Protein AF-A0A0R3QD96-F1 (afdb_monomer_lite)

Organism: NCBI:txid42155

pLDDT: mean 89.11, std 11.31, range [27.98, 98.38]

Structure (mmCIF, N/CA/C/O backbone):
data_AF-A0A0R3QD96-F1
#
_entry.id   AF-A0A0R3QD96-F1
#
loop_
_atom_site.group_PDB
_atom_site.id
_atom_site.type_symbol
_atom_site.label_atom_id
_atom_site.label_alt_id
_atom_site.label_comp_id
_atom_site.label_asym_id
_atom_site.label_entity_id
_atom_site.label_seq_id
_atom_site.pdbx_PDB_ins_code
_atom_site.Cartn_x
_atom_site.Cartn_y
_atom_site.Cartn_z
_atom_site.occupancy
_atom_site.B_iso_or_equiv
_atom_site.auth_seq_id
_atom_site.auth_comp_id
_atom_site.auth_asym_id
_atom_site.auth_atom_id
_atom_site.pdbx_PDB_model_num
ATOM 1 N N . MET A 1 1 ? 4.688 29.910 -23.858 1.00 37.00 1 MET A N 1
ATOM 2 C CA . MET A 1 1 ? 3.928 28.778 -23.289 1.00 37.00 1 MET A CA 1
ATOM 3 C C . MET A 1 1 ? 3.586 29.115 -21.852 1.00 37.00 1 MET A C 1
ATOM 5 O O . MET A 1 1 ? 4.493 29.334 -21.062 1.00 37.00 1 MET A O 1
ATOM 9 N N . VAL A 1 2 ? 2.299 29.243 -21.534 1.00 29.77 2 VAL A N 1
ATOM 10 C CA . VAL A 1 2 ? 1.846 29.298 -20.137 1.00 29.77 2 VAL A CA 1
ATOM 11 C C . VAL A 1 2 ? 2.046 27.890 -19.568 1.00 29.77 2 VAL A C 1
ATOM 13 O O . VAL A 1 2 ? 1.650 26.943 -20.249 1.00 29.77 2 VAL A O 1
ATOM 16 N N . PRO A 1 3 ? 2.675 27.703 -18.396 1.00 30.64 3 PRO A N 1
ATOM 17 C CA . PRO A 1 3 ? 2.746 26.383 -17.790 1.00 30.64 3 PRO A CA 1
ATOM 18 C C . PRO A 1 3 ? 1.316 25.911 -17.519 1.00 30.64 3 PRO A C 1
ATOM 20 O O . PRO A 1 3 ? 0.606 26.479 -16.688 1.00 30.64 3 PRO A O 1
ATOM 23 N N . ILE A 1 4 ? 0.873 24.896 -18.260 1.00 31.12 4 ILE A N 1
ATOM 24 C CA . ILE A 1 4 ? -0.345 24.168 -17.929 1.00 31.12 4 ILE A CA 1
ATOM 25 C C . ILE A 1 4 ? 0.017 23.322 -16.712 1.00 31.12 4 ILE A C 1
ATOM 27 O O . ILE A 1 4 ? 0.585 22.239 -16.830 1.00 31.12 4 ILE A O 1
ATOM 31 N N . THR A 1 5 ? -0.266 23.842 -15.524 1.00 27.98 5 THR A N 1
ATOM 32 C CA . THR A 1 5 ? -0.216 23.050 -14.298 1.00 27.98 5 THR A CA 1
ATOM 33 C C . THR A 1 5 ? -1.391 22.076 -14.339 1.00 27.98 5 THR A C 1
ATOM 35 O O . THR A 1 5 ? -2.493 22.400 -13.902 1.00 27.98 5 THR A O 1
ATOM 38 N N . VAL A 1 6 ? -1.183 20.889 -14.911 1.00 31.09 6 VAL A N 1
ATOM 39 C CA . VAL A 1 6 ? -2.143 19.787 -14.792 1.00 31.09 6 VAL A CA 1
ATOM 40 C C . VAL A 1 6 ? -1.979 19.200 -13.392 1.00 31.09 6 VAL A C 1
ATOM 42 O O . VAL A 1 6 ? -1.100 18.381 -13.131 1.00 31.09 6 VAL A O 1
ATOM 45 N N . GLU A 1 7 ? -2.797 19.667 -12.452 1.00 31.89 7 GLU A N 1
ATOM 46 C CA . GLU A 1 7 ? -2.896 19.059 -11.128 1.00 31.89 7 GLU A CA 1
ATOM 47 C C . GLU A 1 7 ? -3.676 17.742 -11.250 1.00 31.89 7 GLU A C 1
ATOM 49 O O . GLU A 1 7 ? -4.906 17.704 -11.206 1.00 31.89 7 GLU A O 1
ATOM 54 N N . PHE A 1 8 ? -2.957 16.635 -11.411 1.00 33.44 8 PHE A N 1
ATOM 55 C CA . PHE A 1 8 ? -3.544 15.304 -11.332 1.00 33.44 8 PHE A CA 1
ATOM 56 C C . PHE A 1 8 ? -3.929 14.977 -9.877 1.00 33.44 8 PHE A C 1
ATOM 58 O O . PHE A 1 8 ? -3.145 14.414 -9.111 1.00 33.44 8 PHE A O 1
ATOM 65 N N . LYS A 1 9 ? -5.162 15.304 -9.470 1.00 36.78 9 LYS A N 1
ATOM 66 C CA . LYS A 1 9 ? -5.733 14.864 -8.183 1.00 36.78 9 LYS A CA 1
ATOM 67 C C . LYS A 1 9 ? -6.203 13.409 -8.259 1.00 36.78 9 LYS A C 1
ATOM 69 O O . LYS A 1 9 ? -7.394 13.125 -8.217 1.00 36.78 9 LYS A O 1
ATOM 74 N N . PHE A 1 10 ? -5.266 12.465 -8.307 1.00 40.62 10 PHE A N 1
ATOM 75 C CA . PHE A 1 10 ? -5.560 11.033 -8.113 1.00 40.62 10 PHE A CA 1
ATOM 76 C C . PHE A 1 10 ? -5.811 10.656 -6.634 1.00 40.62 10 PHE A C 1
ATOM 78 O O . PHE A 1 10 ? -6.017 9.493 -6.305 1.00 40.62 10 PHE A O 1
ATOM 85 N N . ILE A 1 11 ? -5.766 11.624 -5.713 1.00 53.06 11 ILE A N 1
ATOM 86 C CA . ILE A 1 11 ? -5.530 11.373 -4.283 1.00 53.06 11 ILE A CA 1
ATOM 87 C C . ILE A 1 11 ? -6.814 11.020 -3.513 1.00 53.06 11 ILE A C 1
ATOM 89 O O . ILE A 1 11 ? -6.772 10.207 -2.589 1.00 53.06 11 ILE A O 1
ATOM 93 N N . ASP A 1 12 ? -7.971 11.569 -3.894 1.00 53.69 12 ASP A N 1
ATOM 94 C CA . ASP A 1 12 ? -9.194 11.397 -3.098 1.00 53.69 12 ASP A CA 1
ATOM 95 C C . ASP A 1 12 ? -9.843 10.018 -3.258 1.00 53.69 12 ASP A C 1
ATOM 97 O O . ASP A 1 12 ? -10.519 9.556 -2.341 1.00 53.69 12 ASP A O 1
ATOM 101 N N . THR A 1 13 ? -9.628 9.332 -4.383 1.00 54.97 13 THR A N 1
ATOM 102 C CA . THR A 1 13 ? -10.131 7.970 -4.629 1.00 54.97 13 THR A CA 1
ATOM 103 C C . THR A 1 13 ? -9.249 6.902 -3.982 1.00 54.97 13 THR A C 1
ATOM 105 O O . THR A 1 13 ? -9.778 5.928 -3.446 1.00 54.97 13 THR A O 1
ATOM 108 N N . LEU A 1 14 ? -7.928 7.118 -3.905 1.00 55.88 14 LEU A N 1
ATOM 109 C CA . LEU A 1 14 ? -6.990 6.249 -3.170 1.00 55.88 14 LEU A CA 1
ATOM 110 C C . LEU A 1 14 ? -7.290 6.169 -1.669 1.00 55.88 14 LEU A C 1
ATOM 112 O O . LEU A 1 14 ? -6.964 5.179 -1.019 1.00 55.88 14 LEU A O 1
ATOM 116 N N . ASN A 1 15 ? -7.973 7.171 -1.116 1.00 57.31 15 ASN A N 1
ATOM 117 C CA . ASN A 1 15 ? -8.495 7.104 0.245 1.00 57.31 15 ASN A CA 1
ATOM 118 C C . ASN A 1 15 ? -9.478 5.935 0.458 1.00 57.31 15 ASN A C 1
ATOM 120 O O . ASN A 1 15 ? -9.762 5.575 1.597 1.00 57.31 15 ASN A O 1
ATOM 124 N N . PHE A 1 16 ? -10.027 5.345 -0.599 1.00 59.41 16 PHE A N 1
ATOM 125 C CA . PHE A 1 16 ? -11.035 4.292 -0.485 1.00 59.41 16 PHE A CA 1
ATOM 126 C C . PHE A 1 16 ? -10.570 2.952 -1.064 1.00 59.41 16 PHE A C 1
ATOM 128 O O . PHE A 1 16 ? -11.118 1.914 -0.703 1.00 59.41 16 PHE A O 1
ATOM 135 N N . VAL A 1 17 ? -9.531 2.942 -1.903 1.00 59.94 17 VAL A N 1
ATOM 136 C CA . VAL A 1 17 ? -9.034 1.735 -2.582 1.00 59.94 17 VAL A CA 1
ATOM 137 C C . VAL A 1 17 ? -7.921 1.069 -1.768 1.00 59.94 17 VAL A C 1
ATOM 139 O O . VAL A 1 17 ? -6.973 1.728 -1.350 1.00 59.94 17 VAL A O 1
ATOM 142 N N . GLY A 1 18 ? -8.022 -0.246 -1.539 1.00 61.81 18 GLY A N 1
ATOM 143 C CA . GLY A 1 18 ? -6.967 -1.030 -0.876 1.00 61.81 18 GLY A CA 1
ATOM 144 C C . GLY A 1 18 ? -6.722 -0.655 0.592 1.00 61.81 18 GLY A C 1
ATOM 145 O O . GLY A 1 18 ? -5.612 -0.810 1.099 1.00 61.81 18 GLY A O 1
ATOM 146 N N . THR A 1 19 ? -7.735 -0.125 1.284 1.00 77.19 19 THR A N 1
ATOM 147 C CA . THR A 1 19 ? -7.641 0.269 2.698 1.00 77.19 19 THR A CA 1
ATOM 148 C C . THR A 1 19 ? -8.566 -0.567 3.577 1.00 77.19 19 THR A C 1
ATOM 150 O O . THR A 1 19 ? -9.602 -1.045 3.125 1.00 77.19 19 THR A O 1
ATOM 153 N N . SER A 1 20 ? -8.198 -0.751 4.849 1.00 85.75 20 SER A N 1
ATOM 154 C CA . SER A 1 20 ? -9.100 -1.361 5.828 1.00 85.75 20 SER A CA 1
ATOM 155 C C . SER A 1 20 ? -10.320 -0.470 6.065 1.00 85.75 20 SER A C 1
ATOM 157 O O . SER A 1 20 ? -10.225 0.754 5.952 1.00 85.75 20 SER A O 1
ATOM 159 N N . LEU A 1 21 ? -11.443 -1.067 6.474 1.00 87.25 21 LEU A N 1
ATOM 160 C CA . LEU A 1 21 ? -12.672 -0.327 6.772 1.00 87.25 21 LEU A CA 1
ATOM 161 C C . LEU A 1 21 ? -12.434 0.820 7.771 1.00 87.25 21 LEU A C 1
ATOM 163 O O . LEU A 1 21 ? -12.854 1.946 7.534 1.00 87.25 21 LEU A O 1
ATOM 167 N N . ASP A 1 22 ? -11.666 0.567 8.834 1.00 87.31 22 ASP A N 1
ATOM 168 C CA . ASP A 1 22 ? -11.264 1.585 9.818 1.00 87.31 22 ASP A CA 1
ATOM 169 C C . ASP A 1 22 ? -10.545 2.781 9.171 1.00 87.31 22 ASP A C 1
ATOM 171 O O . ASP A 1 22 ? -10.858 3.942 9.444 1.00 87.31 22 ASP A O 1
ATOM 175 N N . LYS A 1 23 ? -9.592 2.506 8.274 1.00 88.06 23 LYS A N 1
ATOM 176 C CA . LYS A 1 23 ? -8.855 3.552 7.562 1.00 88.06 23 LYS A CA 1
ATOM 177 C C . LYS A 1 23 ? -9.774 4.308 6.602 1.00 88.06 23 LYS A C 1
ATOM 179 O O . LYS A 1 23 ? -9.715 5.534 6.570 1.00 88.06 23 LYS A O 1
ATOM 184 N N . ALA A 1 24 ? -10.661 3.618 5.890 1.00 90.12 24 ALA A N 1
ATOM 185 C CA . ALA A 1 24 ? -11.635 4.239 4.998 1.00 90.12 24 ALA A CA 1
ATOM 186 C C . ALA A 1 24 ? -12.635 5.139 5.754 1.00 90.12 24 ALA A C 1
ATOM 188 O O . ALA A 1 24 ? -12.922 6.250 5.304 1.00 90.12 24 ALA A O 1
ATOM 189 N N . VAL A 1 25 ? -13.093 4.731 6.943 1.00 91.25 25 VAL A N 1
ATOM 190 C CA . VAL A 1 25 ? -13.930 5.568 7.820 1.00 91.25 25 VAL A CA 1
ATOM 191 C C . VAL A 1 25 ? -13.164 6.808 8.278 1.00 91.25 25 VAL A C 1
ATOM 193 O O . VAL A 1 25 ? -13.687 7.920 8.185 1.00 91.25 25 VAL A O 1
ATOM 196 N N . LYS A 1 26 ? -11.904 6.662 8.707 1.00 90.31 26 LYS A N 1
ATOM 197 C CA . LYS A 1 26 ? -11.051 7.802 9.093 1.00 90.31 26 LYS A CA 1
ATOM 198 C C . LYS A 1 26 ? -10.790 8.754 7.930 1.00 90.31 26 LYS A C 1
ATOM 200 O O . LYS A 1 26 ? -10.801 9.970 8.129 1.00 90.31 26 LYS A O 1
ATOM 205 N N . ASN A 1 27 ? -10.601 8.219 6.727 1.00 89.69 27 ASN A N 1
ATOM 206 C CA . ASN A 1 27 ? -10.470 8.997 5.502 1.00 89.69 27 ASN A CA 1
ATOM 207 C C . ASN A 1 27 ? -11.751 9.788 5.214 1.00 89.69 27 ASN A C 1
ATOM 209 O O . ASN A 1 27 ? -11.684 11.002 5.022 1.00 89.69 27 ASN A O 1
ATOM 213 N N . LEU A 1 28 ? -12.918 9.138 5.276 1.00 90.50 28 LEU A N 1
ATOM 214 C CA . LEU A 1 28 ? -14.203 9.795 5.044 1.00 90.50 28 LEU A CA 1
ATOM 215 C C . LEU A 1 28 ? -14.514 10.870 6.098 1.00 90.50 28 LEU A C 1
ATOM 217 O O . LEU A 1 28 ? -15.032 11.939 5.766 1.00 90.50 28 LEU A O 1
ATOM 221 N N . ALA A 1 29 ? -14.155 10.602 7.355 1.00 91.12 29 ALA A N 1
ATOM 222 C CA . ALA A 1 29 ? -14.257 11.533 8.474 1.00 91.12 29 ALA A CA 1
ATOM 223 C C . ALA A 1 29 ? -13.197 12.653 8.439 1.00 91.12 29 ALA A C 1
ATOM 225 O O . ALA A 1 29 ? -13.317 13.613 9.199 1.00 91.12 29 ALA A O 1
ATOM 226 N N . GLU A 1 30 ? -12.194 12.556 7.558 1.00 90.38 30 GLU A N 1
ATOM 227 C CA . GLU A 1 30 ? -11.054 13.471 7.434 1.00 90.38 30 GLU A CA 1
ATOM 228 C C . GLU A 1 30 ? -10.201 13.552 8.717 1.00 90.38 30 GLU A C 1
ATOM 230 O O . GLU A 1 30 ? -9.705 14.618 9.073 1.00 90.38 30 GLU A O 1
ATOM 235 N N . VAL A 1 31 ? -9.988 12.440 9.429 1.00 90.75 31 VAL A N 1
ATOM 236 C CA . VAL A 1 31 ? -9.311 12.413 10.747 1.00 90.75 31 VAL A CA 1
ATOM 237 C C . VAL A 1 31 ? -7.952 11.701 10.753 1.00 90.75 31 VAL A C 1
ATOM 239 O O . VAL A 1 31 ? -7.501 11.215 11.785 1.00 90.75 31 VAL A O 1
ATOM 242 N N . ASN A 1 32 ? -7.243 11.659 9.625 1.00 87.81 32 ASN A N 1
ATOM 243 C CA . ASN A 1 32 ? -5.888 11.077 9.586 1.00 87.81 32 ASN A CA 1
ATOM 244 C C . ASN A 1 32 ? -4.795 12.028 10.078 1.00 87.81 32 ASN A C 1
ATOM 246 O O . ASN A 1 32 ? -3.740 11.596 10.543 1.00 87.81 32 ASN A O 1
ATOM 250 N N . ASN A 1 33 ? -5.032 13.333 9.957 1.00 90.44 33 ASN A N 1
ATOM 251 C CA . ASN A 1 33 ? -4.083 14.370 10.332 1.00 90.44 33 ASN A CA 1
ATOM 252 C C . ASN A 1 33 ? -4.787 15.582 10.957 1.00 90.44 33 ASN A C 1
ATOM 254 O O . ASN A 1 33 ? -5.985 15.823 10.755 1.00 90.44 33 ASN A O 1
ATOM 258 N N . CYS A 1 34 ? -4.036 16.337 11.751 1.00 91.94 34 CYS A N 1
ATOM 259 C CA . CYS A 1 34 ? -4.489 17.568 12.386 1.00 91.94 34 CYS A CA 1
ATOM 260 C C . CYS A 1 34 ? -3.291 18.502 12.611 1.00 91.94 34 CYS A C 1
ATOM 262 O O . CYS A 1 34 ? -2.150 18.046 12.717 1.00 91.94 34 CYS A O 1
ATOM 264 N N . TYR A 1 35 ? -3.536 19.813 12.661 1.00 93.06 35 TYR A N 1
ATOM 265 C CA . TYR A 1 35 ? -2.509 20.779 13.037 1.00 93.06 35 TYR A CA 1
ATOM 266 C C . TYR A 1 35 ? -2.124 20.577 14.505 1.00 93.06 35 TYR A C 1
ATOM 268 O O . TYR A 1 35 ? -2.971 20.626 15.394 1.00 93.06 35 TYR A O 1
ATOM 276 N N . CYS A 1 36 ? -0.839 20.347 14.761 1.00 93.00 36 CYS A N 1
ATOM 277 C CA . CYS A 1 36 ? -0.313 20.188 16.106 1.00 93.00 36 CYS A CA 1
ATOM 278 C C . CYS A 1 36 ? 0.361 21.487 16.550 1.00 93.00 36 CYS A C 1
ATOM 280 O O . CYS A 1 36 ? 1.371 21.888 15.971 1.00 93.00 36 CYS A O 1
ATOM 282 N N . SER A 1 37 ? -0.158 22.115 17.608 1.00 92.38 37 SER A N 1
ATOM 283 C CA . SER A 1 37 ? 0.397 23.352 18.176 1.00 92.38 37 SER A CA 1
ATOM 284 C C . SER A 1 37 ? 1.830 23.176 18.683 1.00 92.38 37 SER A C 1
ATOM 286 O O . SER A 1 37 ? 2.671 24.038 18.444 1.00 92.38 37 SER A O 1
ATOM 288 N N . SER A 1 38 ? 2.140 22.033 19.302 1.00 91.06 38 SER A N 1
ATOM 289 C CA . SER A 1 38 ? 3.489 21.715 19.784 1.00 91.06 38 SER A CA 1
ATOM 290 C C . SER A 1 38 ? 4.500 21.543 18.644 1.00 91.06 38 SER A C 1
ATOM 292 O O . SER A 1 38 ? 5.650 21.942 18.785 1.00 91.06 38 SER A O 1
ATOM 294 N N . CYS A 1 39 ? 4.088 20.981 17.500 1.00 89.06 39 CYS A N 1
ATOM 295 C CA . CYS A 1 39 ? 4.963 20.822 16.331 1.00 89.06 39 CYS A CA 1
ATOM 296 C C . CYS A 1 39 ? 4.919 21.998 15.347 1.00 89.06 39 CYS A C 1
ATOM 298 O O . CYS A 1 39 ? 5.717 22.013 14.412 1.00 89.06 39 CYS A O 1
ATOM 300 N N . LYS A 1 40 ? 3.962 22.922 15.502 1.00 93.19 40 LYS A N 1
ATOM 301 C CA . LYS A 1 40 ? 3.669 24.027 14.574 1.00 93.19 40 LYS A CA 1
ATOM 302 C C . LYS A 1 40 ? 3.471 23.591 13.112 1.00 93.19 40 LYS A C 1
ATOM 304 O O . LYS A 1 40 ? 3.819 24.317 12.187 1.00 93.19 40 LYS A O 1
ATOM 309 N N . LYS A 1 41 ? 2.936 22.385 12.888 1.00 92.62 41 LYS A N 1
ATOM 310 C CA . LYS A 1 41 ? 2.640 21.845 11.550 1.00 92.62 41 LYS A CA 1
ATOM 311 C C . LYS A 1 41 ? 1.547 20.782 11.591 1.00 92.62 41 LYS A C 1
ATOM 313 O O . LYS A 1 41 ? 1.214 20.266 12.660 1.00 92.62 41 LYS A O 1
ATOM 318 N N . VAL A 1 42 ? 1.000 20.444 10.423 1.00 91.19 42 VAL A N 1
ATOM 319 C CA . VAL A 1 42 ? 0.078 19.310 10.267 1.00 91.19 42 VAL A CA 1
ATOM 320 C C . VAL A 1 42 ? 0.835 18.013 10.515 1.00 91.19 42 VAL A C 1
ATOM 322 O O . VAL A 1 42 ? 1.903 17.788 9.951 1.00 91.19 42 VAL A O 1
ATOM 325 N N . GLN A 1 43 ? 0.282 17.176 11.386 1.00 90.69 43 GLN A N 1
ATOM 326 C CA . GLN A 1 43 ? 0.871 15.905 11.775 1.00 90.69 43 GLN A CA 1
ATOM 327 C C . GLN A 1 43 ? -0.137 14.779 11.609 1.00 90.69 43 GLN A C 1
ATOM 329 O O . GLN A 1 43 ? -1.339 14.961 11.826 1.00 90.69 43 GLN A O 1
ATOM 334 N N . ALA A 1 44 ? 0.372 13.600 11.263 1.00 91.56 44 ALA A N 1
ATOM 335 C CA . ALA A 1 44 ? -0.402 12.372 11.337 1.00 91.56 44 ALA A CA 1
ATOM 336 C C . ALA A 1 44 ? -0.829 12.094 12.788 1.00 91.56 44 ALA A C 1
ATOM 338 O O . ALA A 1 44 ? -0.111 12.418 13.742 1.00 91.56 44 ALA A O 1
ATOM 339 N N . MET A 1 45 ? -1.994 11.473 12.942 1.00 90.38 45 MET A N 1
ATOM 340 C CA . MET A 1 45 ? -2.562 11.102 14.236 1.00 90.38 45 MET A CA 1
ATOM 341 C C . MET A 1 45 ? -2.427 9.595 14.491 1.00 90.38 45 MET A C 1
ATOM 343 O O . MET A 1 45 ? -2.489 8.798 13.557 1.00 90.38 45 MET A O 1
ATOM 347 N N . LYS A 1 46 ? -2.244 9.200 15.756 1.00 89.38 46 LYS A N 1
ATOM 348 C CA . LYS A 1 46 ? -2.199 7.800 16.220 1.00 89.38 46 LYS A CA 1
ATOM 349 C C . LYS A 1 46 ? -3.072 7.605 17.461 1.00 89.38 46 LYS A C 1
ATOM 351 O O . LYS A 1 46 ? -3.382 8.584 18.136 1.00 89.38 46 LYS A O 1
ATOM 356 N N . GLU A 1 47 ? -3.440 6.355 17.757 1.00 86.75 47 GLU A N 1
ATOM 357 C CA . GLU A 1 47 ? -4.194 5.975 18.972 1.00 86.75 47 GLU A CA 1
ATOM 358 C C . GLU A 1 47 ? -5.432 6.858 19.210 1.00 86.75 47 GLU A C 1
ATOM 360 O O . GLU A 1 47 ? -5.576 7.483 20.260 1.00 86.75 47 GLU A O 1
ATOM 365 N N . GLY A 1 48 ? -6.283 6.990 18.190 1.00 89.19 48 GLY A N 1
ATOM 366 C CA . GLY A 1 48 ? -7.448 7.864 18.258 1.00 89.19 48 GLY A CA 1
ATOM 367 C C . GLY A 1 48 ? -8.762 7.132 18.478 1.00 89.19 48 GLY A C 1
ATOM 368 O O . GLY A 1 48 ? -8.900 5.964 18.123 1.00 89.19 48 GLY A O 1
ATOM 369 N N . ASN A 1 49 ? -9.728 7.852 19.037 1.00 91.50 49 ASN A N 1
ATOM 370 C CA . ASN A 1 49 ? -11.076 7.379 19.304 1.00 91.50 49 ASN A CA 1
ATOM 371 C C . ASN A 1 49 ? -12.101 8.505 19.103 1.00 91.50 49 ASN A C 1
ATOM 373 O O . ASN A 1 49 ? -11.805 9.696 19.248 1.00 91.50 49 ASN A O 1
ATOM 377 N N . PHE A 1 50 ? -13.334 8.119 18.791 1.00 93.19 50 PHE A N 1
ATOM 378 C CA . PHE A 1 50 ? -14.449 9.051 18.678 1.00 93.19 50 PHE A CA 1
ATOM 379 C C . PHE A 1 50 ? -15.005 9.318 20.081 1.00 93.19 50 PHE A C 1
ATOM 381 O O . PHE A 1 50 ? -15.252 8.390 20.857 1.00 93.19 50 PHE A O 1
ATOM 388 N N . LEU A 1 51 ? -15.160 10.592 20.433 1.00 93.38 51 LEU A N 1
ATOM 389 C CA . LEU A 1 51 ? -15.746 11.019 21.700 1.00 93.38 51 LEU A CA 1
ATOM 390 C C . LEU A 1 51 ? -17.266 11.160 21.567 1.00 93.38 51 LEU A C 1
ATOM 392 O O . LEU A 1 51 ? -17.736 11.469 20.468 1.00 93.38 51 LEU A O 1
ATOM 396 N N . PRO A 1 52 ? -18.028 10.984 22.666 1.00 93.06 52 PRO A N 1
ATOM 397 C CA . PRO A 1 52 ? -19.447 11.312 22.689 1.00 93.06 52 PRO A CA 1
ATOM 398 C C . PRO A 1 52 ? -19.703 12.719 22.152 1.00 93.06 52 PRO A C 1
ATOM 400 O O . PRO A 1 52 ? -18.884 13.628 22.323 1.00 93.06 52 PRO A O 1
ATOM 403 N N . MET A 1 53 ? -20.847 12.884 21.497 1.00 90.88 53 MET A N 1
ATOM 404 C CA . MET A 1 53 ? -21.257 14.171 20.956 1.00 90.88 53 MET A CA 1
ATOM 405 C C . MET A 1 53 ? -21.346 15.207 22.080 1.00 90.88 53 MET A C 1
ATOM 407 O O . MET A 1 53 ? -21.878 14.926 23.154 1.00 90.88 53 MET A O 1
ATOM 411 N N . ASN A 1 54 ? -20.791 16.397 21.852 1.00 89.12 54 ASN A N 1
ATOM 412 C CA . ASN A 1 54 ? -20.885 17.472 22.835 1.00 89.12 54 ASN A CA 1
ATOM 413 C C . ASN A 1 54 ? -22.280 18.127 22.818 1.00 89.12 54 ASN A C 1
ATOM 415 O O . ASN A 1 54 ? -23.087 17.884 21.921 1.00 89.12 54 ASN A O 1
ATOM 419 N N . SER A 1 55 ? -22.547 19.008 23.784 1.00 87.25 55 SER A N 1
ATOM 420 C CA . SER A 1 55 ? -23.818 19.743 23.896 1.00 87.25 55 SER A CA 1
ATOM 421 C C . SER A 1 55 ? -24.165 20.597 22.668 1.00 87.25 55 SER A C 1
ATOM 423 O O . SER A 1 55 ? -25.326 20.932 22.470 1.00 87.25 55 SER A O 1
ATOM 425 N N . ALA A 1 56 ? -23.181 20.922 21.825 1.00 87.06 56 ALA A N 1
ATOM 426 C CA . ALA A 1 56 ? -23.363 21.659 20.578 1.00 87.06 56 ALA A CA 1
ATOM 427 C C . ALA A 1 56 ? -23.635 20.751 19.357 1.00 87.06 56 ALA A C 1
ATOM 429 O O . ALA A 1 56 ? -23.627 21.231 18.225 1.00 87.06 56 ALA A O 1
ATOM 430 N N . GLY A 1 57 ? -23.826 19.440 19.547 1.00 87.50 57 GLY A N 1
ATOM 431 C CA . GLY A 1 57 ? -24.088 18.502 18.449 1.00 87.50 57 GLY A CA 1
ATOM 432 C C . GLY A 1 57 ? -22.858 18.183 17.586 1.00 87.50 57 GLY A C 1
ATOM 433 O O . GLY A 1 57 ? -22.986 17.709 16.451 1.00 87.50 57 GLY A O 1
ATOM 434 N N . VAL A 1 58 ? -21.652 18.466 18.092 1.00 90.38 58 VAL A N 1
ATOM 435 C CA . VAL A 1 58 ? -20.387 18.246 17.383 1.00 90.38 58 VAL A CA 1
ATOM 436 C C . VAL A 1 58 ? -19.756 16.939 17.845 1.00 90.38 58 VAL A C 1
ATOM 438 O O . VAL A 1 58 ? -19.470 16.745 19.029 1.00 90.38 58 VAL A O 1
ATOM 441 N N . LEU A 1 59 ? -19.493 16.055 16.883 1.00 93.25 59 LEU A N 1
ATOM 442 C CA . LEU A 1 59 ? -18.727 14.834 17.096 1.00 93.25 59 LEU A CA 1
ATOM 443 C C . LEU A 1 59 ? -17.228 15.140 16.978 1.00 93.25 59 LEU A C 1
ATOM 445 O O . LEU A 1 59 ? -16.792 15.768 16.007 1.00 93.25 59 LEU A O 1
ATOM 449 N N . ILE A 1 60 ? -16.441 14.699 17.960 1.00 94.00 60 ILE A N 1
ATOM 450 C CA . ILE A 1 60 ? -15.003 14.980 18.043 1.00 94.00 60 ILE A CA 1
ATOM 451 C C . ILE A 1 60 ? -14.220 13.673 17.955 1.00 94.00 60 ILE A C 1
ATOM 453 O O . ILE A 1 60 ? -14.495 12.724 18.684 1.00 94.00 60 ILE A O 1
ATOM 457 N N . TYR A 1 61 ? -13.201 13.652 17.104 1.00 94.50 61 TYR A N 1
ATOM 458 C CA . TYR A 1 61 ? -12.157 12.639 17.123 1.00 94.50 61 TYR A CA 1
ATOM 459 C C . TYR A 1 61 ? -10.992 13.141 17.970 1.00 94.50 61 TYR A C 1
ATOM 461 O O . TYR A 1 61 ? -10.463 14.228 17.714 1.00 94.50 61 TYR A O 1
ATOM 469 N N . GLN A 1 62 ? -10.597 12.368 18.977 1.00 95.06 62 GLN A N 1
ATOM 470 C CA . GLN A 1 62 ? -9.436 12.652 19.812 1.00 95.06 62 GLN A CA 1
ATOM 471 C C . GLN A 1 62 ? -8.345 11.632 19.515 1.00 95.06 62 GLN A C 1
ATOM 473 O O . GLN A 1 62 ? -8.622 10.441 19.477 1.00 95.06 62 GLN A O 1
ATOM 478 N N . ALA A 1 63 ? -7.112 12.087 19.322 1.00 94.56 63 ALA A N 1
ATOM 479 C CA . ALA A 1 63 ? -5.969 11.224 19.038 1.00 94.56 63 ALA A CA 1
ATOM 480 C C . ALA A 1 63 ? -4.668 11.854 19.537 1.00 94.56 63 ALA A C 1
ATOM 482 O O . ALA A 1 63 ? -4.655 13.009 19.956 1.00 94.56 63 ALA A O 1
ATOM 483 N N . LYS A 1 64 ? -3.556 11.125 19.469 1.00 94.44 64 LYS A N 1
ATOM 484 C CA . LYS A 1 64 ? -2.222 11.659 19.774 1.00 94.44 64 LYS A CA 1
ATOM 485 C C . LYS A 1 64 ? -1.495 12.074 18.500 1.00 94.44 64 LYS A C 1
ATOM 487 O O . LYS A 1 64 ? -1.599 11.417 17.464 1.00 94.44 64 LYS A O 1
ATOM 492 N N . CYS A 1 65 ? -0.706 13.141 18.582 1.00 92.00 65 CYS A N 1
ATOM 493 C CA . CYS A 1 65 ? 0.263 13.496 17.549 1.00 92.00 65 CYS A CA 1
ATOM 494 C C . CYS A 1 65 ? 1.282 12.361 17.375 1.00 92.00 65 CYS A C 1
ATOM 496 O O . CYS A 1 65 ? 1.892 11.926 18.351 1.00 92.00 65 CYS A O 1
ATOM 498 N N . LYS A 1 66 ? 1.530 11.913 16.136 1.00 89.69 66 LYS A N 1
ATOM 499 C CA . LYS A 1 66 ? 2.507 10.843 15.865 1.00 89.69 66 LYS A CA 1
ATOM 500 C C . LYS A 1 66 ? 3.940 11.207 16.288 1.00 89.69 66 LYS A C 1
ATOM 502 O O . LYS A 1 66 ? 4.720 10.306 16.569 1.00 89.69 66 LYS A O 1
ATOM 507 N N . ILE A 1 67 ? 4.273 12.501 16.342 1.00 88.25 67 ILE A N 1
ATOM 508 C CA . ILE A 1 67 ? 5.635 12.997 16.601 1.00 88.25 67 ILE A CA 1
ATOM 509 C C . ILE A 1 67 ? 5.876 13.344 18.073 1.00 88.25 67 ILE A C 1
ATOM 511 O O . ILE A 1 67 ? 6.890 12.943 18.639 1.00 88.25 67 ILE A O 1
ATOM 515 N N . CYS A 1 68 ? 4.976 14.112 18.689 1.00 88.94 68 CYS A N 1
ATOM 516 C CA . CYS A 1 68 ? 5.190 14.666 20.031 1.00 88.94 68 CYS A CA 1
ATOM 517 C C . CYS A 1 68 ? 4.186 14.174 21.078 1.00 88.94 68 CYS A C 1
ATOM 519 O O . CYS A 1 68 ? 4.186 14.694 22.187 1.00 88.94 68 CYS A O 1
ATOM 521 N N . ASP A 1 69 ? 3.305 13.234 20.724 1.00 91.56 69 ASP A N 1
ATOM 522 C CA . ASP A 1 69 ? 2.313 12.620 21.618 1.00 91.56 69 ASP A CA 1
ATOM 523 C C . ASP A 1 69 ? 1.257 13.577 22.218 1.00 91.56 69 ASP A C 1
ATOM 525 O O . ASP A 1 69 ? 0.347 13.125 22.912 1.00 91.56 69 ASP A O 1
ATOM 529 N N . THR A 1 70 ? 1.297 14.876 21.889 1.00 93.75 70 THR A N 1
ATOM 530 C CA . THR A 1 70 ? 0.275 15.865 22.272 1.00 93.75 70 THR A CA 1
ATOM 531 C C . THR A 1 70 ? -1.116 15.404 21.839 1.00 93.75 70 THR A C 1
ATOM 533 O O . THR A 1 70 ? -1.297 14.962 20.701 1.00 93.75 70 THR A O 1
ATOM 536 N N . ILE A 1 71 ? -2.105 15.549 22.724 1.00 95.88 71 ILE A N 1
ATOM 537 C CA . ILE A 1 71 ? -3.506 15.231 22.428 1.00 95.88 71 ILE A CA 1
ATOM 538 C C . ILE A 1 71 ? -4.057 16.249 21.424 1.00 95.88 71 ILE A C 1
ATOM 540 O O . ILE A 1 71 ? -4.040 17.456 21.657 1.00 95.88 71 ILE A O 1
ATOM 544 N N . LEU A 1 72 ? -4.568 15.741 20.311 1.00 95.12 72 LEU A N 1
ATOM 545 C CA . LEU A 1 72 ? -5.194 16.483 19.229 1.00 95.12 72 LEU A CA 1
ATOM 546 C C . LEU A 1 72 ? -6.689 16.167 19.207 1.00 95.12 72 LEU A C 1
ATOM 548 O O . LEU A 1 72 ? -7.103 15.034 19.457 1.00 95.12 72 LEU A O 1
ATOM 552 N N . LYS A 1 73 ? -7.501 17.177 18.895 1.00 94.19 73 LYS A N 1
ATOM 553 C CA . LYS A 1 73 ? -8.953 17.055 18.749 1.00 94.19 73 LYS A CA 1
ATOM 554 C C . LYS A 1 73 ? -9.363 17.627 17.401 1.00 94.19 73 LYS A C 1
ATOM 556 O O . LYS A 1 73 ? -8.944 18.728 17.050 1.00 94.19 73 LYS A O 1
ATOM 561 N N . LYS A 1 74 ? -10.185 16.893 16.654 1.00 94.06 74 LYS A N 1
ATOM 562 C CA . LYS A 1 74 ? -10.700 17.311 15.346 1.00 94.06 74 LYS A CA 1
ATOM 563 C C . LYS A 1 74 ? -12.206 17.088 15.279 1.00 94.06 74 LYS A C 1
ATOM 565 O O . LYS A 1 74 ? -12.686 16.030 15.676 1.00 94.06 74 LYS A O 1
ATOM 570 N N . SER A 1 75 ? -12.949 18.080 14.797 1.00 92.56 75 SER A N 1
ATOM 571 C CA . SER A 1 75 ? -14.380 17.929 14.533 1.00 92.56 75 SER A CA 1
ATOM 572 C C . SER A 1 75 ? -14.605 17.035 13.314 1.00 92.56 75 SER A C 1
ATOM 574 O O . SER A 1 75 ? -13.856 17.088 12.339 1.00 92.56 75 SER A O 1
ATOM 576 N N . ILE A 1 76 ? -15.638 16.199 13.375 1.00 91.00 76 ILE A N 1
ATOM 577 C CA . ILE A 1 76 ? -15.955 15.229 12.326 1.00 91.00 76 ILE A CA 1
ATOM 578 C C . ILE A 1 76 ? -17.137 15.726 11.499 1.00 91.00 76 ILE A C 1
ATOM 580 O O . ILE A 1 76 ? -18.181 16.107 12.032 1.00 91.00 76 ILE A O 1
ATOM 584 N N . LYS A 1 77 ? -17.017 15.636 10.173 1.00 85.31 77 LYS A N 1
ATOM 585 C CA . LYS A 1 77 ? -18.116 15.886 9.229 1.00 85.31 77 LYS A CA 1
ATOM 586 C C . LYS A 1 77 ? -19.014 14.649 9.103 1.00 85.31 77 LYS A C 1
ATOM 588 O O . LYS A 1 77 ? -19.105 14.039 8.039 1.00 85.31 77 LYS A O 1
ATOM 593 N N . TYR A 1 78 ? -19.691 14.273 10.188 1.00 89.25 78 TYR A N 1
ATOM 594 C CA . TYR A 1 78 ? -20.428 13.003 10.266 1.00 89.25 78 TYR A CA 1
ATOM 595 C C . TYR A 1 78 ? -21.624 12.903 9.299 1.00 89.25 78 TYR A C 1
ATOM 597 O O . TYR A 1 78 ? -22.076 11.806 8.994 1.00 89.25 78 TYR A O 1
ATOM 605 N N . LYS A 1 79 ? -22.073 14.022 8.712 1.00 90.62 79 LYS A N 1
ATOM 606 C CA . LYS A 1 79 ? -23.119 14.053 7.670 1.00 90.62 79 LYS A CA 1
ATOM 607 C C . LYS A 1 79 ? -22.784 13.235 6.411 1.00 90.62 79 LYS A C 1
ATOM 609 O O . LYS A 1 79 ? -23.677 12.953 5.613 1.00 90.62 79 LYS A O 1
ATOM 614 N N . LYS A 1 80 ? -21.510 12.875 6.213 1.00 90.88 80 LYS A N 1
ATOM 615 C CA . LYS A 1 80 ? -21.061 11.980 5.137 1.00 90.88 80 LYS A CA 1
ATOM 616 C C . LYS A 1 80 ? -21.492 10.520 5.347 1.00 90.88 80 LYS A C 1
ATOM 618 O O . LYS A 1 80 ? -21.608 9.804 4.356 1.00 90.88 80 LYS A O 1
ATOM 623 N N . PHE A 1 81 ? -21.774 10.115 6.589 1.00 94.69 81 PHE A N 1
ATOM 624 C CA . PHE A 1 81 ? -22.228 8.773 6.967 1.00 94.69 81 PHE A CA 1
ATOM 625 C C . PHE A 1 81 ? -23.760 8.703 6.975 1.00 94.69 81 PHE A C 1
ATOM 627 O O . PHE A 1 81 ? -24.409 8.640 8.021 1.00 94.69 81 PHE A O 1
ATOM 634 N N . LYS A 1 82 ? -24.360 8.839 5.789 1.00 95.69 82 LYS A N 1
ATOM 635 C CA . LYS A 1 82 ? -25.815 8.968 5.639 1.00 95.69 82 LYS A CA 1
ATOM 636 C C . LYS A 1 82 ? -26.543 7.705 6.075 1.00 95.69 82 LYS A C 1
ATOM 638 O O . LYS A 1 82 ? -27.603 7.814 6.677 1.00 95.69 82 LYS A O 1
ATOM 643 N N . ASN A 1 83 ? -26.002 6.538 5.750 1.00 96.44 83 ASN A N 1
ATOM 644 C CA . ASN A 1 83 ? -26.632 5.264 6.059 1.00 96.44 83 ASN A CA 1
ATOM 645 C C . ASN A 1 83 ? -26.506 4.948 7.556 1.00 96.44 83 ASN A C 1
ATOM 647 O O . ASN A 1 83 ? -27.498 4.556 8.160 1.00 96.44 83 ASN A O 1
ATOM 651 N N . ILE A 1 84 ? -25.363 5.245 8.188 1.00 95.88 84 ILE A N 1
ATOM 652 C CA . ILE A 1 84 ? -25.231 5.148 9.652 1.00 95.88 84 ILE A CA 1
ATOM 653 C C . ILE A 1 84 ? -26.253 6.036 10.366 1.00 95.88 84 ILE A C 1
ATOM 655 O O . ILE A 1 84 ? -26.946 5.563 11.258 1.00 95.88 84 ILE A O 1
ATOM 659 N N . MET A 1 85 ? -26.406 7.299 9.954 1.00 95.12 85 MET A N 1
ATOM 660 C CA . 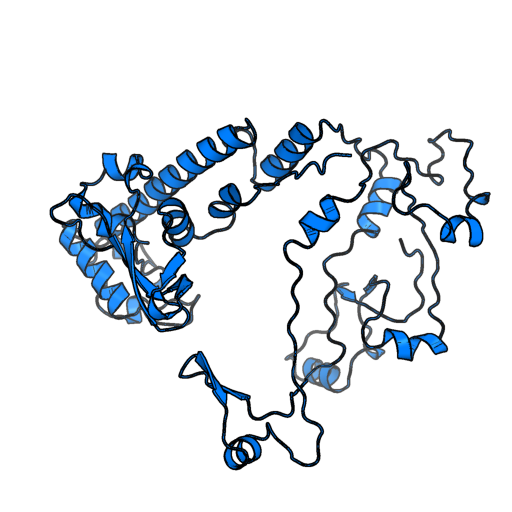MET A 1 85 ? -27.369 8.221 10.580 1.00 95.12 85 MET A CA 1
ATOM 661 C C . MET A 1 85 ? -28.842 7.821 10.389 1.00 95.12 85 MET A C 1
ATOM 663 O O . MET A 1 85 ? -29.705 8.374 11.064 1.00 95.12 85 MET A O 1
ATOM 667 N N . ARG A 1 86 ? -29.155 6.918 9.450 1.00 96.12 86 ARG A N 1
ATOM 668 C CA . ARG A 1 86 ? -30.517 6.378 9.279 1.00 96.12 86 ARG A CA 1
ATOM 669 C C . ARG A 1 86 ? -30.814 5.243 10.254 1.00 96.12 86 ARG A C 1
ATOM 671 O O . ARG A 1 86 ? -31.972 5.039 10.591 1.00 96.12 86 ARG A O 1
ATOM 678 N N . GLU A 1 87 ? -29.782 4.522 10.675 1.00 95.69 87 GLU A N 1
ATOM 679 C CA . GLU A 1 87 ? -29.892 3.290 11.462 1.00 95.69 87 GLU A CA 1
ATOM 680 C C . GLU A 1 87 ? -29.559 3.503 12.944 1.00 95.69 87 GLU A C 1
ATOM 682 O O . GLU A 1 87 ? -30.037 2.754 13.792 1.00 95.69 87 GLU A O 1
ATOM 687 N N . PHE A 1 88 ? -28.758 4.524 13.258 1.00 95.31 88 PHE A N 1
ATOM 688 C CA . PHE A 1 88 ? -28.261 4.814 14.601 1.00 95.31 88 PHE A CA 1
ATOM 689 C C . PHE A 1 88 ? -28.489 6.273 14.978 1.00 95.31 88 PHE A C 1
ATOM 691 O O . PHE A 1 88 ? -28.488 7.171 14.128 1.00 95.31 88 PHE A O 1
ATOM 698 N N . LYS A 1 89 ? -28.652 6.526 16.278 1.00 94.12 89 LYS A N 1
ATOM 699 C CA . LYS A 1 89 ? -28.864 7.880 16.791 1.00 94.12 89 LYS A CA 1
ATOM 700 C C . LYS A 1 89 ? -27.565 8.688 16.764 1.00 94.12 89 LYS A C 1
ATOM 702 O O . LYS A 1 89 ? -26.455 8.155 16.804 1.00 94.12 89 LYS A O 1
ATOM 707 N N . ALA A 1 90 ? -27.698 10.013 16.725 1.00 90.25 90 ALA A N 1
ATOM 708 C CA . ALA A 1 90 ? -26.558 10.926 16.647 1.00 90.25 90 ALA A CA 1
ATOM 709 C C . ALA A 1 90 ? -25.595 10.791 17.847 1.00 90.25 90 ALA A C 1
ATOM 711 O O . ALA A 1 90 ? -24.377 10.874 17.685 1.00 90.25 90 ALA A O 1
ATOM 712 N N . ASP A 1 91 ? -26.126 10.539 19.042 1.00 90.94 91 ASP A N 1
ATOM 713 C CA . ASP A 1 91 ? -25.355 10.305 20.264 1.00 90.94 91 ASP A CA 1
ATOM 714 C C . ASP A 1 91 ? -24.593 8.967 20.247 1.00 90.94 91 ASP A C 1
ATOM 716 O O . ASP A 1 91 ? -23.578 8.834 20.931 1.00 90.94 91 ASP A O 1
ATOM 720 N N . GLU A 1 92 ? -24.985 8.015 19.398 1.00 94.75 92 GLU A N 1
ATOM 721 C CA . GLU A 1 92 ? -24.356 6.694 19.250 1.00 94.75 92 GLU A CA 1
ATOM 722 C C . GLU A 1 92 ? -23.201 6.681 18.242 1.00 94.75 92 GLU A C 1
ATOM 724 O O . GLU A 1 92 ? -22.396 5.749 18.244 1.00 94.75 92 GLU A O 1
ATOM 729 N N . LEU A 1 93 ? -23.054 7.729 17.419 1.00 94.69 93 LEU A N 1
ATOM 730 C CA . LEU A 1 93 ? -22.035 7.814 16.357 1.00 94.69 93 LEU A CA 1
ATOM 731 C C . LEU A 1 93 ? -20.609 7.580 16.861 1.00 94.69 93 LEU A C 1
ATOM 733 O O . LEU A 1 93 ? -19.771 7.027 16.152 1.00 94.69 93 LEU A O 1
ATOM 737 N N . HIS A 1 94 ? -20.330 7.970 18.103 1.00 93.69 94 HIS A N 1
ATOM 738 C CA . HIS A 1 94 ? -19.030 7.748 18.720 1.00 93.69 94 HIS A CA 1
ATOM 739 C C . HIS A 1 94 ? -18.709 6.265 18.966 1.00 93.69 94 HIS A C 1
ATOM 741 O O . HIS A 1 94 ? -17.546 5.930 19.149 1.00 93.69 94 HIS A O 1
ATOM 747 N N . LEU A 1 95 ? -19.705 5.378 18.981 1.00 95.00 95 LEU A N 1
ATOM 748 C CA . LEU A 1 95 ? -19.530 3.929 19.082 1.00 95.00 95 LEU A CA 1
ATOM 749 C C . LEU A 1 95 ? -19.490 3.283 17.696 1.00 95.00 95 LEU A C 1
ATOM 751 O O . LEU A 1 95 ? -18.615 2.469 17.429 1.00 95.00 95 LEU A O 1
ATOM 755 N N . VAL A 1 96 ? -20.402 3.679 16.806 1.00 94.81 96 VAL A N 1
ATOM 756 C CA . VAL A 1 96 ? -20.642 2.973 15.534 1.00 94.81 96 VAL A CA 1
ATOM 757 C C . VAL A 1 96 ? -19.737 3.403 14.379 1.00 94.81 96 VAL A C 1
ATOM 759 O O . VAL A 1 96 ? -19.640 2.690 13.389 1.00 94.81 96 VAL A O 1
ATOM 762 N N . LEU A 1 97 ? -19.047 4.545 14.487 1.00 93.31 97 LEU A N 1
ATOM 763 C CA . LEU A 1 97 ? -18.025 4.963 13.512 1.00 93.31 97 LEU A CA 1
ATOM 764 C C . LEU A 1 97 ? -16.630 4.395 13.822 1.00 93.31 97 LEU A C 1
ATOM 766 O O . LEU A 1 97 ? -15.660 4.724 13.142 1.00 93.31 97 LEU A O 1
ATOM 770 N N . GLN A 1 98 ? -16.500 3.574 14.861 1.00 84.69 98 GLN A N 1
ATOM 771 C CA . GLN A 1 98 ? -15.260 2.873 15.177 1.00 84.69 98 GLN A CA 1
ATOM 772 C C . GLN A 1 98 ? -15.328 1.443 14.660 1.00 84.69 98 GLN A C 1
ATOM 774 O O . GLN A 1 98 ? -16.397 0.838 14.637 1.00 84.69 98 GLN A O 1
ATOM 779 N N . LYS A 1 99 ? -14.173 0.890 14.277 1.00 78.88 99 LYS A N 1
ATOM 780 C CA . LYS A 1 99 ? -14.076 -0.529 13.938 1.00 78.88 99 LYS A CA 1
ATOM 781 C C . LYS A 1 99 ? -14.590 -1.367 15.110 1.00 78.88 99 LYS A C 1
ATOM 783 O O . LYS A 1 99 ? -14.138 -1.185 16.243 1.00 78.88 99 LYS A O 1
ATOM 788 N N . GLY A 1 100 ? -15.496 -2.297 14.825 1.00 85.19 100 GLY A N 1
ATOM 789 C CA . GLY A 1 100 ? -15.915 -3.288 15.804 1.00 85.19 100 GLY A CA 1
ATOM 790 C C . GLY A 1 100 ? -14.735 -4.156 16.253 1.00 85.19 100 GLY A C 1
ATOM 791 O O . GLY A 1 100 ? -13.778 -4.383 15.507 1.00 85.19 100 GLY A O 1
ATOM 792 N N . ILE A 1 101 ? -14.796 -4.648 17.486 1.00 91.94 101 ILE A N 1
ATOM 793 C CA . ILE A 1 101 ? -13.819 -5.600 18.021 1.00 91.94 101 ILE A CA 1
ATOM 794 C C . ILE A 1 101 ? -14.455 -6.985 17.952 1.00 91.94 101 ILE A C 1
ATOM 796 O O . ILE A 1 101 ? -15.565 -7.166 18.451 1.00 91.94 101 ILE A O 1
ATOM 800 N N . TYR A 1 102 ? -13.768 -7.953 17.351 1.00 94.25 102 TYR A N 1
ATOM 801 C CA . TYR A 1 102 ? -14.314 -9.288 17.129 1.00 94.25 102 TYR A CA 1
ATOM 802 C C . TYR A 1 102 ? -13.282 -10.375 17.487 1.00 94.25 102 TYR A C 1
ATOM 804 O O . TYR A 1 102 ? -12.132 -10.244 17.061 1.00 94.25 102 TYR A O 1
ATOM 812 N N . PRO A 1 103 ? -13.650 -11.407 18.271 1.00 95.56 103 PRO A N 1
ATOM 813 C CA . PRO A 1 103 ? -12.769 -12.512 18.646 1.00 95.56 103 PRO A CA 1
ATOM 814 C C . PRO A 1 103 ? -12.825 -13.627 17.589 1.00 95.56 103 PRO A C 1
ATOM 816 O O . PRO A 1 103 ? -13.530 -14.616 17.765 1.00 95.56 103 PRO A O 1
ATOM 819 N N . TYR A 1 104 ? -12.137 -13.448 16.460 1.00 94.06 104 TYR A N 1
ATOM 820 C CA . TYR A 1 104 ? -12.266 -14.335 15.293 1.00 94.06 104 TYR A CA 1
ATOM 821 C C . TYR A 1 104 ? -11.959 -15.803 15.611 1.00 94.06 104 TYR A C 1
ATOM 823 O O . TYR A 1 104 ? -12.711 -16.686 15.213 1.00 94.06 104 TYR A O 1
ATOM 831 N N . GLU A 1 105 ? -10.891 -16.053 16.358 1.00 95.19 105 GLU A N 1
ATOM 832 C CA . GLU A 1 105 ? -10.390 -17.387 16.677 1.00 95.19 105 GLU A CA 1
ATOM 833 C C . GLU A 1 105 ? -11.284 -18.138 17.677 1.00 95.19 105 GLU A C 1
ATOM 835 O O . GLU A 1 105 ? -11.368 -19.362 17.634 1.00 95.19 105 GLU A O 1
ATOM 840 N N . TRP A 1 106 ? -11.988 -17.422 18.559 1.00 96.75 106 TRP A N 1
ATOM 841 C CA . TRP A 1 106 ? -12.889 -18.028 19.547 1.00 96.75 106 TRP A CA 1
ATOM 842 C C . TRP A 1 106 ? -14.261 -18.392 18.977 1.00 96.75 106 TRP A C 1
ATOM 844 O O . TRP A 1 106 ? -14.943 -19.254 19.537 1.00 96.75 106 TRP A O 1
ATOM 854 N N . VAL A 1 107 ? -14.681 -17.763 17.873 1.00 95.62 107 VAL A N 1
ATOM 855 C CA . VAL A 1 107 ? -15.933 -18.092 17.166 1.00 95.62 107 VAL A CA 1
ATOM 856 C C . VAL A 1 107 ? -15.702 -19.295 16.249 1.00 95.62 107 VAL A C 1
ATOM 858 O O . VAL A 1 107 ? -15.762 -19.215 15.026 1.00 95.62 107 VAL A O 1
ATOM 861 N N . ASP A 1 108 ? -15.430 -20.434 16.873 1.00 95.44 108 ASP A N 1
ATOM 862 C CA . ASP A 1 108 ? -15.119 -21.709 16.221 1.00 95.44 108 ASP A CA 1
ATOM 863 C C . ASP A 1 108 ? -16.364 -22.555 15.894 1.00 95.44 108 ASP A C 1
ATOM 865 O O . ASP A 1 108 ? -16.298 -23.513 15.122 1.00 95.44 108 ASP A O 1
ATOM 869 N N . CYS A 1 109 ? -17.518 -22.223 16.479 1.00 95.81 109 CYS A N 1
ATOM 870 C CA . CYS A 1 109 ? -18.770 -22.939 16.269 1.00 95.81 109 CYS A CA 1
ATOM 871 C C . CYS A 1 109 ? -20.009 -22.088 16.592 1.00 95.81 109 CYS A C 1
ATOM 873 O O . CYS A 1 109 ? -19.974 -21.155 17.394 1.00 95.81 109 CYS A O 1
ATOM 875 N N . TYR A 1 110 ? -21.165 -22.480 16.045 1.00 96.44 110 TYR A N 1
ATOM 876 C CA . TYR A 1 110 ? -22.438 -21.767 16.233 1.00 96.44 110 TYR A CA 1
ATOM 877 C C . TYR A 1 110 ? -22.894 -21.638 17.693 1.00 96.44 110 TYR A C 1
ATOM 879 O O . TYR A 1 110 ? -23.595 -20.688 18.037 1.00 96.44 110 TYR A O 1
ATOM 887 N N . LYS A 1 111 ? -22.486 -22.559 18.578 1.00 97.25 111 LYS A N 1
ATOM 888 C CA . LYS A 1 111 ? -22.855 -22.509 20.004 1.00 97.25 111 LYS A CA 1
ATOM 889 C C . LYS A 1 111 ? -22.333 -21.243 20.691 1.00 97.25 111 LYS A C 1
ATOM 891 O O . LYS A 1 111 ? -22.928 -20.812 21.675 1.00 97.25 111 LYS A O 1
ATOM 896 N N . LYS A 1 112 ? -21.254 -20.643 20.173 1.00 97.06 112 LYS A N 1
ATOM 897 C CA . LYS A 1 112 ? -20.659 -19.403 20.689 1.00 97.06 112 LYS A CA 1
ATOM 898 C C . LYS A 1 112 ? -21.626 -18.225 20.615 1.00 97.06 112 LYS A C 1
ATOM 900 O O . LYS A 1 112 ? -21.632 -17.398 21.518 1.00 97.06 112 LYS A O 1
ATOM 905 N N . PHE A 1 113 ? -22.516 -18.189 19.623 1.00 97.44 113 PHE A N 1
ATOM 906 C CA . PHE A 1 113 ? -23.504 -17.113 19.486 1.00 97.44 113 PHE A CA 1
ATOM 907 C C . PHE A 1 113 ? -24.537 -17.088 20.616 1.00 97.44 113 PHE A C 1
ATOM 909 O O . PHE A 1 113 ? -25.040 -16.026 20.966 1.00 97.44 113 PHE A O 1
ATOM 916 N N . SER A 1 114 ? -24.826 -18.223 21.250 1.00 97.81 114 SER A N 1
ATOM 917 C CA . SER A 1 114 ? -25.717 -18.259 22.416 1.00 97.81 114 SER A CA 1
ATOM 918 C C . SER A 1 114 ? -25.011 -17.908 23.733 1.00 97.81 114 SER A C 1
ATOM 920 O O . SER A 1 114 ? -25.677 -17.782 24.759 1.00 97.81 114 SER A O 1
ATOM 922 N N . GLN A 1 115 ? -23.681 -17.765 23.733 1.00 97.69 115 GLN A N 1
ATOM 923 C CA . GLN A 1 115 ? -22.892 -17.437 24.925 1.00 97.69 115 GLN A CA 1
ATOM 924 C C . GLN A 1 115 ? -22.850 -15.925 25.169 1.00 97.69 115 GLN A C 1
ATOM 926 O O . GLN A 1 115 ? -23.274 -15.133 24.332 1.00 97.69 115 GLN A O 1
ATOM 931 N N . GLN A 1 116 ? -22.352 -15.513 26.335 1.00 97.88 116 GLN A N 1
ATOM 932 C CA . GLN A 1 116 ? -22.062 -14.103 26.610 1.00 97.88 116 GLN A CA 1
ATOM 933 C C . GLN A 1 116 ? -20.786 -13.656 25.887 1.00 97.88 116 GLN A C 1
ATOM 935 O O . GLN A 1 116 ? -19.986 -14.484 25.451 1.00 97.88 116 GLN A O 1
ATOM 940 N N . LEU A 1 117 ? -20.582 -12.339 25.787 1.00 97.25 117 LEU A N 1
ATOM 941 C CA . LEU A 1 117 ? -19.327 -11.774 25.290 1.00 97.25 117 LEU A CA 1
ATOM 942 C C . LEU A 1 117 ? -18.139 -12.307 26.123 1.00 97.25 117 LEU A C 1
ATOM 944 O O . LEU A 1 117 ? -18.168 -12.159 27.348 1.00 97.25 117 LEU A O 1
ATOM 948 N N . PRO A 1 118 ? -17.097 -12.889 25.500 1.00 96.25 118 PRO A N 1
ATOM 949 C CA . PRO A 1 118 ? -15.975 -13.452 26.240 1.00 96.25 118 PRO A CA 1
ATOM 950 C C . PRO A 1 118 ? -15.237 -12.373 27.035 1.00 96.25 118 PRO A C 1
ATOM 952 O O . PRO A 1 118 ? -14.841 -11.329 26.507 1.00 96.25 118 PRO A O 1
ATOM 955 N N . GLU A 1 119 ? -15.051 -12.627 28.329 1.00 94.88 119 GLU A N 1
ATOM 956 C CA . GLU A 1 119 ? -14.371 -11.704 29.239 1.00 94.88 119 GLU A CA 1
ATOM 957 C C . GLU A 1 119 ? -12.884 -12.008 29.418 1.00 94.88 119 GLU A C 1
ATOM 959 O O . GLU A 1 119 ? -12.124 -11.096 29.759 1.00 94.88 119 GLU A O 1
ATOM 964 N N . ASN A 1 120 ? -12.475 -13.261 29.198 1.00 94.94 120 ASN A N 1
ATOM 965 C CA . ASN A 1 120 ? -11.074 -13.650 29.252 1.00 94.94 120 ASN A CA 1
ATOM 966 C C . ASN A 1 120 ? -10.362 -13.130 28.002 1.00 94.94 120 ASN A C 1
ATOM 968 O O . ASN A 1 120 ? -10.854 -13.306 26.897 1.00 94.94 120 ASN A O 1
ATOM 972 N N . LYS A 1 121 ? -9.196 -12.504 28.162 1.00 95.19 121 LYS A N 1
ATOM 973 C CA . LYS A 1 121 ? -8.405 -12.002 27.035 1.00 95.19 121 LYS A CA 1
ATOM 974 C C . LYS A 1 121 ? -7.868 -13.096 26.127 1.00 95.19 121 LYS A C 1
ATOM 976 O O . LYS A 1 121 ? -7.673 -12.811 24.951 1.00 95.19 121 LYS A O 1
ATOM 981 N N . ASP A 1 122 ? -7.626 -14.287 26.662 1.00 94.69 122 ASP A N 1
ATOM 982 C CA . ASP A 1 122 ? -7.090 -15.405 25.880 1.00 94.69 122 ASP A CA 1
ATOM 983 C C . ASP A 1 122 ? -8.098 -15.884 24.823 1.00 94.69 122 ASP A C 1
ATOM 985 O O . ASP A 1 122 ? -7.707 -16.316 23.744 1.00 94.69 122 ASP A O 1
ATOM 989 N N . ASP A 1 123 ? -9.398 -15.679 25.070 1.00 95.81 123 ASP A N 1
ATOM 990 C CA . ASP A 1 123 ? -10.469 -15.894 24.085 1.00 95.81 123 ASP A CA 1
ATOM 991 C C . ASP A 1 123 ? -10.444 -14.861 22.937 1.00 95.81 123 ASP A C 1
ATOM 993 O O . ASP A 1 123 ? -11.244 -14.926 22.010 1.00 95.81 123 ASP A O 1
ATOM 997 N N . TRP A 1 124 ? -9.552 -13.871 22.986 1.00 95.81 124 TRP A N 1
ATOM 998 C CA . TRP A 1 124 ? -9.375 -12.858 21.943 1.00 95.81 124 TRP A CA 1
ATOM 999 C C . TRP A 1 124 ? -7.960 -12.882 21.350 1.00 95.81 124 TRP A C 1
ATOM 1001 O O . TRP A 1 124 ? -7.501 -11.864 20.818 1.00 95.81 124 TRP A O 1
ATOM 1011 N N . TYR A 1 125 ? -7.240 -13.995 21.490 1.00 94.81 125 TYR A N 1
ATOM 1012 C CA . TYR A 1 125 ? -5.938 -14.174 20.858 1.00 94.81 125 TYR A CA 1
ATOM 1013 C C . TYR A 1 125 ? -6.064 -14.114 19.334 1.00 94.81 125 TYR A C 1
ATOM 1015 O O . TYR A 1 125 ? -6.914 -14.792 18.764 1.00 94.81 125 TYR A O 1
ATOM 1023 N N . SER A 1 126 ? -5.200 -13.329 18.682 1.00 92.31 126 SER A N 1
ATOM 1024 C CA . SER A 1 126 ? -5.152 -13.232 17.225 1.00 92.31 126 SER A CA 1
ATOM 1025 C C . SER A 1 126 ? -3.894 -13.879 16.664 1.00 92.31 126 SER A C 1
ATOM 1027 O O . SER A 1 126 ? -2.793 -13.387 16.918 1.00 92.31 126 SER A O 1
ATOM 1029 N N . THR A 1 127 ? -4.046 -14.904 15.822 1.00 91.81 127 THR A N 1
ATOM 1030 C CA . THR A 1 127 ? -2.901 -15.545 15.144 1.00 91.81 127 THR A CA 1
ATOM 1031 C C . THR A 1 127 ? -2.241 -14.606 14.136 1.00 91.81 127 THR A C 1
ATOM 1033 O O . THR A 1 127 ? -1.052 -14.726 13.861 1.00 91.81 127 THR A O 1
ATOM 1036 N N . LEU A 1 128 ? -2.997 -13.641 13.597 1.00 88.44 128 LEU A N 1
ATOM 1037 C CA . LEU A 1 128 ? -2.491 -12.649 12.647 1.00 88.44 128 LEU A CA 1
ATOM 1038 C C . LEU A 1 128 ? -1.475 -11.694 13.287 1.00 88.44 128 LEU A C 1
ATOM 1040 O O . LEU A 1 128 ? -0.514 -11.295 12.635 1.00 88.44 128 LEU A O 1
ATOM 1044 N N . ASN A 1 129 ? -1.711 -11.298 14.540 1.00 86.56 129 ASN A N 1
ATOM 1045 C CA . ASN A 1 129 ? -0.863 -10.340 15.256 1.00 86.56 129 ASN A CA 1
ATOM 1046 C C . ASN A 1 129 ? -0.020 -10.997 16.355 1.00 86.56 129 ASN A C 1
ATOM 1048 O O . ASN A 1 129 ? 0.620 -10.269 17.114 1.00 86.56 129 ASN A O 1
ATOM 1052 N N . ASP A 1 130 ? -0.102 -12.323 16.488 1.00 90.88 130 ASP A N 1
ATOM 1053 C CA . ASP A 1 130 ? 0.493 -13.126 17.561 1.00 90.88 130 ASP A CA 1
ATOM 1054 C C . ASP A 1 130 ? 0.366 -12.461 18.946 1.00 90.88 130 ASP A C 1
ATOM 1056 O O . ASP A 1 130 ? 1.332 -12.244 19.678 1.00 90.88 130 ASP A O 1
ATOM 1060 N N . SER A 1 131 ? -0.843 -11.997 19.270 1.00 92.81 131 SER A N 1
ATOM 1061 C CA . SER A 1 131 ? -1.085 -11.236 20.496 1.00 92.81 131 SER A CA 1
ATOM 1062 C C . SER A 1 131 ? -2.542 -11.268 20.948 1.00 92.81 131 SER A C 1
ATOM 1064 O O . SER A 1 131 ? -3.474 -11.397 20.155 1.00 92.81 131 SER A O 1
ATOM 1066 N N . ASN A 1 132 ? -2.723 -11.118 22.262 1.00 93.06 132 ASN A N 1
ATOM 1067 C CA . ASN A 1 132 ? -4.024 -10.966 22.909 1.00 93.06 132 ASN A CA 1
ATOM 1068 C C . ASN A 1 132 ? -4.578 -9.540 22.767 1.00 93.06 132 ASN A C 1
ATOM 1070 O O . ASN A 1 132 ? -3.842 -8.560 22.611 1.00 93.06 132 ASN A O 1
ATOM 1074 N N . ILE A 1 133 ? -5.896 -9.406 22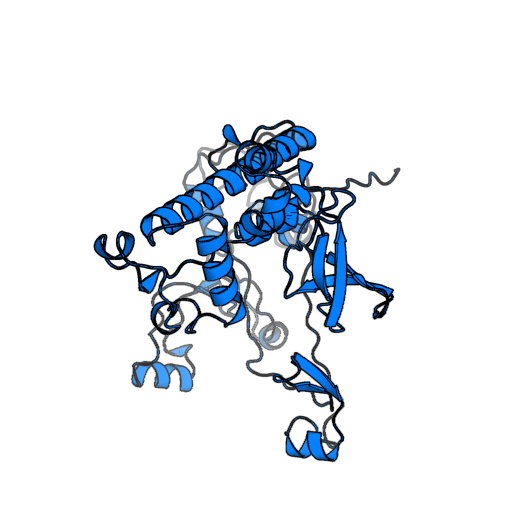.926 1.00 94.12 133 ILE A N 1
ATOM 1075 C CA . ILE A 1 133 ? -6.580 -8.111 22.932 1.00 94.12 133 ILE A CA 1
ATOM 1076 C C . ILE A 1 133 ? -6.056 -7.153 24.019 1.00 94.12 133 ILE A C 1
ATOM 1078 O O . ILE A 1 133 ? -5.784 -7.519 25.169 1.00 94.12 133 ILE A O 1
ATOM 1082 N N . SER A 1 134 ? -5.985 -5.862 23.683 1.00 92.06 134 SER A N 1
ATOM 1083 C CA . SER A 1 134 ? -5.682 -4.814 24.664 1.00 92.06 134 SER A CA 1
ATOM 1084 C C . SER A 1 134 ? -6.846 -4.573 25.640 1.00 92.06 134 SER A C 1
ATOM 1086 O O . SER A 1 134 ? -8.017 -4.726 25.291 1.00 92.06 134 SER A O 1
ATOM 1088 N N . ASN A 1 135 ? -6.542 -4.095 26.855 1.00 92.56 135 ASN A N 1
ATOM 1089 C CA . ASN A 1 135 ? -7.569 -3.706 27.839 1.00 92.56 135 ASN A CA 1
ATOM 1090 C C . ASN A 1 135 ? -8.576 -2.696 27.271 1.00 92.56 135 ASN A C 1
ATOM 1092 O O . ASN A 1 135 ? -9.774 -2.805 27.517 1.00 92.56 135 ASN A O 1
ATOM 1096 N N . ASN A 1 136 ? -8.088 -1.725 26.496 1.00 90.75 136 ASN A N 1
ATOM 1097 C CA . ASN A 1 136 ? -8.925 -0.674 25.923 1.00 90.75 136 ASN A CA 1
ATOM 1098 C C . ASN A 1 136 ? -9.893 -1.233 24.875 1.00 90.75 136 ASN A C 1
ATOM 1100 O O . ASN A 1 136 ? -11.062 -0.858 24.870 1.00 90.75 136 ASN A O 1
ATOM 1104 N N . ALA A 1 137 ? -9.426 -2.145 24.018 1.00 92.25 137 ALA A N 1
ATOM 1105 C CA . ALA A 1 137 ? -10.264 -2.771 22.998 1.00 92.25 137 ALA A CA 1
ATOM 1106 C C . ALA A 1 137 ? -11.328 -3.687 23.624 1.00 92.25 137 ALA A C 1
ATOM 1108 O O . ALA A 1 137 ? -12.499 -3.590 23.260 1.00 92.25 137 ALA A O 1
ATOM 1109 N N . LEU A 1 138 ? -10.961 -4.496 24.625 1.00 95.00 138 LEU A N 1
ATOM 1110 C CA . LEU A 1 138 ? -11.928 -5.325 25.352 1.00 95.00 138 LEU A CA 1
ATOM 1111 C C . LEU A 1 138 ? -12.956 -4.463 26.102 1.00 95.00 138 LEU A C 1
ATOM 1113 O O . LEU A 1 138 ? -14.155 -4.730 26.055 1.00 95.00 138 LEU A O 1
ATOM 1117 N N . GLY A 1 139 ? -12.504 -3.387 26.752 1.00 95.25 139 GLY A N 1
ATOM 1118 C CA . GLY A 1 139 ? -13.388 -2.420 27.405 1.00 95.25 139 GLY A CA 1
ATOM 1119 C C . GLY A 1 139 ? -14.359 -1.755 26.427 1.00 95.25 139 GLY A C 1
ATOM 1120 O O . GLY A 1 139 ? -15.532 -1.568 26.752 1.00 95.25 139 GLY A O 1
ATOM 1121 N N . PHE A 1 140 ? -13.905 -1.447 25.210 1.00 94.00 140 PHE A N 1
ATOM 1122 C CA . PHE A 1 140 ? -14.761 -0.917 24.153 1.00 94.00 140 PHE A CA 1
ATOM 1123 C C . PHE A 1 140 ? -15.806 -1.940 23.685 1.00 94.00 140 PHE A C 1
ATOM 1125 O O . PHE A 1 140 ? -16.983 -1.591 23.617 1.00 94.00 140 PHE A O 1
ATOM 1132 N N . ALA A 1 141 ? -15.420 -3.203 23.462 1.00 96.19 141 ALA A N 1
ATOM 1133 C CA . ALA A 1 141 ? -16.354 -4.279 23.115 1.00 96.19 141 ALA A CA 1
ATOM 1134 C C . ALA A 1 141 ? -17.452 -4.444 24.181 1.00 96.19 141 ALA A C 1
ATOM 1136 O O . ALA A 1 141 ? -18.639 -4.423 23.861 1.00 96.19 141 ALA A O 1
ATOM 1137 N N . LYS A 1 142 ? -17.065 -4.487 25.467 1.00 96.81 142 LYS A N 1
ATOM 1138 C CA . LYS A 1 142 ? -18.005 -4.539 26.603 1.00 96.81 142 LYS A CA 1
ATOM 1139 C C . LYS A 1 142 ? -18.938 -3.325 26.634 1.00 96.81 142 LYS A C 1
ATOM 1141 O O . LYS A 1 142 ? -20.132 -3.467 26.895 1.00 96.81 142 LYS A O 1
ATOM 1146 N N . LYS A 1 143 ? -18.413 -2.125 26.353 1.00 96.00 143 LYS A N 1
ATOM 1147 C CA . LYS A 1 143 ? -19.214 -0.895 26.287 1.00 96.00 143 LYS A CA 1
ATOM 1148 C C . LYS A 1 143 ? -20.267 -0.974 25.181 1.00 96.00 143 LYS A C 1
ATOM 1150 O O . LYS A 1 143 ? -21.419 -0.649 25.448 1.00 96.00 143 LYS A O 1
ATOM 1155 N N . VAL A 1 144 ? -19.887 -1.402 23.976 1.00 96.75 144 VAL A N 1
ATOM 1156 C CA . VAL A 1 144 ? -20.806 -1.562 22.835 1.00 96.75 144 VAL A CA 1
ATOM 1157 C C . VAL A 1 144 ? -21.871 -2.611 23.152 1.00 96.75 144 VAL A C 1
ATOM 1159 O O . VAL A 1 144 ? -23.057 -2.307 23.054 1.00 96.75 144 VAL A O 1
ATOM 1162 N N . TYR A 1 145 ? -21.458 -3.788 23.630 1.00 97.88 145 TYR A N 1
ATOM 1163 C CA . TYR A 1 145 ? -22.352 -4.880 24.028 1.00 97.88 145 TYR A CA 1
ATOM 1164 C C . TYR A 1 145 ? -23.427 -4.414 25.018 1.00 97.88 145 TYR A C 1
ATOM 1166 O O . TYR A 1 145 ? -24.618 -4.641 24.816 1.00 97.88 145 TYR A O 1
ATOM 1174 N N . LYS A 1 146 ? -23.014 -3.683 26.063 1.00 97.81 146 LYS A N 1
ATOM 1175 C CA . LYS A 1 146 ? -23.930 -3.146 27.073 1.00 97.81 146 LYS A CA 1
ATOM 1176 C C . LYS A 1 146 ? -24.813 -2.016 26.535 1.00 97.81 146 LYS A C 1
ATOM 1178 O O . LYS A 1 146 ? -25.999 -1.993 26.845 1.00 97.81 146 LYS A O 1
ATOM 1183 N N . HIS A 1 147 ? -24.251 -1.070 25.775 1.00 97.19 147 HIS A N 1
ATOM 1184 C CA . HIS A 1 147 ? -24.980 0.102 25.262 1.00 97.19 147 HIS A CA 1
ATOM 1185 C C . HIS A 1 147 ? -26.139 -0.307 24.354 1.00 97.19 147 HIS A C 1
ATOM 1187 O O . HIS A 1 147 ? -27.242 0.208 24.505 1.00 97.19 147 HIS A O 1
ATOM 1193 N N . PHE A 1 148 ? -25.903 -1.264 23.456 1.00 96.94 148 PHE A N 1
ATOM 1194 C CA . PHE A 1 148 ? -26.928 -1.770 22.540 1.00 96.94 148 PHE A CA 1
ATOM 1195 C C . PHE A 1 148 ? -27.785 -2.894 23.140 1.00 96.94 148 PHE A C 1
ATOM 1197 O O . PHE A 1 148 ? -28.616 -3.462 22.440 1.00 96.94 148 PHE A O 1
ATOM 1204 N N . GLY A 1 149 ? -27.610 -3.207 24.429 1.00 97.19 149 GLY A N 1
ATOM 1205 C CA . GLY A 1 149 ? -28.433 -4.186 25.139 1.00 97.19 149 GLY A CA 1
ATOM 1206 C C . GLY A 1 149 ? -28.332 -5.609 24.585 1.00 97.19 149 GLY A C 1
ATOM 1207 O O . GLY A 1 149 ? -29.317 -6.340 24.655 1.00 97.19 149 GLY A O 1
ATOM 1208 N N . CYS A 1 150 ? -27.172 -5.990 24.036 1.00 97.88 150 CYS A N 1
ATOM 1209 C CA . CYS A 1 150 ? -26.946 -7.326 23.490 1.00 97.88 150 CYS A CA 1
ATOM 1210 C C . CYS A 1 150 ? -27.124 -8.381 24.592 1.00 97.88 150 CYS A C 1
ATOM 1212 O O . CYS A 1 150 ? -26.497 -8.301 25.651 1.00 97.88 150 CYS A O 1
ATOM 1214 N N . LYS A 1 151 ? -27.979 -9.376 24.352 1.00 97.81 151 LYS A N 1
ATOM 1215 C CA . LYS A 1 151 ? -28.285 -10.445 25.319 1.00 97.81 151 LYS A CA 1
ATOM 1216 C C . LYS A 1 151 ? -27.318 -11.616 25.241 1.00 97.81 151 LYS A C 1
ATOM 1218 O O . LYS A 1 151 ? -27.156 -12.346 26.217 1.00 97.81 151 LYS A O 1
ATOM 1223 N N . ASN A 1 152 ? -26.734 -11.830 24.072 1.00 98.06 152 ASN A N 1
ATOM 1224 C CA . ASN A 1 152 ? -25.765 -12.876 23.789 1.00 98.06 152 ASN A CA 1
ATOM 1225 C C . ASN A 1 152 ? -24.792 -12.391 22.705 1.00 98.06 152 ASN A C 1
ATOM 1227 O O . ASN A 1 152 ? -24.957 -11.321 22.110 1.00 98.06 152 ASN A O 1
ATOM 1231 N N . PHE A 1 153 ? -23.757 -13.182 22.453 1.00 98.19 153 PHE A N 1
ATOM 1232 C CA . PHE A 1 153 ? -22.734 -12.880 21.468 1.00 98.19 153 PHE A CA 1
ATOM 1233 C C . PHE A 1 153 ? -23.280 -12.879 20.033 1.00 98.19 153 PHE A C 1
ATOM 1235 O O . PHE A 1 153 ? -22.749 -12.161 19.194 1.00 98.19 153 PHE A O 1
ATOM 1242 N N . GLY A 1 154 ? -24.355 -13.618 19.749 1.00 98.12 154 GLY A N 1
ATOM 1243 C CA . GLY A 1 154 ? -25.060 -13.595 18.467 1.00 98.12 154 GLY A CA 1
ATOM 1244 C C . GLY A 1 154 ? -25.610 -12.210 18.133 1.00 98.12 154 GLY A C 1
ATOM 1245 O O . GLY A 1 154 ? -25.320 -11.684 17.068 1.00 98.12 154 GLY A O 1
ATOM 1246 N N . GLU A 1 155 ? -26.293 -11.554 19.074 1.00 98.38 155 GLU A N 1
ATOM 1247 C CA . GLU A 1 155 ? -26.785 -10.181 18.870 1.00 98.38 155 GLU A CA 1
ATOM 1248 C C . GLU A 1 155 ? -25.632 -9.171 18.687 1.00 98.38 155 GLU A C 1
ATOM 1250 O O . GLU A 1 155 ? -25.723 -8.245 17.878 1.00 98.38 155 GLU A O 1
ATOM 1255 N N . TYR A 1 156 ? -24.511 -9.366 19.392 1.00 98.06 156 TYR A N 1
ATOM 1256 C CA . TYR A 1 156 ? -23.298 -8.565 19.187 1.00 98.06 156 TYR A CA 1
ATOM 1257 C C . TYR A 1 156 ? -22.658 -8.815 17.815 1.00 98.06 156 TYR A C 1
ATOM 1259 O O . TYR A 1 156 ? -22.188 -7.877 17.170 1.00 98.06 156 TYR A O 1
ATOM 1267 N N . HIS A 1 157 ? -22.648 -10.067 17.358 1.00 96.88 157 HIS A N 1
ATOM 1268 C CA . HIS A 1 157 ? -22.175 -10.459 16.037 1.00 96.88 157 HIS A CA 1
ATOM 1269 C C . HIS A 1 157 ? -23.032 -9.846 14.926 1.00 96.88 157 HIS A C 1
ATOM 1271 O O . HIS A 1 157 ? -22.474 -9.273 13.992 1.00 96.88 157 HIS A O 1
ATOM 1277 N N . ASP A 1 158 ? -24.357 -9.875 15.062 1.00 97.00 158 ASP A N 1
ATOM 1278 C CA . ASP A 1 158 ? -25.276 -9.245 14.113 1.00 97.00 158 ASP A CA 1
ATOM 1279 C C . ASP A 1 158 ? -25.050 -7.730 14.046 1.00 97.00 158 ASP A C 1
ATOM 1281 O O . ASP A 1 158 ? -24.981 -7.157 12.956 1.00 97.00 158 ASP A O 1
ATOM 1285 N N . LEU A 1 159 ? -24.861 -7.072 15.198 1.00 96.81 159 LEU A N 1
ATOM 1286 C CA . LEU A 1 159 ? -24.501 -5.654 15.248 1.00 96.81 159 LEU A CA 1
ATOM 1287 C C . LEU A 1 159 ? -23.157 -5.391 14.555 1.00 96.81 159 LEU A C 1
ATOM 1289 O O . LEU A 1 159 ? -23.056 -4.458 13.759 1.00 96.81 159 LEU A O 1
ATOM 1293 N N . TYR A 1 160 ? -22.139 -6.207 14.834 1.00 95.62 160 TYR A N 1
ATOM 1294 C CA . TYR A 1 160 ? -20.821 -6.113 14.206 1.00 95.62 160 TYR A CA 1
ATOM 1295 C C . TYR A 1 160 ? -20.926 -6.209 12.673 1.00 95.62 160 TYR A C 1
ATOM 1297 O O . TYR A 1 160 ? -20.447 -5.320 11.968 1.00 95.62 160 TYR A O 1
ATOM 1305 N N . LEU A 1 161 ? -21.618 -7.229 12.154 1.00 94.75 161 LEU A N 1
ATOM 1306 C CA . LEU A 1 161 ? -21.817 -7.420 10.714 1.00 94.75 161 LEU A CA 1
ATOM 1307 C C . LEU A 1 161 ? -22.638 -6.290 10.085 1.00 94.75 161 LEU A C 1
ATOM 1309 O O . LEU A 1 161 ? -22.312 -5.811 8.997 1.00 94.75 161 LEU A O 1
ATOM 1313 N N . LYS A 1 162 ? -23.686 -5.827 10.777 1.00 95.38 162 LYS A N 1
ATOM 1314 C CA . LYS A 1 162 ? -24.503 -4.691 10.342 1.00 95.38 162 LYS A CA 1
ATOM 1315 C C . LYS A 1 162 ? -23.652 -3.427 10.197 1.00 95.38 162 LYS A C 1
ATOM 1317 O O . LYS A 1 162 ? -23.789 -2.716 9.201 1.00 95.38 162 LYS A O 1
ATOM 1322 N N . LEU A 1 163 ? -22.759 -3.154 11.150 1.00 94.88 163 LEU A N 1
ATOM 1323 C CA . LEU A 1 163 ? -21.835 -2.022 11.074 1.00 94.88 163 LEU A CA 1
ATOM 1324 C C . LEU A 1 163 ? -20.854 -2.161 9.909 1.00 94.88 163 LEU A C 1
ATOM 1326 O O . LEU A 1 163 ? -20.717 -1.207 9.142 1.00 94.88 163 LEU A O 1
ATOM 1330 N N . ASP A 1 164 ? -20.242 -3.333 9.723 1.00 92.56 164 ASP A N 1
ATOM 1331 C CA . ASP A 1 164 ? -19.328 -3.582 8.602 1.00 92.56 164 ASP A CA 1
ATOM 1332 C C . ASP A 1 164 ? -20.019 -3.323 7.251 1.00 92.56 164 ASP A C 1
ATOM 1334 O O . ASP A 1 164 ? -19.469 -2.625 6.392 1.00 92.56 164 ASP A O 1
ATOM 1338 N N . ALA A 1 165 ? -21.261 -3.783 7.083 1.00 94.00 165 ALA A N 1
ATOM 1339 C CA . ALA A 1 165 ? -22.035 -3.566 5.864 1.00 94.00 165 ALA A CA 1
ATOM 1340 C C . ALA A 1 165 ? -22.420 -2.089 5.653 1.00 94.00 165 ALA A C 1
ATOM 1342 O O . ALA A 1 165 ? -22.211 -1.536 4.568 1.00 94.00 165 ALA A O 1
ATOM 1343 N N . ILE A 1 166 ? -22.963 -1.420 6.676 1.00 95.25 166 ILE A N 1
ATOM 1344 C CA . ILE A 1 166 ? -23.454 -0.038 6.549 1.00 95.25 166 ILE A CA 1
ATOM 1345 C C . ILE A 1 166 ? -22.298 0.950 6.375 1.00 95.25 166 ILE A C 1
ATOM 1347 O O . ILE A 1 166 ? -22.389 1.849 5.536 1.00 95.25 166 ILE A O 1
ATOM 1351 N N . LEU A 1 167 ? -21.201 0.787 7.123 1.00 94.56 167 LEU A N 1
ATOM 1352 C CA . LEU A 1 167 ? -20.013 1.631 6.971 1.00 94.56 167 LEU A CA 1
ATOM 1353 C C . LEU A 1 167 ? -19.411 1.464 5.577 1.00 94.56 167 LEU A C 1
ATOM 1355 O O . LEU A 1 167 ? -19.109 2.462 4.922 1.00 94.56 167 LEU A O 1
ATOM 1359 N N . THR A 1 168 ? -19.298 0.221 5.096 1.00 92.81 168 THR A N 1
ATOM 1360 C CA . THR A 1 168 ? -18.827 -0.061 3.733 1.00 92.81 168 THR A CA 1
ATOM 1361 C C . THR A 1 168 ? -19.727 0.603 2.697 1.00 92.81 168 THR A C 1
ATOM 1363 O O . THR A 1 168 ? -19.228 1.226 1.760 1.00 92.81 168 THR A O 1
ATOM 1366 N N . LYS A 1 169 ? -21.050 0.561 2.890 1.00 94.62 169 LYS A N 1
ATOM 1367 C CA . LYS A 1 169 ? -21.998 1.260 2.020 1.00 94.62 169 LYS A CA 1
ATOM 1368 C C . LYS A 1 169 ? -21.796 2.774 2.038 1.00 94.62 169 LYS A C 1
ATOM 1370 O O . LYS A 1 169 ? -21.772 3.381 0.972 1.00 94.62 169 LYS A O 1
ATOM 1375 N N . ASP A 1 170 ? -21.641 3.395 3.207 1.00 95.25 170 ASP A N 1
ATOM 1376 C CA . ASP A 1 170 ? -21.376 4.835 3.300 1.00 95.25 170 ASP A CA 1
ATOM 1377 C C . ASP A 1 170 ? -20.067 5.213 2.600 1.00 95.25 170 ASP A C 1
ATOM 1379 O O . ASP A 1 170 ? -20.023 6.196 1.858 1.00 95.25 170 ASP A O 1
ATOM 1383 N N . ILE A 1 171 ? -19.018 4.412 2.773 1.00 93.44 171 ILE A N 1
ATOM 1384 C CA . ILE A 1 171 ? -17.751 4.581 2.058 1.00 93.44 171 ILE A CA 1
ATOM 1385 C C . ILE A 1 171 ? -17.962 4.478 0.549 1.00 93.44 171 ILE A C 1
ATOM 1387 O O . ILE A 1 171 ? -17.556 5.382 -0.181 1.00 93.44 171 ILE A O 1
ATOM 1391 N N . PHE A 1 172 ? -18.642 3.435 0.077 1.00 93.81 172 PHE A N 1
ATOM 1392 C CA . PHE A 1 172 ? -18.849 3.208 -1.348 1.00 93.81 172 PHE A CA 1
ATOM 1393 C C . PHE A 1 172 ? -19.759 4.268 -1.985 1.00 93.81 172 PHE A C 1
ATOM 1395 O O . PHE A 1 172 ? -19.457 4.773 -3.062 1.00 93.81 172 PHE A O 1
ATOM 1402 N N . ASP A 1 173 ? -20.817 4.708 -1.299 1.00 94.88 173 ASP A N 1
ATOM 1403 C CA . ASP A 1 173 ? -21.697 5.792 -1.753 1.00 94.88 173 ASP A CA 1
ATOM 1404 C C . ASP A 1 173 ? -20.954 7.138 -1.854 1.00 94.88 173 ASP A C 1
ATOM 1406 O O . ASP A 1 173 ? -21.356 8.013 -2.628 1.00 94.88 173 ASP A O 1
ATOM 1410 N N . ASN A 1 174 ? -19.908 7.353 -1.048 1.00 93.88 174 ASN A N 1
ATOM 1411 C CA . ASN A 1 174 ? -19.038 8.524 -1.166 1.00 93.88 174 ASN A CA 1
ATOM 1412 C C . ASN A 1 174 ? -17.991 8.333 -2.269 1.00 93.88 174 ASN A C 1
ATOM 1414 O O . ASN A 1 174 ? -17.802 9.249 -3.063 1.00 93.88 174 ASN A O 1
ATOM 1418 N N . PHE A 1 175 ? -17.386 7.150 -2.381 1.00 92.38 175 PHE A N 1
ATOM 1419 C CA . PHE A 1 175 ? -16.470 6.802 -3.468 1.00 92.38 175 PHE A CA 1
ATOM 1420 C C . PHE A 1 175 ? -17.130 6.988 -4.840 1.00 92.38 175 PHE A C 1
ATOM 1422 O O . PHE A 1 175 ? -16.585 7.699 -5.677 1.00 92.38 175 PHE A O 1
ATOM 1429 N N . ARG A 1 176 ? -18.354 6.477 -5.031 1.00 94.56 176 ARG A N 1
ATOM 1430 C CA . ARG A 1 176 ? -19.161 6.678 -6.247 1.00 94.56 176 ARG A CA 1
ATOM 1431 C C . ARG A 1 176 ? -19.324 8.147 -6.609 1.00 94.56 176 ARG A C 1
ATOM 1433 O O . ARG A 1 176 ? -19.062 8.530 -7.744 1.00 94.56 176 ARG A O 1
ATOM 1440 N N . LYS A 1 177 ? -19.723 8.979 -5.640 1.00 94.25 177 LYS A N 1
ATOM 1441 C CA . LYS A 1 177 ? -19.876 10.428 -5.850 1.00 94.25 177 LYS A CA 1
ATOM 1442 C C . LYS A 1 177 ? -18.554 11.078 -6.235 1.00 94.25 177 LYS A C 1
ATOM 1444 O O . LYS A 1 177 ? -18.532 11.893 -7.146 1.00 94.25 177 LYS A O 1
ATOM 1449 N N . THR A 1 178 ? -17.466 10.716 -5.564 1.00 91.88 178 THR A N 1
ATOM 1450 C CA . THR A 1 178 ? -16.128 11.230 -5.871 1.00 91.88 178 THR A CA 1
ATOM 1451 C C . THR A 1 178 ? -15.705 10.846 -7.288 1.00 91.88 178 THR A C 1
ATOM 1453 O O . THR A 1 178 ? -15.349 11.725 -8.066 1.00 91.88 178 THR A O 1
ATOM 1456 N N . CYS A 1 179 ? -15.813 9.570 -7.666 1.00 92.44 179 CYS A N 1
ATOM 1457 C CA . CYS A 1 179 ? -15.498 9.093 -9.014 1.00 92.44 179 CYS A CA 1
ATOM 1458 C C . CYS A 1 179 ? -16.342 9.786 -10.084 1.00 92.44 179 CYS A C 1
ATOM 1460 O O . CYS A 1 179 ? -15.803 10.231 -11.094 1.00 92.44 179 CYS A O 1
ATOM 1462 N N . TYR A 1 180 ? -17.644 9.948 -9.845 1.00 94.25 180 TYR A N 1
ATOM 1463 C CA . TYR A 1 180 ? -18.516 10.635 -10.789 1.00 94.25 180 TYR A CA 1
ATOM 1464 C C . TYR A 1 180 ? -18.158 12.122 -10.915 1.00 94.25 180 TYR A C 1
ATOM 1466 O O . TYR A 1 180 ? -18.092 12.647 -12.019 1.00 94.25 180 TYR A O 1
ATOM 1474 N N . ASN A 1 181 ? -17.851 12.801 -9.810 1.00 93.88 181 ASN A N 1
ATOM 1475 C CA . ASN A 1 181 ? -17.476 14.215 -9.844 1.00 93.88 181 ASN A CA 1
ATOM 1476 C C . ASN A 1 181 ? -16.122 14.459 -10.528 1.00 93.88 181 ASN A C 1
ATOM 1478 O O . ASN A 1 181 ? -15.958 15.485 -11.179 1.00 93.88 181 ASN A O 1
ATOM 1482 N N . ILE A 1 182 ? -15.155 13.551 -10.361 1.00 91.00 182 ILE A N 1
ATOM 1483 C CA . ILE A 1 182 ? -13.795 13.719 -10.898 1.00 91.00 182 ILE A CA 1
ATOM 1484 C C . ILE A 1 182 ? -13.693 13.176 -12.327 1.00 91.00 182 ILE A C 1
ATOM 1486 O O . ILE A 1 182 ? -13.189 13.857 -13.214 1.00 91.00 182 ILE A O 1
ATOM 1490 N N . TYR A 1 183 ? -14.163 11.951 -12.562 1.00 91.31 183 TYR A N 1
ATOM 1491 C CA . TYR A 1 183 ? -13.970 11.231 -13.825 1.00 91.31 183 TYR A CA 1
ATOM 1492 C C . TYR A 1 183 ? -15.225 11.204 -14.696 1.00 91.31 183 TYR A C 1
ATOM 1494 O O . TYR A 1 183 ? -15.166 10.788 -15.853 1.00 91.31 183 TYR A O 1
ATOM 1502 N N . THR A 1 184 ? -16.381 11.621 -14.165 1.00 95.50 184 THR A N 1
ATOM 1503 C CA . THR A 1 184 ? -17.704 11.398 -14.782 1.00 95.50 184 THR A CA 1
ATOM 1504 C C . THR A 1 184 ? -17.921 9.927 -15.152 1.00 95.50 184 THR A C 1
ATOM 1506 O O . THR A 1 184 ? -18.497 9.606 -16.189 1.00 95.50 184 THR A O 1
ATOM 1509 N N . LEU A 1 185 ? -17.400 9.034 -14.304 1.00 95.06 185 LEU A N 1
ATOM 1510 C CA . LEU A 1 185 ? -17.533 7.581 -14.378 1.00 95.06 185 LEU A CA 1
ATOM 1511 C C . LEU A 1 185 ? -18.102 7.075 -13.050 1.00 95.06 185 LEU A C 1
ATOM 1513 O O . LEU A 1 185 ? -17.642 7.482 -11.981 1.00 95.06 185 LEU A O 1
ATOM 1517 N N . ASP A 1 186 ? -19.094 6.188 -13.111 1.00 95.88 186 ASP A N 1
ATOM 1518 C CA . ASP A 1 186 ? -19.634 5.528 -11.920 1.00 95.88 186 ASP A CA 1
ATOM 1519 C C . ASP A 1 186 ? -18.922 4.179 -11.724 1.00 95.88 186 ASP A C 1
ATOM 1521 O O . ASP A 1 186 ? -18.972 3.339 -12.627 1.00 95.88 186 ASP A O 1
ATOM 1525 N N . PRO A 1 187 ? -18.254 3.945 -10.578 1.00 93.94 187 PRO A N 1
ATOM 1526 C CA . PRO A 1 187 ? -17.437 2.756 -10.364 1.00 93.94 187 PRO A CA 1
ATOM 1527 C C . PRO A 1 187 ? -18.230 1.442 -10.420 1.00 93.94 187 PRO A C 1
ATOM 1529 O O . PRO A 1 187 ? -17.621 0.393 -10.579 1.00 93.94 187 PRO A O 1
ATOM 1532 N N . VAL A 1 188 ? -19.565 1.473 -10.314 1.00 95.69 188 VAL A N 1
ATOM 1533 C CA . VAL A 1 188 ? -20.414 0.265 -10.395 1.00 95.69 188 VAL A CA 1
ATOM 1534 C C . VAL A 1 188 ? -20.419 -0.402 -11.772 1.00 95.69 188 VAL A C 1
ATOM 1536 O O . VAL A 1 188 ? -20.826 -1.554 -11.871 1.00 95.69 188 VAL A O 1
ATOM 1539 N N . TYR A 1 189 ? -19.985 0.301 -12.823 1.00 96.31 189 TYR A N 1
ATOM 1540 C CA . TYR A 1 189 ? -19.884 -0.253 -14.178 1.00 96.31 189 TYR A CA 1
ATOM 1541 C C . TYR A 1 189 ? -18.538 -0.929 -14.459 1.00 96.31 189 TYR A C 1
ATOM 1543 O O . TYR A 1 189 ? -18.304 -1.380 -15.578 1.00 96.31 189 TYR A O 1
ATOM 1551 N N . PHE A 1 190 ? -17.653 -1.005 -13.464 1.00 94.25 190 PHE A N 1
ATOM 1552 C CA . PHE A 1 190 ? -16.336 -1.614 -13.599 1.00 94.25 190 PHE A CA 1
ATOM 1553 C C . PHE A 1 190 ? -16.185 -2.750 -12.594 1.00 94.25 190 PHE A C 1
ATOM 1555 O O . PHE A 1 190 ? -16.660 -2.678 -11.462 1.00 94.25 190 PHE A O 1
ATOM 1562 N N . ILE A 1 191 ? -15.488 -3.802 -13.011 1.00 92.94 191 ILE A N 1
ATOM 1563 C CA . ILE A 1 191 ? -15.233 -4.995 -12.200 1.00 92.94 191 ILE A CA 1
ATOM 1564 C C . ILE A 1 191 ? -14.264 -4.663 -11.057 1.00 92.94 191 ILE A C 1
ATOM 1566 O O . ILE A 1 191 ? -14.324 -5.264 -9.985 1.00 92.94 191 ILE A O 1
ATOM 1570 N N . SER A 1 192 ? -13.350 -3.711 -11.272 1.00 89.38 192 SER A N 1
ATOM 1571 C CA . SER A 1 192 ? -12.295 -3.386 -10.314 1.00 89.38 192 SER A CA 1
ATOM 1572 C C . SER A 1 192 ? -11.855 -1.919 -10.374 1.00 89.38 192 SER A C 1
ATOM 1574 O O . SER A 1 192 ? -12.083 -1.211 -11.357 1.00 89.38 192 SER A O 1
ATOM 1576 N N . ALA A 1 193 ? -11.183 -1.459 -9.313 1.00 88.00 193 ALA A N 1
ATOM 1577 C CA . ALA A 1 193 ? -10.591 -0.124 -9.269 1.00 88.00 193 ALA A CA 1
ATOM 1578 C C . ALA A 1 193 ? -9.502 0.103 -10.344 1.00 88.00 193 ALA A C 1
ATOM 1580 O O . ALA A 1 193 ? -9.502 1.187 -10.920 1.00 88.00 193 ALA A O 1
ATOM 1581 N N . PRO A 1 194 ? -8.622 -0.869 -10.678 1.00 89.56 194 PRO A N 1
ATOM 1582 C CA . PRO A 1 194 ? -7.722 -0.744 -11.826 1.00 89.56 194 PRO A CA 1
ATOM 1583 C C . PRO A 1 194 ? -8.451 -0.488 -13.145 1.00 89.56 194 PRO A C 1
ATOM 1585 O O . PRO A 1 194 ? -8.070 0.430 -13.859 1.00 89.56 194 PRO A O 1
ATOM 1588 N N . GLN A 1 195 ? -9.537 -1.218 -13.426 1.00 92.75 195 GLN A N 1
ATOM 1589 C CA . GLN A 1 195 ? -10.322 -1.002 -14.646 1.00 92.75 195 GLN A CA 1
ATOM 1590 C C . GLN A 1 195 ? -10.945 0.401 -14.669 1.00 92.75 195 GLN A C 1
ATOM 1592 O O . GLN A 1 195 ? -10.895 1.080 -15.687 1.00 92.75 195 GLN A O 1
ATOM 1597 N N . LEU A 1 196 ? -11.493 0.871 -13.543 1.00 93.56 196 LEU A N 1
ATOM 1598 C CA . LEU A 1 196 ? -11.974 2.250 -13.430 1.00 93.56 196 LEU A CA 1
ATOM 1599 C C . LEU A 1 196 ? -10.858 3.271 -13.699 1.00 93.56 196 LEU A C 1
ATOM 1601 O O . LEU A 1 196 ? -11.093 4.240 -14.415 1.00 93.56 196 LEU A O 1
ATOM 1605 N N . SER A 1 197 ? -9.675 3.087 -13.104 1.00 90.69 197 SER A N 1
ATOM 1606 C CA . SER A 1 197 ? -8.533 3.990 -13.286 1.00 90.69 197 SER A CA 1
ATOM 1607 C C . SER A 1 197 ? -8.052 4.017 -14.733 1.00 90.69 197 SER A C 1
ATOM 1609 O O . SER A 1 197 ? -7.800 5.096 -15.262 1.00 90.69 197 SER A O 1
ATOM 1611 N N . ASP A 1 198 ? -7.975 2.853 -15.376 1.00 89.88 198 ASP A N 1
ATOM 1612 C CA . ASP A 1 198 ? -7.609 2.724 -16.783 1.00 89.88 198 ASP A CA 1
ATOM 1613 C C . ASP A 1 198 ? -8.618 3.459 -17.679 1.00 89.88 198 ASP A C 1
ATOM 1615 O O . ASP A 1 198 ? -8.256 4.371 -18.421 1.00 89.88 198 ASP A O 1
ATOM 1619 N N . MET A 1 199 ? -9.915 3.207 -17.492 1.00 92.94 199 MET A N 1
ATOM 1620 C CA . MET A 1 199 ? -10.983 3.887 -18.235 1.00 92.94 199 MET A CA 1
ATOM 1621 C C . MET A 1 199 ? -11.046 5.393 -17.968 1.00 92.94 199 MET A C 1
ATOM 1623 O O . MET A 1 199 ? -11.319 6.176 -18.879 1.00 92.94 199 MET A O 1
ATOM 1627 N N . ALA A 1 200 ? -10.770 5.827 -16.737 1.00 93.25 200 ALA A N 1
ATOM 1628 C CA . ALA A 1 200 ? -10.637 7.242 -16.414 1.00 93.25 200 ALA A CA 1
ATOM 1629 C C . ALA A 1 200 ? -9.456 7.871 -17.165 1.00 93.25 200 ALA A C 1
ATOM 1631 O O . ALA A 1 200 ? -9.581 8.998 -17.648 1.00 93.25 200 ALA A O 1
ATOM 1632 N N . SER A 1 201 ? -8.341 7.144 -17.292 1.00 90.81 201 SER A N 1
ATOM 1633 C CA . SER A 1 201 ? -7.166 7.600 -18.032 1.00 90.81 201 SER A CA 1
ATOM 1634 C C . SER A 1 201 ? -7.458 7.733 -19.529 1.00 90.81 201 SER A C 1
ATOM 1636 O O . SER A 1 201 ? -7.269 8.821 -20.066 1.00 90.81 201 SER A O 1
ATOM 1638 N N . LEU A 1 202 ? -8.051 6.718 -20.170 1.00 92.44 202 LEU A N 1
ATOM 1639 C CA . LEU A 1 202 ? -8.424 6.759 -21.591 1.00 92.44 202 LEU A CA 1
ATOM 1640 C C . LEU A 1 202 ? -9.442 7.858 -21.890 1.00 92.44 202 LEU A C 1
ATOM 1642 O O . LEU A 1 202 ? -9.329 8.574 -22.882 1.00 92.44 202 LEU A O 1
ATOM 1646 N N . LYS A 1 203 ? -10.422 8.052 -21.003 1.00 92.88 203 LYS A N 1
ATOM 1647 C CA . LYS A 1 203 ? -11.403 9.133 -21.144 1.00 92.88 203 LYS A CA 1
ATOM 1648 C C . LYS A 1 203 ? -10.757 10.516 -21.067 1.00 92.88 203 LYS A C 1
ATOM 1650 O O . LYS A 1 203 ? -11.181 11.427 -21.779 1.00 92.88 203 LYS A O 1
ATOM 1655 N N . LEU A 1 204 ? -9.765 10.683 -20.192 1.00 91.06 204 LEU A N 1
ATOM 1656 C CA . LEU A 1 204 ? -9.047 11.942 -20.022 1.00 91.06 204 LEU A CA 1
ATOM 1657 C C . LEU A 1 204 ? -8.127 12.232 -21.213 1.00 91.06 204 LEU A C 1
ATOM 1659 O O . LEU A 1 204 ? -8.128 13.353 -21.718 1.00 91.06 204 LEU A O 1
ATOM 1663 N N . THR A 1 205 ? -7.356 11.237 -21.656 1.00 91.19 205 THR A N 1
ATOM 1664 C CA . THR A 1 205 ? -6.382 11.379 -22.748 1.00 91.19 205 THR A CA 1
ATOM 1665 C C . THR A 1 205 ? -7.028 11.329 -24.129 1.00 91.19 205 THR A C 1
ATOM 1667 O O . THR A 1 205 ? -6.438 11.819 -25.087 1.00 91.19 205 THR A O 1
ATOM 1670 N N . ARG A 1 206 ? -8.244 10.772 -24.229 1.00 93.69 206 ARG A N 1
ATOM 1671 C CA . ARG A 1 206 ? -8.970 10.491 -25.480 1.00 93.69 206 ARG A CA 1
ATOM 1672 C C . ARG A 1 206 ? -8.195 9.584 -26.435 1.00 93.69 206 ARG A C 1
ATOM 1674 O O . ARG A 1 206 ? -8.433 9.621 -27.639 1.00 93.69 206 ARG A O 1
ATOM 1681 N N . GLN A 1 207 ? -7.276 8.793 -25.891 1.00 92.12 207 GLN A N 1
ATOM 1682 C CA . GLN A 1 207 ? -6.504 7.836 -26.665 1.00 92.12 207 GLN A CA 1
ATOM 1683 C C . GLN A 1 207 ? -7.326 6.580 -26.935 1.00 92.12 207 GLN A C 1
ATOM 1685 O O . GLN A 1 207 ? -8.150 6.171 -26.114 1.00 92.12 207 GLN A O 1
ATOM 1690 N N . ASN A 1 208 ? -7.071 5.971 -28.088 1.00 93.19 208 ASN A N 1
ATOM 1691 C CA . ASN A 1 208 ? -7.548 4.640 -28.420 1.00 93.19 208 ASN A CA 1
ATOM 1692 C C . ASN A 1 208 ? -6.342 3.704 -28.418 1.00 93.19 208 ASN A C 1
ATOM 1694 O O . ASN A 1 208 ? -5.378 3.976 -29.126 1.00 93.19 208 ASN A O 1
ATOM 1698 N N . LEU A 1 209 ? -6.388 2.649 -27.606 1.00 93.81 209 LEU A N 1
ATOM 1699 C CA . LEU A 1 209 ? -5.295 1.686 -27.525 1.00 93.81 209 LEU A CA 1
ATOM 1700 C C . LEU A 1 209 ? -5.528 0.568 -28.536 1.00 93.81 209 LEU A C 1
ATOM 1702 O O . LEU A 1 209 ? -6.561 -0.105 -28.496 1.00 93.81 209 LEU A O 1
ATOM 1706 N N . GLU A 1 210 ? -4.569 0.360 -29.429 1.00 93.94 210 GLU A N 1
ATOM 1707 C CA . GLU A 1 210 ? -4.551 -0.816 -30.289 1.00 93.94 210 GLU A CA 1
ATOM 1708 C C . GLU A 1 210 ? -4.231 -2.066 -29.462 1.00 93.94 210 GLU A C 1
ATOM 1710 O O . GLU A 1 210 ? -3.373 -2.057 -28.578 1.00 93.94 210 GLU A O 1
ATOM 1715 N N . LEU A 1 211 ? -4.935 -3.162 -29.743 1.00 92.62 211 LEU A N 1
ATOM 1716 C CA . LEU A 1 211 ? -4.658 -4.447 -29.114 1.00 92.62 211 LEU A CA 1
ATOM 1717 C C . LEU A 1 211 ? -3.590 -5.197 -29.907 1.00 92.62 211 LEU A C 1
ATOM 1719 O O . LEU A 1 211 ? -3.703 -5.347 -31.123 1.00 92.62 211 LEU A O 1
ATOM 1723 N N . LEU A 1 212 ? -2.617 -5.770 -29.200 1.00 90.56 212 LEU A N 1
ATOM 1724 C CA . LEU A 1 212 ? -1.725 -6.772 -29.773 1.00 90.56 212 LEU A CA 1
ATOM 1725 C C . LEU A 1 212 ? -2.541 -8.032 -30.088 1.00 90.56 212 LEU A C 1
ATOM 1727 O O . LEU A 1 212 ? -2.960 -8.758 -29.189 1.00 90.56 212 LEU A O 1
ATOM 1731 N N . THR A 1 213 ? -2.804 -8.262 -31.372 1.00 88.94 213 THR A N 1
ATOM 1732 C CA . THR A 1 213 ? -3.563 -9.431 -31.856 1.00 88.94 213 THR A CA 1
ATOM 1733 C C . THR A 1 213 ? -2.665 -10.558 -32.359 1.00 88.94 213 THR A C 1
ATOM 1735 O O . THR A 1 213 ? -3.115 -11.694 -32.500 1.00 88.94 213 THR A O 1
ATOM 1738 N N . ASP A 1 214 ? -1.393 -10.254 -32.603 1.00 88.19 214 ASP A N 1
ATOM 1739 C CA . ASP A 1 214 ? -0.385 -11.214 -33.017 1.00 88.19 214 ASP A CA 1
ATOM 1740 C C . ASP A 1 214 ? 0.296 -11.871 -31.809 1.00 88.19 214 ASP A C 1
ATOM 1742 O O . ASP A 1 214 ? 0.815 -11.187 -30.924 1.00 88.19 214 ASP A O 1
ATOM 1746 N N . GLN A 1 215 ? 0.312 -13.207 -31.785 1.00 90.62 215 GLN A N 1
ATOM 1747 C CA . GLN A 1 215 ? 0.845 -13.978 -30.661 1.00 90.62 215 GLN A CA 1
ATOM 1748 C C . GLN A 1 215 ? 2.355 -13.784 -30.487 1.00 90.62 215 GLN A C 1
ATOM 1750 O O . GLN A 1 215 ? 2.815 -13.630 -29.360 1.00 90.62 215 GLN A O 1
ATOM 1755 N N . GLU A 1 216 ? 3.126 -13.770 -31.576 1.00 89.44 216 GLU A N 1
ATOM 1756 C CA . GLU A 1 216 ? 4.584 -13.623 -31.502 1.00 89.44 216 GLU A CA 1
ATOM 1757 C C . GLU A 1 216 ? 4.965 -12.262 -30.909 1.00 89.44 216 GLU A C 1
ATOM 1759 O O . GLU A 1 216 ? 5.760 -12.178 -29.973 1.00 89.44 216 GLU A O 1
ATOM 1764 N N . THR A 1 217 ? 4.329 -11.196 -31.397 1.00 90.12 217 THR A N 1
ATOM 1765 C CA . THR A 1 217 ? 4.523 -9.838 -30.877 1.00 90.12 217 THR A CA 1
ATOM 1766 C C . THR A 1 217 ? 4.111 -9.735 -29.408 1.00 90.12 217 THR A C 1
ATOM 1768 O O . THR A 1 217 ? 4.841 -9.165 -28.598 1.00 90.12 217 THR A O 1
ATOM 1771 N N . TYR A 1 218 ? 2.974 -10.329 -29.033 1.00 92.12 218 TYR A N 1
ATOM 1772 C CA . TYR A 1 218 ? 2.534 -10.379 -27.639 1.00 92.12 218 TYR A CA 1
ATOM 1773 C C . TYR A 1 218 ? 3.555 -11.091 -26.736 1.00 92.12 218 TYR A C 1
ATOM 1775 O O . TYR A 1 218 ? 3.917 -10.569 -25.682 1.00 92.12 218 TYR A O 1
ATOM 1783 N N . GLU A 1 219 ? 4.079 -12.242 -27.162 1.00 92.31 219 GLU A N 1
ATOM 1784 C CA . GLU A 1 219 ? 5.082 -12.996 -26.407 1.00 92.31 219 GLU A CA 1
ATOM 1785 C C . GLU A 1 219 ? 6.404 -12.236 -26.241 1.00 92.31 219 GLU A C 1
ATOM 1787 O O . GLU A 1 219 ? 7.045 -12.373 -25.197 1.00 92.31 219 GLU A O 1
ATO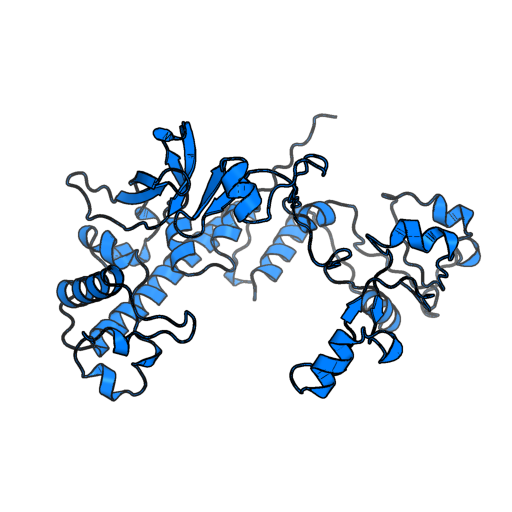M 1792 N N . ILE A 1 220 ? 6.814 -11.431 -27.228 1.00 91.62 220 ILE A N 1
ATOM 1793 C CA . ILE A 1 220 ? 7.983 -10.542 -27.119 1.00 91.62 220 ILE A CA 1
ATOM 1794 C C . ILE A 1 220 ? 7.760 -9.527 -25.995 1.00 91.62 220 ILE A C 1
ATOM 1796 O O . ILE A 1 220 ? 8.584 -9.430 -25.085 1.00 91.62 220 ILE A O 1
ATOM 1800 N N . TYR A 1 221 ? 6.626 -8.821 -25.995 1.00 91.25 221 TYR A N 1
ATOM 1801 C CA . TYR A 1 221 ? 6.334 -7.843 -24.946 1.00 91.25 221 TYR A CA 1
ATOM 1802 C C . TYR A 1 221 ? 6.194 -8.497 -23.568 1.00 91.25 221 TYR A C 1
ATOM 1804 O O . TYR A 1 221 ? 6.810 -8.019 -22.617 1.00 91.25 221 TYR A O 1
ATOM 1812 N N . GLU A 1 222 ? 5.488 -9.623 -23.449 1.00 91.81 222 GLU A N 1
ATOM 1813 C CA . GLU A 1 222 ? 5.383 -10.377 -22.190 1.00 91.81 222 GLU A CA 1
ATOM 1814 C C . GLU A 1 222 ? 6.760 -10.811 -21.665 1.00 91.81 222 GLU A C 1
ATOM 1816 O O . GLU A 1 222 ? 7.080 -10.607 -20.490 1.00 91.81 222 GLU A O 1
ATOM 1821 N N . LYS A 1 223 ? 7.629 -11.339 -22.539 1.00 90.38 223 LYS A N 1
ATOM 1822 C CA . LYS A 1 223 ? 9.017 -11.683 -22.187 1.00 90.38 223 LYS A CA 1
ATOM 1823 C C . LYS A 1 223 ? 9.862 -10.458 -21.856 1.00 90.38 223 LYS A C 1
ATOM 1825 O O . LYS A 1 223 ? 10.866 -10.621 -21.163 1.00 90.38 223 LYS A O 1
ATOM 1830 N N . GLY A 1 224 ? 9.498 -9.266 -22.321 1.00 91.50 224 GLY A N 1
ATOM 1831 C CA . GLY A 1 224 ? 10.155 -7.992 -22.022 1.00 91.50 224 GLY A CA 1
ATOM 1832 C C . GLY A 1 224 ? 9.705 -7.354 -20.704 1.00 91.50 224 GLY A C 1
ATOM 1833 O O . GLY A 1 224 ? 10.457 -6.583 -20.110 1.00 91.50 224 GLY A O 1
ATOM 1834 N N . ILE A 1 225 ? 8.531 -7.714 -20.172 1.00 91.31 225 ILE A N 1
ATOM 1835 C CA . ILE A 1 225 ? 8.031 -7.156 -18.908 1.00 91.31 225 ILE A CA 1
ATOM 1836 C C . ILE A 1 225 ? 8.976 -7.518 -17.750 1.00 91.31 225 ILE A C 1
ATOM 1838 O O . ILE A 1 225 ? 9.375 -8.669 -17.535 1.00 91.31 225 ILE A O 1
ATOM 1842 N N . ARG A 1 226 ? 9.354 -6.502 -16.970 1.00 90.62 226 ARG A N 1
ATOM 1843 C CA . ARG A 1 226 ? 10.162 -6.631 -15.751 1.00 90.62 226 ARG A CA 1
ATOM 1844 C C . ARG A 1 226 ? 9.400 -6.007 -14.586 1.00 90.62 226 ARG A C 1
ATOM 1846 O O . ARG A 1 226 ? 8.773 -4.960 -14.723 1.00 90.62 226 ARG A O 1
ATOM 1853 N N . GLY A 1 227 ? 9.465 -6.655 -13.425 1.00 88.62 227 GLY A N 1
ATOM 1854 C CA . GLY A 1 227 ? 8.967 -6.084 -12.175 1.00 88.62 227 GLY A CA 1
ATOM 1855 C C . GLY A 1 227 ? 9.884 -4.986 -11.624 1.00 88.62 227 GLY A C 1
ATOM 1856 O O . GLY A 1 227 ? 10.863 -4.581 -12.250 1.00 88.62 227 GLY A O 1
ATOM 1857 N N . GLY A 1 228 ? 9.593 -4.526 -10.407 1.00 87.75 228 GLY A N 1
ATOM 1858 C CA . GLY A 1 228 ? 10.486 -3.614 -9.691 1.00 87.75 228 GLY A CA 1
ATOM 1859 C C . GLY A 1 228 ? 11.855 -4.252 -9.434 1.00 87.75 228 GLY A C 1
ATOM 1860 O O . GLY A 1 228 ? 11.934 -5.386 -8.956 1.00 87.75 228 GLY A O 1
ATOM 1861 N N . ASN A 1 229 ? 12.933 -3.523 -9.730 1.00 86.56 229 ASN A N 1
ATOM 1862 C CA . ASN A 1 229 ? 14.285 -4.000 -9.461 1.00 86.56 229 ASN A CA 1
ATOM 1863 C C . ASN A 1 229 ? 14.593 -3.909 -7.958 1.00 86.56 229 ASN A C 1
ATOM 1865 O O . ASN A 1 229 ? 14.515 -2.832 -7.367 1.00 86.56 229 ASN A O 1
ATOM 1869 N N . SER A 1 230 ? 14.952 -5.035 -7.339 1.00 86.06 230 SER A N 1
ATOM 1870 C CA . SER A 1 230 ? 15.322 -5.113 -5.925 1.00 86.06 230 SER A CA 1
ATOM 1871 C C . SER A 1 230 ? 16.699 -5.754 -5.798 1.00 86.06 230 SER A C 1
ATOM 1873 O O . SER A 1 230 ? 16.858 -6.959 -5.988 1.00 86.06 230 SER A O 1
ATOM 1875 N N . VAL A 1 231 ? 17.708 -4.933 -5.499 1.00 85.12 231 VAL A N 1
ATOM 1876 C CA . VAL A 1 231 ? 19.111 -5.355 -5.387 1.00 85.12 231 VAL A CA 1
ATOM 1877 C C . VAL A 1 231 ? 19.650 -4.964 -4.020 1.00 85.12 231 VAL A C 1
ATOM 1879 O O . VAL A 1 231 ? 19.444 -3.846 -3.552 1.00 85.12 231 VAL A O 1
ATOM 1882 N N . ILE A 1 232 ? 20.371 -5.891 -3.389 1.00 86.06 232 ILE A N 1
ATOM 1883 C CA . ILE A 1 232 ? 21.092 -5.658 -2.136 1.00 86.06 232 ILE A CA 1
ATOM 1884 C C . ILE A 1 232 ? 22.587 -5.845 -2.429 1.00 86.06 232 ILE A C 1
ATOM 1886 O O . ILE A 1 232 ? 23.104 -6.950 -2.250 1.00 86.06 232 ILE A O 1
ATOM 1890 N N . PRO A 1 233 ? 23.292 -4.797 -2.896 1.00 81.25 233 PRO A N 1
ATOM 1891 C CA . PRO A 1 233 ? 24.720 -4.902 -3.205 1.00 81.25 233 PRO A CA 1
ATOM 1892 C C . PRO A 1 233 ? 25.568 -5.019 -1.932 1.00 81.25 233 PRO A C 1
ATOM 1894 O O . PRO A 1 233 ? 26.616 -5.659 -1.913 1.00 81.25 233 PRO A O 1
ATOM 1897 N N . HIS A 1 234 ? 25.082 -4.447 -0.826 1.00 84.31 234 HIS A N 1
ATOM 1898 C CA . HIS A 1 234 ? 25.749 -4.461 0.466 1.00 84.31 234 HIS A CA 1
ATOM 1899 C C . HIS A 1 234 ? 24.787 -4.939 1.557 1.00 84.31 234 HIS A C 1
ATOM 1901 O O . HIS A 1 234 ? 23.815 -4.261 1.882 1.00 84.31 234 HIS A O 1
ATOM 1907 N N . ARG A 1 235 ? 25.051 -6.122 2.130 1.00 84.19 235 ARG A N 1
ATOM 1908 C CA . ARG A 1 235 ? 24.118 -6.805 3.051 1.00 84.19 235 ARG A CA 1
ATOM 1909 C C . ARG A 1 235 ? 23.900 -6.077 4.379 1.00 84.19 235 ARG A C 1
ATOM 1911 O O . ARG A 1 235 ? 22.841 -6.229 4.976 1.00 84.19 235 ARG A O 1
ATOM 1918 N N . HIS A 1 236 ? 24.894 -5.336 4.867 1.00 88.81 236 HIS A N 1
ATOM 1919 C CA . HIS A 1 236 ? 24.804 -4.657 6.158 1.00 88.81 236 HIS A CA 1
ATOM 1920 C C . HIS A 1 236 ? 25.682 -3.406 6.198 1.00 88.81 236 HIS A C 1
ATOM 1922 O O . HIS A 1 236 ? 26.903 -3.508 6.289 1.00 88.81 236 HIS A O 1
ATOM 1928 N N . ALA A 1 237 ? 25.051 -2.232 6.194 1.00 88.94 237 ALA A N 1
ATOM 1929 C CA . ALA A 1 237 ? 25.715 -0.952 6.412 1.00 88.94 237 ALA A CA 1
ATOM 1930 C C . ALA A 1 237 ? 25.424 -0.437 7.827 1.00 88.94 237 ALA A C 1
ATOM 1932 O O . ALA A 1 237 ? 24.267 -0.351 8.234 1.00 88.94 237 ALA A O 1
ATOM 1933 N N . LEU A 1 238 ? 26.470 -0.028 8.548 1.00 90.06 238 LEU A N 1
ATOM 1934 C CA . LEU A 1 238 ? 26.353 0.658 9.834 1.00 90.06 238 LEU A CA 1
ATOM 1935 C C . LEU A 1 238 ? 27.000 2.040 9.730 1.00 90.06 238 LEU A C 1
ATOM 1937 O O . LEU A 1 238 ? 28.206 2.156 9.501 1.00 90.06 238 LEU A O 1
ATOM 1941 N N . ALA A 1 239 ? 26.190 3.084 9.898 1.00 93.25 239 ALA A N 1
ATOM 1942 C CA . ALA A 1 239 ? 26.674 4.455 9.960 1.00 93.25 239 ALA A CA 1
ATOM 1943 C C . ALA A 1 239 ? 27.529 4.663 11.218 1.00 93.25 239 ALA A C 1
ATOM 1945 O O . ALA A 1 239 ? 27.135 4.274 12.314 1.00 93.25 239 ALA A O 1
ATOM 1946 N N . ASN A 1 240 ? 28.680 5.312 11.072 1.00 96.31 240 ASN A N 1
ATOM 1947 C CA . ASN A 1 240 ? 29.552 5.652 12.184 1.00 96.31 240 ASN A CA 1
ATOM 1948 C C . ASN A 1 240 ? 29.147 7.022 12.732 1.00 96.31 240 ASN A C 1
ATOM 1950 O O . ASN A 1 240 ? 29.678 8.038 12.288 1.00 96.31 240 ASN A O 1
ATOM 1954 N N . ASN A 1 241 ? 28.194 7.058 13.668 1.00 95.69 241 ASN A N 1
ATOM 1955 C CA . ASN A 1 241 ? 27.764 8.263 14.386 1.00 95.69 241 ASN A CA 1
ATOM 1956 C C . ASN A 1 241 ? 27.153 7.903 15.763 1.00 95.69 241 ASN A C 1
ATOM 1958 O O . ASN A 1 241 ? 27.041 6.734 16.118 1.00 95.69 241 ASN A O 1
ATOM 1962 N N . CYS A 1 242 ? 26.781 8.904 16.572 1.00 95.81 242 CYS A N 1
ATOM 1963 C CA . CYS A 1 242 ? 26.226 8.687 17.920 1.00 95.81 242 CYS A CA 1
ATOM 1964 C C . CYS A 1 242 ? 24.685 8.728 17.979 1.00 95.81 242 CYS A C 1
ATOM 1966 O O . CYS A 1 242 ? 24.131 8.922 19.061 1.00 95.81 242 CYS A O 1
ATOM 1968 N N . TYR A 1 243 ? 23.983 8.612 16.849 1.00 93.88 243 TYR A N 1
ATOM 1969 C CA . TYR A 1 243 ? 22.521 8.559 16.829 1.00 93.88 243 TYR A CA 1
ATOM 1970 C C . TYR A 1 243 ? 22.051 7.106 16.923 1.00 93.88 243 TYR A C 1
ATOM 1972 O O . TYR A 1 243 ? 22.486 6.250 16.160 1.00 93.88 243 TYR A O 1
ATOM 1980 N N . PHE A 1 244 ? 21.154 6.831 17.865 1.00 90.12 244 PHE A N 1
ATOM 1981 C CA . PHE A 1 244 ? 20.654 5.494 18.167 1.00 90.12 244 PHE A CA 1
ATOM 1982 C C . PHE A 1 244 ? 19.127 5.493 18.163 1.00 90.12 244 PHE A C 1
ATOM 1984 O O . PHE A 1 244 ? 18.514 6.380 18.754 1.00 90.12 244 PHE A O 1
ATOM 1991 N N . TYR A 1 245 ? 18.514 4.506 17.513 1.00 88.25 245 TYR A N 1
ATOM 1992 C CA . TYR A 1 245 ? 17.070 4.303 17.580 1.00 88.25 245 TYR A CA 1
ATOM 1993 C C . TYR A 1 245 ? 16.719 3.516 18.843 1.00 88.25 245 TYR A C 1
ATOM 1995 O O . TYR A 1 245 ? 17.092 2.354 18.978 1.00 88.25 245 TYR A O 1
ATOM 2003 N N . ASP A 1 246 ? 16.029 4.156 19.781 1.00 84.31 246 ASP A N 1
ATOM 2004 C CA . ASP A 1 246 ? 15.524 3.504 20.983 1.00 84.31 246 ASP A CA 1
ATOM 2005 C C . ASP A 1 246 ? 14.138 2.915 20.708 1.00 84.31 246 ASP A C 1
ATOM 2007 O O . ASP A 1 246 ? 13.153 3.644 20.596 1.00 84.31 246 ASP A O 1
ATOM 2011 N N . GLU A 1 247 ? 14.067 1.587 20.621 1.00 82.31 247 GLU A N 1
ATOM 2012 C CA . GLU A 1 247 ? 12.833 0.832 20.376 1.00 82.31 247 GLU A CA 1
ATOM 2013 C C . GLU A 1 247 ? 11.777 1.050 21.465 1.00 82.31 247 GLU A C 1
ATOM 2015 O O . GLU A 1 247 ? 10.584 1.036 21.176 1.00 82.31 247 GLU A O 1
ATOM 2020 N N . LYS A 1 248 ? 12.181 1.313 22.717 1.00 78.62 248 LYS A N 1
ATOM 2021 C CA . LYS A 1 248 ? 11.217 1.525 23.808 1.00 78.62 248 LYS A CA 1
ATOM 2022 C C . LYS A 1 248 ? 10.492 2.853 23.661 1.00 78.62 248 LYS A C 1
ATOM 2024 O O . LYS A 1 248 ? 9.289 2.934 23.896 1.00 78.62 248 LYS A O 1
ATOM 2029 N N . SER A 1 249 ? 11.222 3.902 23.289 1.00 79.06 249 SER A N 1
ATOM 2030 C CA . SER A 1 249 ? 10.640 5.226 23.052 1.00 79.06 249 SER A CA 1
ATOM 2031 C C . SER A 1 249 ? 10.208 5.450 21.600 1.00 79.06 249 SER A C 1
ATOM 2033 O O . SER A 1 249 ? 9.553 6.457 21.315 1.00 79.06 249 SER A O 1
ATOM 2035 N N . MET A 1 250 ? 10.540 4.519 20.697 1.00 77.69 250 MET A N 1
ATOM 2036 C CA . MET A 1 250 ? 10.344 4.594 19.245 1.00 77.69 250 MET A CA 1
ATOM 2037 C C . MET A 1 250 ? 10.938 5.876 18.637 1.00 77.69 250 MET A C 1
ATOM 2039 O O . MET A 1 250 ? 10.367 6.465 17.712 1.00 77.69 250 MET A O 1
ATOM 2043 N N . LYS A 1 251 ? 12.064 6.351 19.187 1.00 82.00 251 LYS A N 1
ATOM 2044 C CA . LYS A 1 251 ? 12.684 7.641 18.846 1.00 82.00 251 LYS A CA 1
ATOM 2045 C C . LYS A 1 251 ? 14.188 7.503 18.656 1.00 82.00 251 LYS A C 1
ATOM 2047 O O . LYS A 1 251 ? 14.860 6.741 19.343 1.00 82.00 251 LYS A O 1
ATOM 2052 N N . THR A 1 252 ? 14.730 8.314 17.754 1.00 86.94 252 THR A N 1
ATOM 2053 C CA . THR A 1 252 ? 16.179 8.474 17.621 1.00 86.94 252 THR A CA 1
ATOM 2054 C C . THR A 1 252 ? 16.693 9.409 18.709 1.00 86.94 252 THR A C 1
ATOM 2056 O O . THR A 1 252 ? 16.266 10.561 18.797 1.00 86.94 252 THR A O 1
ATOM 2059 N N . VAL A 1 253 ? 17.633 8.927 19.513 1.00 90.81 253 VAL A N 1
ATOM 2060 C CA . VAL A 1 253 ? 18.326 9.684 20.557 1.00 90.81 253 VAL A CA 1
ATOM 2061 C C . VAL A 1 253 ? 19.796 9.853 20.196 1.00 90.81 253 VAL A C 1
ATOM 2063 O O . VAL A 1 253 ? 20.381 9.025 19.499 1.00 90.81 253 VAL A O 1
ATOM 2066 N N . LYS A 1 254 ? 20.413 10.938 20.664 1.00 94.44 254 LYS A N 1
ATOM 2067 C CA . LYS A 1 254 ? 21.859 11.134 20.541 1.00 94.44 254 LYS A CA 1
ATOM 2068 C C . LYS A 1 254 ? 22.526 10.648 21.823 1.00 94.44 254 LYS A C 1
ATOM 2070 O O . LYS A 1 254 ? 22.259 11.192 22.889 1.00 94.44 254 LYS A O 1
ATOM 2075 N N . LEU A 1 255 ? 23.374 9.635 21.710 1.00 94.31 255 LEU A N 1
ATOM 2076 C CA . LEU A 1 255 ? 24.120 9.079 22.833 1.00 94.31 255 LEU A CA 1
ATOM 2077 C C . LEU A 1 255 ? 25.401 9.874 23.106 1.00 94.31 255 LEU A C 1
ATOM 2079 O O . LEU A 1 255 ? 25.917 10.580 22.232 1.00 94.31 255 LEU A O 1
ATOM 2083 N N . SER A 1 256 ? 25.932 9.709 24.319 1.00 95.44 256 SER A N 1
ATOM 2084 C CA . SER A 1 256 ? 27.323 10.053 24.620 1.00 95.44 256 SER A CA 1
ATOM 2085 C C . SER A 1 256 ? 28.266 9.223 23.736 1.00 95.44 256 SER A C 1
ATOM 2087 O O . SER A 1 256 ? 27.892 8.160 23.224 1.00 95.44 256 SER A O 1
ATOM 2089 N N . LYS A 1 257 ? 29.503 9.691 23.537 1.00 93.75 257 LYS A N 1
ATOM 2090 C CA . LYS A 1 257 ? 30.485 8.921 22.759 1.00 93.75 257 LYS A CA 1
ATOM 2091 C C . LYS A 1 257 ? 30.816 7.610 23.465 1.00 93.75 257 LYS A C 1
ATOM 2093 O O . LYS A 1 257 ? 30.957 6.591 22.799 1.00 93.75 257 LYS A O 1
ATOM 2098 N N . GLU A 1 258 ? 30.895 7.629 24.789 1.00 95.19 258 GLU A N 1
ATOM 2099 C CA . GLU A 1 258 ? 31.186 6.470 25.626 1.00 95.19 258 GLU A CA 1
ATOM 2100 C C . GLU A 1 258 ? 30.113 5.390 25.453 1.00 95.19 258 GLU A C 1
ATOM 2102 O O . GLU A 1 258 ? 30.436 4.227 25.208 1.00 95.19 258 GLU A O 1
ATOM 2107 N N . ASP A 1 259 ? 28.833 5.764 25.506 1.00 95.19 259 ASP A N 1
ATOM 2108 C CA . ASP A 1 259 ? 27.734 4.806 25.362 1.00 95.19 259 ASP A CA 1
ATOM 2109 C C . ASP A 1 259 ? 27.564 4.333 23.915 1.00 95.19 259 ASP A C 1
ATOM 2111 O O . ASP A 1 259 ? 27.251 3.164 23.678 1.00 95.19 259 ASP A O 1
ATOM 2115 N N . ALA A 1 260 ? 27.835 5.200 22.935 1.00 94.25 260 ALA A N 1
ATOM 2116 C CA . ALA A 1 260 ? 27.861 4.821 21.525 1.00 94.25 260 ALA A CA 1
ATOM 2117 C C . ALA A 1 260 ? 28.990 3.815 21.214 1.00 94.25 260 ALA A C 1
ATOM 2119 O O . ALA A 1 260 ? 28.777 2.881 20.439 1.00 94.25 260 ALA A O 1
ATOM 2120 N N . VAL A 1 261 ? 30.163 3.956 21.849 1.00 95.06 261 VAL A N 1
ATOM 2121 C CA . VAL A 1 261 ? 31.266 2.979 21.759 1.00 95.06 261 VAL A CA 1
ATOM 2122 C C . VAL A 1 261 ? 30.871 1.660 22.419 1.00 95.06 261 VAL A C 1
ATOM 2124 O O . VAL A 1 261 ? 31.044 0.611 21.804 1.00 95.06 261 VAL A O 1
ATOM 2127 N N . LYS A 1 262 ? 30.276 1.690 23.622 1.00 95.56 262 LYS A N 1
ATOM 2128 C CA . LYS A 1 262 ? 29.786 0.474 24.305 1.00 95.56 262 LYS A CA 1
ATOM 2129 C C . LYS A 1 262 ? 28.744 -0.284 23.479 1.00 95.56 262 LYS A C 1
ATOM 2131 O O . LYS A 1 262 ? 28.713 -1.508 23.515 1.00 95.56 262 LYS A O 1
ATOM 2136 N N . LYS A 1 263 ? 27.901 0.432 22.727 1.00 92.06 263 LYS A N 1
ATOM 2137 C CA . LYS A 1 263 ? 26.915 -0.148 21.799 1.00 92.06 263 LYS A CA 1
ATOM 2138 C C . LYS A 1 263 ? 27.489 -0.540 20.434 1.00 92.06 263 LYS A C 1
ATOM 2140 O O . LYS A 1 263 ? 26.754 -1.086 19.620 1.00 92.06 263 LYS A O 1
ATOM 2145 N N . GLY A 1 264 ? 28.762 -0.257 20.165 1.00 93.06 264 GLY A N 1
ATOM 2146 C CA . GLY A 1 264 ? 29.425 -0.621 18.912 1.00 93.06 264 GLY A CA 1
ATOM 2147 C C . GLY A 1 264 ? 29.007 0.197 17.683 1.00 93.06 264 GLY A C 1
ATOM 2148 O O . GLY A 1 264 ? 29.300 -0.221 16.567 1.00 93.06 264 GLY A O 1
ATOM 2149 N N . ILE A 1 265 ? 28.350 1.351 17.859 1.00 93.56 265 ILE A N 1
ATOM 2150 C CA . ILE A 1 265 ? 27.851 2.187 16.745 1.00 93.56 265 ILE A CA 1
ATOM 2151 C C . ILE A 1 265 ? 28.771 3.368 16.398 1.00 93.56 265 ILE A C 1
ATOM 2153 O O . ILE A 1 265 ? 28.627 3.981 15.344 1.00 93.56 265 ILE A O 1
ATOM 2157 N N . TRP A 1 266 ? 29.735 3.686 17.271 1.00 95.44 266 TRP A N 1
ATOM 2158 C CA . TRP A 1 266 ? 30.703 4.764 17.061 1.00 95.44 266 TRP A CA 1
ATOM 2159 C C . TRP A 1 266 ? 32.143 4.291 17.266 1.00 95.44 266 TRP A C 1
ATOM 2161 O O . TRP A 1 266 ? 32.457 3.592 18.228 1.00 95.44 266 TRP A O 1
ATOM 2171 N N . ASN A 1 267 ? 33.037 4.734 16.384 1.00 94.50 267 ASN A N 1
ATOM 2172 C CA . ASN A 1 267 ? 34.475 4.530 16.463 1.00 94.50 267 ASN A CA 1
ATOM 2173 C C . ASN A 1 267 ? 35.206 5.802 16.008 1.00 94.50 267 ASN A C 1
ATOM 2175 O O . ASN A 1 267 ? 35.080 6.223 14.858 1.00 94.50 267 ASN A O 1
ATOM 2179 N N . SER A 1 268 ? 36.022 6.378 16.895 1.00 94.06 268 SER A N 1
ATOM 2180 C CA . SER A 1 268 ? 36.789 7.604 16.632 1.00 94.06 268 SER A CA 1
ATOM 2181 C C . SER A 1 268 ? 37.859 7.460 15.547 1.00 94.06 268 SER A C 1
ATOM 2183 O O . SER A 1 268 ? 38.312 8.469 15.016 1.00 94.06 268 SER A O 1
ATOM 2185 N N . LYS A 1 269 ? 38.264 6.230 15.205 1.00 95.31 269 LYS A N 1
ATOM 2186 C CA . LYS A 1 269 ? 39.227 5.940 14.131 1.00 95.31 269 LYS A CA 1
ATOM 2187 C C . LYS A 1 269 ? 38.577 5.855 12.746 1.00 95.31 269 LYS A C 1
ATOM 2189 O O . LYS A 1 269 ? 39.290 5.775 11.752 1.00 95.31 269 LYS A O 1
ATOM 2194 N N . LYS A 1 270 ? 37.243 5.822 12.666 1.00 94.44 270 LYS A N 1
ATOM 2195 C CA . LYS A 1 270 ? 36.490 5.814 11.405 1.00 94.44 270 LYS A CA 1
ATOM 2196 C C . LYS A 1 270 ? 35.957 7.219 11.121 1.00 94.44 270 LYS A C 1
ATOM 2198 O O . LYS A 1 270 ? 35.687 7.988 12.041 1.00 94.44 270 LYS A O 1
ATOM 2203 N N . HIS A 1 271 ? 35.777 7.551 9.846 1.00 95.44 271 HIS A N 1
ATOM 2204 C CA . HIS A 1 271 ? 35.141 8.808 9.457 1.00 95.44 271 HIS A CA 1
ATOM 2205 C C . HIS A 1 271 ? 33.679 8.840 9.929 1.00 95.44 271 HIS A C 1
ATOM 2207 O O . HIS A 1 271 ? 33.026 7.799 10.013 1.00 95.44 271 HIS A O 1
ATOM 2213 N N . LEU A 1 272 ? 33.168 10.029 10.251 1.00 95.56 272 LEU A N 1
ATOM 2214 C CA . LEU A 1 272 ? 31.752 10.234 10.554 1.00 95.56 272 LEU A CA 1
ATOM 2215 C C . LEU A 1 272 ? 30.920 9.898 9.310 1.00 95.56 272 LEU A C 1
ATOM 2217 O O . LEU A 1 272 ? 31.195 10.428 8.235 1.00 95.56 272 LEU A O 1
ATOM 2221 N N . SER A 1 273 ? 29.909 9.042 9.447 1.00 94.81 273 SER A N 1
ATOM 2222 C CA . SER A 1 273 ? 29.028 8.677 8.334 1.00 94.81 273 SER A CA 1
ATOM 2223 C C . SER A 1 273 ? 27.562 8.596 8.752 1.00 94.81 273 SER A C 1
ATOM 2225 O O . SER A 1 273 ? 27.229 8.460 9.932 1.00 94.81 273 SER A O 1
ATOM 2227 N N . TYR A 1 274 ? 26.678 8.708 7.763 1.00 93.44 274 TYR A N 1
ATOM 2228 C CA . TYR A 1 274 ? 25.224 8.666 7.902 1.00 93.44 274 TYR A CA 1
ATOM 2229 C C . TYR A 1 274 ? 24.636 7.797 6.789 1.00 93.44 274 TYR A C 1
ATOM 2231 O O . TYR A 1 274 ? 25.234 7.674 5.723 1.00 93.44 274 TYR A O 1
ATOM 2239 N N . ILE A 1 275 ? 23.467 7.210 7.039 1.00 89.94 275 ILE A N 1
ATOM 2240 C CA . ILE A 1 275 ? 22.689 6.483 6.032 1.00 89.94 275 ILE A CA 1
ATOM 2241 C C . ILE A 1 275 ? 21.512 7.365 5.625 1.00 89.94 275 ILE A C 1
ATOM 2243 O O . ILE A 1 275 ? 20.831 7.931 6.482 1.00 89.94 275 ILE A O 1
ATOM 2247 N N . LEU A 1 276 ? 21.289 7.474 4.319 1.00 89.25 276 LEU A N 1
ATOM 2248 C CA . LEU A 1 276 ? 20.178 8.208 3.734 1.00 89.25 276 LEU A CA 1
ATOM 2249 C C . LEU A 1 276 ? 19.190 7.215 3.121 1.00 89.25 276 LEU A C 1
ATOM 2251 O O . LEU A 1 276 ? 19.589 6.341 2.358 1.00 89.25 276 LEU A O 1
ATOM 2255 N N . TYR A 1 277 ? 17.910 7.373 3.450 1.00 86.12 277 TYR A N 1
ATOM 2256 C CA . TYR A 1 277 ? 16.818 6.649 2.808 1.00 86.12 277 TYR A CA 1
ATOM 2257 C C . TYR A 1 277 ? 16.140 7.580 1.802 1.00 86.12 277 TYR A C 1
ATOM 2259 O O . TYR A 1 277 ? 15.701 8.671 2.174 1.00 86.12 277 TYR A O 1
ATOM 2267 N N . LEU A 1 278 ? 16.081 7.155 0.542 1.00 89.00 278 LEU A N 1
ATOM 2268 C CA . LEU A 1 278 ? 15.430 7.878 -0.546 1.00 89.00 278 LEU A CA 1
ATOM 2269 C C . LEU A 1 278 ? 14.296 7.025 -1.100 1.00 89.00 278 LEU A C 1
ATOM 2271 O O . LEU A 1 278 ? 14.460 5.823 -1.287 1.00 89.00 278 LEU A O 1
ATOM 2275 N N . ASP A 1 279 ? 13.171 7.670 -1.379 1.00 87.50 279 ASP A N 1
ATOM 2276 C CA . ASP A 1 279 ? 11.981 7.034 -1.930 1.00 87.50 279 ASP A CA 1
ATOM 2277 C C . ASP A 1 279 ? 11.374 7.963 -2.980 1.00 87.50 279 ASP A C 1
ATOM 2279 O O . ASP A 1 279 ? 11.264 9.177 -2.766 1.00 87.50 279 ASP A O 1
ATOM 2283 N N . ALA A 1 280 ? 11.046 7.410 -4.144 1.00 87.94 280 ALA A N 1
ATOM 2284 C CA . ALA A 1 280 ? 10.473 8.176 -5.235 1.00 87.94 280 ALA A CA 1
ATOM 2285 C C . ALA A 1 280 ? 8.966 8.343 -5.015 1.00 87.94 280 ALA A C 1
ATOM 2287 O O . ALA A 1 280 ? 8.196 7.384 -5.066 1.00 87.94 280 ALA A O 1
ATOM 2288 N N . ASN A 1 281 ? 8.521 9.589 -4.847 1.00 88.12 281 ASN A N 1
ATOM 2289 C CA . ASN A 1 281 ? 7.098 9.898 -4.754 1.00 88.12 281 ASN A CA 1
ATOM 2290 C C . ASN A 1 281 ? 6.389 9.537 -6.070 1.00 88.12 281 ASN A C 1
ATOM 2292 O O . ASN A 1 281 ? 6.600 10.201 -7.081 1.00 88.12 281 ASN A O 1
ATOM 2296 N N . ASN A 1 282 ? 5.511 8.529 -6.037 1.00 85.88 282 ASN A N 1
ATOM 2297 C CA . ASN A 1 282 ? 4.708 8.088 -7.184 1.00 85.88 282 ASN A CA 1
ATOM 2298 C C . ASN A 1 282 ? 5.546 7.729 -8.432 1.00 85.88 282 ASN A C 1
ATOM 2300 O O . ASN A 1 282 ? 5.291 8.232 -9.527 1.00 85.88 282 ASN A O 1
ATOM 2304 N N . LEU A 1 283 ? 6.538 6.846 -8.259 1.00 87.44 283 LEU A N 1
ATOM 2305 C CA . LEU A 1 283 ? 7.453 6.407 -9.322 1.00 87.44 283 LEU A CA 1
ATOM 2306 C C . LEU A 1 283 ? 6.733 6.011 -10.623 1.00 87.44 283 LEU A C 1
ATOM 2308 O O . LEU A 1 283 ? 7.042 6.544 -11.687 1.00 87.44 283 LEU A O 1
ATOM 2312 N N . TYR A 1 284 ? 5.746 5.113 -10.540 1.00 88.38 284 TYR A N 1
ATOM 2313 C CA . TYR A 1 284 ? 5.011 4.657 -11.722 1.00 88.38 284 TYR A CA 1
ATOM 2314 C C . TYR A 1 284 ? 4.110 5.740 -12.314 1.00 88.38 284 TYR A C 1
ATOM 2316 O O . TYR A 1 284 ? 3.986 5.804 -13.528 1.00 88.38 284 TYR A O 1
ATOM 2324 N N . GLY A 1 285 ? 3.530 6.633 -11.509 1.00 89.12 285 GLY A N 1
ATOM 2325 C CA . GLY A 1 285 ? 2.765 7.759 -12.050 1.00 89.12 285 GLY A CA 1
ATOM 2326 C C . GLY A 1 285 ? 3.632 8.736 -12.846 1.00 89.12 285 GLY A C 1
ATOM 2327 O O . GLY A 1 285 ? 3.185 9.251 -13.866 1.00 89.12 285 GLY A O 1
ATOM 2328 N N . TRP A 1 286 ? 4.885 8.955 -12.430 1.00 89.31 286 TRP A N 1
ATOM 2329 C CA . TRP A 1 286 ? 5.851 9.714 -13.229 1.00 89.31 286 TRP A CA 1
ATOM 2330 C C . TRP A 1 286 ? 6.210 8.981 -14.526 1.00 89.31 286 TRP A C 1
ATOM 2332 O O . TRP A 1 286 ? 6.242 9.611 -15.581 1.00 89.31 286 TRP A O 1
ATOM 2342 N N . ALA A 1 287 ? 6.416 7.661 -14.474 1.00 90.00 287 ALA A N 1
ATOM 2343 C CA . ALA A 1 287 ? 6.677 6.857 -15.671 1.00 90.00 287 ALA A CA 1
ATOM 2344 C C . ALA A 1 287 ? 5.491 6.900 -16.651 1.00 90.00 287 ALA A C 1
ATOM 2346 O O . ALA A 1 287 ? 5.688 7.116 -17.839 1.00 90.00 287 ALA A O 1
ATOM 2347 N N . LEU A 1 288 ? 4.257 6.816 -16.145 1.00 88.94 288 LEU A N 1
ATOM 2348 C CA . LEU A 1 288 ? 3.029 6.918 -16.939 1.00 88.94 288 LEU A CA 1
ATOM 2349 C C . LEU A 1 288 ? 2.781 8.318 -17.528 1.00 88.94 288 LEU A C 1
ATOM 2351 O O . LEU A 1 288 ? 1.922 8.469 -18.388 1.00 88.94 288 LEU A O 1
ATOM 2355 N N . SER A 1 289 ? 3.504 9.348 -17.075 1.00 87.75 289 SER A N 1
ATOM 2356 C CA . SER A 1 289 ? 3.458 10.687 -17.685 1.00 87.75 289 SER A CA 1
ATOM 2357 C C . SER A 1 289 ? 4.432 10.871 -18.852 1.00 87.75 289 SER A C 1
ATOM 2359 O O . SER A 1 289 ? 4.500 11.958 -19.427 1.00 87.75 289 SER A O 1
ATOM 2361 N N . LYS A 1 290 ? 5.226 9.845 -19.170 1.00 89.00 290 LYS A N 1
ATOM 2362 C CA . LYS A 1 290 ? 6.108 9.830 -20.339 1.00 89.00 290 LYS A CA 1
ATOM 2363 C C . LYS A 1 290 ? 5.331 9.405 -21.587 1.00 89.00 290 LYS A C 1
ATOM 2365 O O . LYS A 1 290 ? 4.242 8.853 -21.443 1.00 89.00 290 LYS A O 1
ATOM 2370 N N . PRO A 1 291 ? 5.854 9.671 -22.797 1.00 90.25 291 PRO A N 1
ATOM 2371 C CA . PRO A 1 291 ? 5.322 9.060 -24.008 1.00 90.25 291 PRO A CA 1
ATOM 2372 C C . PRO A 1 291 ? 5.258 7.537 -23.849 1.00 90.25 291 PRO A C 1
ATOM 2374 O O . PRO A 1 291 ? 6.211 6.914 -23.382 1.00 90.25 291 PRO A O 1
ATOM 2377 N N . LEU A 1 292 ? 4.111 6.958 -24.189 1.00 91.50 292 LEU A N 1
ATOM 2378 C CA . LEU A 1 292 ? 3.850 5.523 -24.131 1.00 91.50 292 LEU A CA 1
ATOM 2379 C C . LEU A 1 292 ? 3.270 5.083 -25.476 1.00 91.50 292 LEU A C 1
ATOM 2381 O O . LEU A 1 292 ? 2.523 5.857 -26.080 1.00 91.50 292 LEU A O 1
ATOM 2385 N N . PRO A 1 293 ? 3.571 3.858 -25.933 1.00 91.31 293 PRO A N 1
ATOM 2386 C CA . PRO A 1 293 ? 3.002 3.347 -27.168 1.00 91.31 293 PRO A CA 1
ATOM 2387 C C . PRO A 1 293 ? 1.488 3.156 -27.018 1.00 91.31 293 PRO A C 1
ATOM 2389 O O . PRO A 1 293 ? 1.018 2.602 -26.022 1.00 91.31 293 PRO A O 1
ATOM 2392 N N . VAL A 1 294 ? 0.732 3.618 -28.013 1.00 93.12 294 VAL A N 1
ATOM 2393 C CA . VAL A 1 294 ? -0.739 3.519 -28.047 1.00 93.12 294 VAL A CA 1
ATOM 2394 C C . VAL A 1 294 ? -1.253 2.666 -29.207 1.00 93.12 294 VAL A C 1
ATOM 2396 O O . VAL A 1 294 ? -2.386 2.198 -29.148 1.00 93.12 294 VAL A O 1
ATOM 2399 N N . GLY A 1 295 ? -0.437 2.432 -30.233 1.00 92.38 295 GLY A N 1
ATOM 2400 C CA . GLY A 1 295 ? -0.793 1.630 -31.395 1.00 92.38 295 GLY A CA 1
ATOM 2401 C C . GLY A 1 295 ? 0.249 1.719 -32.499 1.00 92.38 295 GLY A C 1
ATOM 2402 O O . GLY A 1 295 ? 1.383 2.122 -32.244 1.00 92.38 295 GLY A O 1
ATOM 2403 N N . GLU A 1 296 ? -0.164 1.324 -33.699 1.00 90.38 296 GLU A N 1
ATOM 2404 C CA . GLU A 1 296 ? 0.662 1.146 -34.894 1.00 90.38 296 GLU A CA 1
ATOM 2405 C C . GLU A 1 296 ? 1.793 0.140 -34.650 1.00 90.38 296 GLU A C 1
ATOM 2407 O O . GLU A 1 296 ? 2.937 0.310 -35.074 1.00 90.38 296 GLU A O 1
ATOM 2412 N N . PHE A 1 297 ? 1.459 -0.933 -33.924 1.00 89.44 297 PHE A N 1
ATOM 2413 C CA . PHE A 1 297 ? 2.422 -1.960 -33.561 1.00 89.44 297 PHE A CA 1
ATOM 2414 C C . PHE A 1 297 ? 2.861 -2.738 -34.794 1.00 89.44 297 PHE A C 1
ATOM 2416 O O . PHE A 1 297 ? 2.061 -3.383 -35.472 1.00 89.44 297 PHE A O 1
ATOM 2423 N N . PHE A 1 298 ? 4.164 -2.725 -35.044 1.00 86.94 298 PHE A N 1
ATOM 2424 C CA . PHE A 1 298 ? 4.763 -3.430 -36.160 1.00 86.94 298 PHE A CA 1
ATOM 2425 C C . PHE A 1 298 ? 5.893 -4.345 -35.683 1.00 86.94 298 PHE A C 1
ATOM 2427 O O . PHE A 1 298 ? 6.766 -3.936 -34.918 1.00 86.94 298 PHE A O 1
ATOM 2434 N N . ASN A 1 299 ? 5.894 -5.584 -36.178 1.0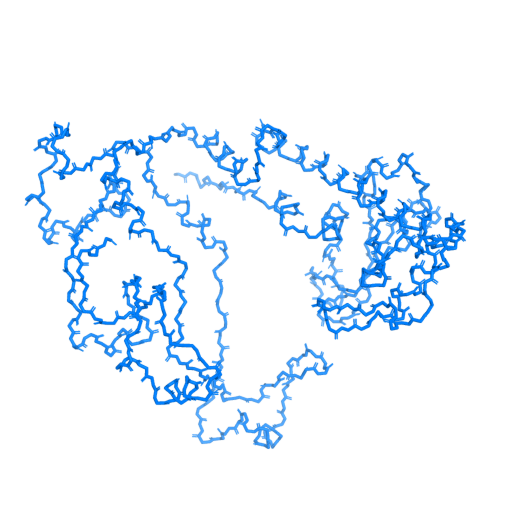0 88.00 299 ASN A N 1
ATOM 2435 C CA . ASN A 1 299 ? 6.935 -6.575 -35.914 1.00 88.00 299 ASN A CA 1
ATOM 2436 C C . ASN A 1 299 ? 7.563 -7.047 -37.235 1.00 88.00 299 ASN A C 1
ATOM 2438 O O . ASN A 1 299 ? 6.871 -7.644 -38.061 1.00 88.00 299 ASN A O 1
ATOM 2442 N N . TYR A 1 300 ? 8.870 -6.809 -37.410 1.00 84.38 300 TYR A N 1
ATOM 2443 C CA . TYR A 1 300 ? 9.635 -7.195 -38.607 1.00 84.38 300 TYR A CA 1
ATOM 2444 C C . TYR A 1 300 ? 9.779 -8.709 -38.793 1.00 84.38 300 TYR A C 1
ATOM 2446 O O . TYR A 1 300 ? 10.010 -9.150 -39.915 1.00 84.38 300 TYR A O 1
ATOM 2454 N N . ASN A 1 301 ? 9.644 -9.503 -37.727 1.00 79.81 301 ASN A N 1
ATOM 2455 C CA . ASN A 1 301 ? 9.718 -10.965 -37.816 1.00 79.81 301 ASN A CA 1
ATOM 2456 C C . ASN A 1 301 ? 8.407 -11.589 -38.305 1.00 79.81 301 ASN A C 1
ATOM 2458 O O . ASN A 1 301 ? 8.389 -12.745 -38.720 1.00 79.81 301 ASN A O 1
ATOM 2462 N N . ASN A 1 302 ? 7.314 -10.827 -38.292 1.00 78.81 302 ASN A N 1
ATOM 2463 C CA . ASN A 1 302 ? 6.018 -11.325 -38.709 1.00 78.81 302 ASN A CA 1
ATOM 2464 C C . ASN A 1 302 ? 5.788 -11.037 -40.197 1.00 78.81 302 ASN A C 1
ATOM 2466 O O . ASN A 1 302 ? 5.484 -9.911 -40.592 1.00 78.81 302 ASN A O 1
ATOM 2470 N N . GLU A 1 303 ? 5.875 -12.090 -41.013 1.00 65.69 303 GLU A N 1
ATOM 2471 C CA . GLU A 1 303 ? 5.716 -12.047 -42.475 1.00 65.69 303 GLU A CA 1
ATOM 2472 C C . GLU A 1 303 ? 4.368 -11.473 -42.949 1.00 65.69 303 GLU A C 1
ATOM 2474 O O . GLU A 1 303 ? 4.227 -11.109 -44.115 1.00 65.69 303 GLU A O 1
ATOM 2479 N N . LYS A 1 304 ? 3.358 -11.380 -42.072 1.00 69.19 304 LYS A N 1
ATOM 2480 C CA . LYS A 1 304 ? 2.062 -10.764 -42.401 1.00 69.19 304 LYS A CA 1
ATOM 2481 C C . LYS A 1 304 ? 2.118 -9.239 -42.443 1.00 69.19 304 LYS A C 1
ATOM 2483 O O . LYS A 1 304 ? 1.184 -8.621 -42.960 1.00 69.19 304 LYS A O 1
ATOM 2488 N N . ASN A 1 305 ? 3.171 -8.630 -41.904 1.00 69.38 305 ASN A N 1
ATOM 2489 C CA . ASN A 1 305 ? 3.285 -7.187 -41.851 1.00 69.38 305 ASN A CA 1
ATOM 2490 C C . ASN A 1 305 ? 4.025 -6.658 -43.095 1.00 69.38 305 ASN A C 1
ATOM 2492 O O . ASN A 1 305 ? 5.224 -6.852 -43.266 1.00 69.38 305 ASN A O 1
ATOM 2496 N N . ASN A 1 306 ? 3.309 -5.944 -43.967 1.00 65.19 306 ASN A N 1
ATOM 2497 C CA . ASN A 1 306 ? 3.835 -5.420 -45.235 1.00 65.19 306 ASN A CA 1
ATOM 2498 C C . ASN A 1 306 ? 4.451 -4.013 -45.094 1.00 65.19 306 ASN A C 1
ATOM 2500 O O . ASN A 1 306 ? 4.051 -3.097 -45.814 1.00 65.19 306 ASN A O 1
ATOM 2504 N N . VAL A 1 307 ? 5.396 -3.807 -44.171 1.00 69.56 307 VAL A N 1
ATOM 2505 C CA . VAL A 1 307 ? 6.140 -2.533 -44.094 1.00 69.56 307 VAL A CA 1
ATOM 2506 C C . VAL A 1 307 ? 7.494 -2.688 -44.760 1.00 69.56 307 VAL A C 1
ATOM 2508 O O . VAL A 1 307 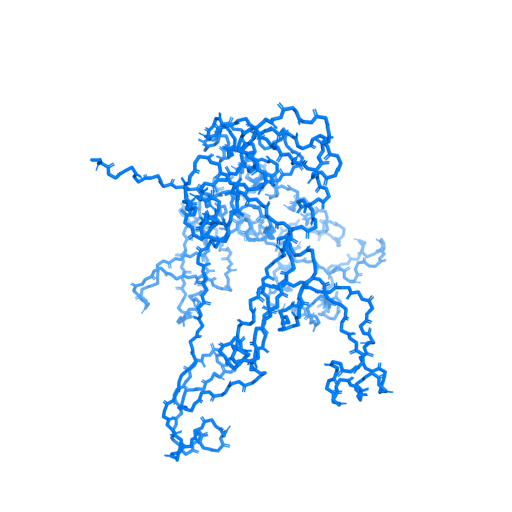? 8.233 -3.639 -44.520 1.00 69.56 307 VAL A O 1
ATOM 2511 N N . THR A 1 308 ? 7.805 -1.730 -45.626 1.00 68.31 308 THR A N 1
ATOM 2512 C CA . THR A 1 308 ? 9.046 -1.703 -46.398 1.00 68.31 308 THR A CA 1
ATOM 2513 C C . THR A 1 308 ? 10.096 -0.760 -45.823 1.00 68.31 308 THR A C 1
ATOM 2515 O O . THR A 1 308 ? 11.256 -0.906 -46.198 1.00 68.31 308 THR A O 1
ATOM 2518 N N . GLU A 1 309 ? 9.703 0.195 -44.969 1.00 73.50 309 GLU A N 1
ATOM 2519 C CA . GLU A 1 309 ? 10.576 1.218 -44.375 1.00 73.50 309 GLU A CA 1
ATOM 2520 C C . GLU A 1 309 ? 10.076 1.677 -42.985 1.00 73.50 309 GLU A C 1
ATOM 2522 O O . GLU A 1 309 ? 8.865 1.859 -42.828 1.00 73.50 309 GLU A O 1
ATOM 2527 N N . PRO A 1 310 ? 10.975 1.947 -42.017 1.00 79.44 310 PRO A N 1
ATOM 2528 C CA . PRO A 1 310 ? 12.408 1.634 -42.072 1.00 79.44 310 PRO A CA 1
ATOM 2529 C C . PRO A 1 310 ? 12.640 0.116 -42.136 1.00 79.44 310 PRO A C 1
ATOM 2531 O O . PRO A 1 310 ? 11.759 -0.664 -41.800 1.00 79.44 310 PRO A O 1
ATOM 2534 N N . LYS A 1 311 ? 13.797 -0.339 -42.612 1.00 84.94 311 LYS A N 1
ATOM 2535 C CA . LYS A 1 311 ? 14.173 -1.760 -42.578 1.00 84.94 311 LYS A CA 1
ATOM 2536 C C . LYS A 1 311 ? 14.989 -2.070 -41.323 1.00 84.94 311 LYS A C 1
ATOM 2538 O O . LYS A 1 311 ? 15.703 -1.199 -40.830 1.00 84.94 311 LYS A O 1
ATOM 2543 N N . PRO A 1 312 ? 15.017 -3.331 -40.847 1.00 85.69 312 PRO A N 1
AT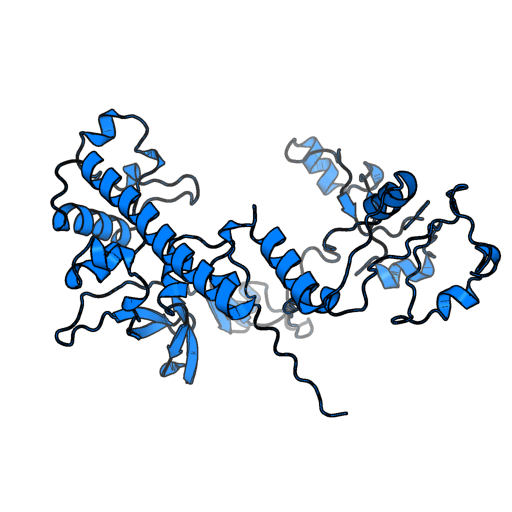OM 2544 C CA . PRO A 1 312 ? 15.893 -3.726 -39.741 1.00 85.69 312 PRO A CA 1
ATOM 2545 C C . PRO A 1 312 ? 17.367 -3.359 -39.972 1.00 85.69 312 PRO A C 1
ATOM 2547 O O . PRO A 1 312 ? 18.073 -3.009 -39.031 1.00 85.69 312 PRO A O 1
ATOM 2550 N N . SER A 1 313 ? 17.823 -3.385 -41.231 1.00 87.12 313 SER A N 1
ATOM 2551 C CA . SER A 1 313 ? 19.182 -3.002 -41.631 1.00 87.12 313 SER A CA 1
ATOM 2552 C C . SER A 1 313 ? 19.532 -1.535 -41.368 1.00 87.12 313 SER A C 1
ATOM 2554 O O . SER A 1 313 ? 20.716 -1.208 -41.305 1.00 87.12 313 SER A O 1
ATOM 2556 N N . ASP A 1 314 ? 18.538 -0.662 -41.209 1.00 88.94 314 ASP A N 1
ATOM 2557 C CA . ASP A 1 314 ? 18.747 0.777 -41.025 1.00 88.94 314 ASP A CA 1
ATOM 2558 C C . ASP A 1 314 ? 19.081 1.121 -39.561 1.00 88.94 314 ASP A C 1
ATOM 2560 O O . ASP A 1 314 ? 19.683 2.159 -39.262 1.00 88.94 314 ASP A O 1
ATOM 2564 N N . PHE A 1 315 ? 18.769 0.207 -38.635 1.00 90.75 315 PHE A N 1
ATOM 2565 C CA . PHE A 1 315 ? 19.068 0.321 -37.208 1.00 90.75 315 PHE A CA 1
ATOM 2566 C C . PHE A 1 315 ? 20.502 -0.121 -36.897 1.00 90.75 315 PHE A C 1
ATOM 2568 O O . PHE A 1 315 ? 20.757 -1.113 -36.214 1.00 90.75 315 PHE A O 1
ATOM 2575 N N . THR A 1 316 ? 21.472 0.645 -37.397 1.00 91.62 316 THR A N 1
ATOM 2576 C CA . THR A 1 316 ? 22.879 0.483 -37.006 1.00 91.62 316 THR A CA 1
ATOM 2577 C C . THR A 1 316 ? 23.093 0.877 -35.541 1.00 91.62 316 THR A C 1
ATOM 2579 O O . THR A 1 316 ? 22.288 1.598 -34.952 1.00 91.62 316 THR A O 1
ATOM 2582 N N . LYS A 1 317 ? 24.227 0.481 -34.947 1.00 89.12 317 LYS A N 1
ATOM 2583 C CA . LYS A 1 317 ? 24.610 0.917 -33.591 1.00 89.12 317 LYS A CA 1
ATOM 2584 C C . LYS A 1 317 ? 24.560 2.441 -33.430 1.00 89.12 317 LYS A C 1
ATOM 2586 O O . LYS A 1 317 ? 24.113 2.927 -32.398 1.00 89.12 317 LYS A O 1
ATOM 2591 N N . GLU A 1 318 ? 25.049 3.182 -34.422 1.00 92.69 318 GLU A N 1
ATOM 2592 C CA . GLU A 1 318 ? 25.044 4.645 -34.389 1.00 92.69 318 GLU A CA 1
ATOM 2593 C C . GLU A 1 318 ? 23.621 5.193 -34.495 1.00 92.69 318 GLU A C 1
ATOM 2595 O O . GLU A 1 318 ? 23.261 6.081 -33.729 1.00 92.69 318 GLU A O 1
ATOM 2600 N N . THR A 1 319 ? 22.789 4.618 -35.367 1.00 93.06 319 THR A N 1
ATOM 2601 C CA . THR A 1 319 ? 21.375 4.996 -35.481 1.00 93.06 319 THR A CA 1
ATOM 2602 C C . THR A 1 319 ? 20.645 4.785 -34.153 1.00 93.06 319 THR A C 1
ATOM 2604 O O . THR A 1 319 ? 19.997 5.703 -33.665 1.00 93.06 319 THR A O 1
ATOM 2607 N N . ILE A 1 320 ? 20.804 3.609 -33.531 1.00 92.06 320 ILE A N 1
ATOM 2608 C CA . ILE A 1 320 ? 20.144 3.251 -32.265 1.00 92.06 320 ILE A CA 1
ATOM 2609 C C . ILE A 1 320 ? 20.539 4.213 -31.140 1.00 92.06 320 ILE A C 1
ATOM 2611 O O . ILE A 1 320 ? 19.681 4.671 -30.391 1.00 92.06 320 ILE A O 1
ATOM 2615 N N . LEU A 1 321 ? 21.829 4.546 -31.021 1.00 91.25 321 LEU A N 1
ATOM 2616 C CA . LEU A 1 321 ? 22.323 5.451 -29.976 1.00 91.25 321 LEU A CA 1
ATOM 2617 C C . LEU A 1 321 ? 21.866 6.908 -30.152 1.00 91.25 321 LEU A C 1
ATOM 2619 O O . LEU A 1 321 ? 21.977 7.681 -29.204 1.00 91.25 321 LEU A O 1
ATOM 2623 N N . ASN A 1 322 ? 21.377 7.271 -31.339 1.00 93.50 322 ASN A N 1
ATOM 2624 C CA . ASN A 1 322 ? 20.896 8.611 -31.669 1.00 93.50 322 ASN A CA 1
ATOM 2625 C C . ASN A 1 322 ? 19.362 8.688 -31.791 1.00 93.50 322 ASN A C 1
ATOM 2627 O O . ASN A 1 322 ? 18.848 9.719 -32.225 1.00 93.50 322 ASN A O 1
ATOM 2631 N N . LEU A 1 323 ? 18.628 7.626 -31.434 1.00 92.81 323 LEU A N 1
ATOM 2632 C CA . LEU A 1 323 ? 17.165 7.661 -31.392 1.00 92.81 323 LEU A CA 1
ATOM 2633 C C . LEU A 1 323 ? 16.678 8.687 -30.363 1.00 92.81 323 LEU A C 1
ATOM 2635 O O . LEU A 1 323 ? 17.258 8.845 -29.289 1.00 92.81 323 LEU A O 1
ATOM 2639 N N . GLU A 1 324 ? 15.591 9.379 -30.690 1.00 92.38 324 GLU A N 1
ATOM 2640 C CA . GLU A 1 324 ? 14.996 10.362 -29.791 1.00 92.38 324 GLU A CA 1
ATOM 2641 C C . GLU A 1 324 ? 14.205 9.681 -28.667 1.00 92.38 324 GLU A C 1
ATOM 2643 O O . GLU A 1 324 ? 13.271 8.924 -28.925 1.00 92.38 324 GLU A O 1
ATOM 2648 N N . ASP A 1 325 ? 14.503 10.033 -27.413 1.00 88.38 325 ASP A N 1
ATOM 2649 C CA . ASP A 1 325 ? 13.801 9.503 -26.230 1.00 88.38 325 ASP A CA 1
ATOM 2650 C C . ASP A 1 325 ? 12.282 9.772 -26.233 1.00 88.38 325 ASP A C 1
ATOM 2652 O O . ASP A 1 325 ? 11.525 9.062 -25.575 1.00 88.38 325 ASP A O 1
ATOM 2656 N N . ASN A 1 326 ? 11.834 10.832 -26.916 1.00 90.94 326 ASN A N 1
ATOM 2657 C CA . ASN A 1 326 ? 10.422 11.229 -27.009 1.00 90.94 326 ASN A CA 1
ATOM 2658 C C . ASN A 1 326 ? 9.963 11.352 -28.471 1.00 90.94 326 ASN A C 1
ATOM 2660 O O . ASN A 1 326 ? 9.134 12.212 -28.770 1.00 90.94 326 ASN A O 1
ATOM 2664 N N . GLY A 1 327 ? 10.545 10.550 -29.366 1.00 91.50 327 GLY A N 1
ATOM 2665 C CA . GLY A 1 327 ? 10.121 10.498 -30.762 1.00 91.50 327 GLY A CA 1
ATOM 2666 C C . GLY A 1 327 ? 8.691 9.969 -30.919 1.00 91.50 327 GLY A C 1
ATOM 2667 O O . GLY A 1 327 ? 8.114 9.399 -29.991 1.00 91.50 327 GLY A O 1
ATOM 2668 N N . ASP A 1 328 ? 8.134 10.131 -32.119 1.00 90.81 328 ASP A N 1
ATOM 2669 C CA . ASP A 1 328 ? 6.768 9.687 -32.439 1.00 90.81 328 ASP A CA 1
ATOM 2670 C C . ASP A 1 328 ? 6.607 8.155 -32.381 1.00 90.81 328 ASP A C 1
ATOM 2672 O O . ASP A 1 328 ? 5.513 7.657 -32.118 1.00 90.81 328 ASP A O 1
ATOM 2676 N N . TYR A 1 329 ? 7.703 7.409 -32.573 1.00 89.94 329 TYR A N 1
ATOM 2677 C CA . TYR A 1 329 ? 7.737 5.946 -32.526 1.00 89.94 329 TYR A CA 1
ATOM 2678 C C . TYR A 1 329 ? 8.720 5.442 -31.470 1.00 89.94 329 TYR A C 1
ATOM 2680 O O . TYR A 1 329 ? 9.854 5.915 -31.370 1.00 89.94 329 TYR A O 1
ATOM 2688 N N . GLY A 1 330 ? 8.286 4.431 -30.715 1.00 91.00 330 GLY A N 1
ATOM 2689 C CA . GLY A 1 330 ? 9.143 3.651 -29.827 1.00 91.00 330 GLY A CA 1
ATOM 2690 C C . GLY A 1 330 ? 9.704 2.418 -30.534 1.00 91.00 330 GLY A C 1
ATOM 2691 O O . GLY A 1 330 ? 9.052 1.841 -31.401 1.00 91.00 330 GLY A O 1
ATOM 2692 N N . TYR A 1 331 ? 10.897 1.985 -30.125 1.00 90.88 331 TYR A N 1
ATOM 2693 C CA . TYR A 1 331 ? 11.573 0.819 -30.693 1.00 90.88 331 TYR A CA 1
ATOM 2694 C C . TYR A 1 331 ? 11.860 -0.213 -29.604 1.00 90.88 331 TYR A C 1
ATOM 2696 O O . TYR A 1 331 ? 12.251 0.131 -28.489 1.00 90.88 331 TYR A O 1
ATOM 2704 N N . THR A 1 332 ? 11.671 -1.489 -29.926 1.00 91.31 332 THR A N 1
ATOM 2705 C CA . THR A 1 332 ? 12.030 -2.621 -29.066 1.00 91.31 332 THR A CA 1
ATOM 2706 C C . THR A 1 332 ? 12.985 -3.512 -29.843 1.00 91.31 332 THR A C 1
ATOM 2708 O O . THR A 1 332 ? 12.689 -3.897 -30.973 1.00 91.31 332 THR A O 1
ATOM 2711 N N . PHE A 1 333 ? 14.140 -3.812 -29.253 1.00 91.38 333 PHE A N 1
ATOM 2712 C CA . PHE A 1 333 ? 15.190 -4.600 -29.889 1.00 91.38 333 PHE A CA 1
ATOM 2713 C C . PHE A 1 333 ? 15.387 -5.899 -29.122 1.00 91.38 333 PHE A C 1
ATOM 2715 O O . PHE A 1 333 ? 15.388 -5.894 -27.899 1.00 91.38 333 PHE A O 1
ATOM 2722 N N . ILE A 1 334 ? 15.606 -6.992 -29.848 1.00 92.12 334 ILE A N 1
ATOM 2723 C CA . ILE A 1 334 ? 16.025 -8.269 -29.271 1.00 92.12 334 ILE A CA 1
ATOM 2724 C C . ILE A 1 334 ? 17.512 -8.411 -29.572 1.00 92.12 334 ILE A C 1
ATOM 2726 O O . ILE A 1 334 ? 17.906 -8.454 -30.738 1.00 92.12 334 ILE A O 1
ATOM 2730 N N . VAL A 1 335 ? 18.343 -8.407 -28.532 1.00 90.75 335 VAL A N 1
ATOM 2731 C CA . VAL A 1 335 ? 19.798 -8.301 -28.673 1.00 90.75 335 VAL A CA 1
ATOM 2732 C C . VAL A 1 335 ? 20.548 -9.264 -27.765 1.00 90.75 335 VAL A C 1
ATOM 2734 O O . VAL A 1 335 ? 20.177 -9.516 -26.619 1.00 90.75 335 VAL A O 1
ATOM 2737 N N . ASP A 1 336 ? 21.681 -9.739 -28.264 1.00 94.38 336 ASP A N 1
ATOM 2738 C CA . ASP A 1 336 ? 22.691 -10.390 -27.444 1.00 94.38 336 ASP A CA 1
ATOM 2739 C C . ASP A 1 336 ? 23.591 -9.329 -26.812 1.00 94.38 336 ASP A C 1
ATOM 2741 O O . ASP A 1 336 ? 24.121 -8.453 -27.500 1.00 94.38 336 ASP A O 1
ATOM 2745 N N . LEU A 1 337 ? 23.779 -9.405 -25.495 1.00 92.25 337 LEU A N 1
ATOM 2746 C CA . LEU A 1 337 ? 24.550 -8.420 -24.742 1.00 92.25 337 LEU A CA 1
ATOM 2747 C C . LEU A 1 337 ? 25.700 -9.096 -24.014 1.00 92.25 337 LEU A C 1
ATOM 2749 O O . LEU A 1 337 ? 25.508 -10.042 -23.254 1.00 92.25 337 LEU A O 1
ATOM 2753 N N . GLU A 1 338 ? 26.896 -8.548 -24.168 1.00 93.38 338 GLU A N 1
ATOM 2754 C CA . GLU A 1 338 ? 28.044 -8.883 -23.334 1.00 93.38 338 GLU A CA 1
ATOM 2755 C C . GLU A 1 338 ? 28.384 -7.680 -22.463 1.00 93.38 338 GLU A C 1
ATOM 2757 O O . GLU A 1 338 ? 28.407 -6.544 -22.938 1.00 93.38 338 GLU A O 1
ATOM 2762 N N . ILE A 1 339 ? 28.633 -7.922 -21.174 1.00 90.94 339 ILE A N 1
ATOM 2763 C CA . ILE A 1 339 ? 29.051 -6.880 -20.235 1.00 90.94 339 ILE A CA 1
ATOM 2764 C C . ILE A 1 339 ? 30.563 -7.024 -20.036 1.00 90.94 339 ILE A C 1
ATOM 2766 O O . ILE A 1 339 ? 30.987 -7.964 -19.351 1.00 90.94 339 ILE A O 1
ATOM 2770 N N . PRO A 1 340 ? 31.382 -6.116 -20.603 1.00 93.25 340 PRO A N 1
ATOM 2771 C CA . PRO A 1 340 ? 32.832 -6.207 -20.519 1.00 93.25 340 PRO A CA 1
ATOM 2772 C C . PRO A 1 340 ? 33.333 -6.225 -19.073 1.00 93.25 340 PRO A C 1
ATOM 2774 O O . PRO A 1 340 ? 32.829 -5.495 -18.212 1.00 93.25 340 PRO A O 1
ATOM 2777 N N . SER A 1 341 ? 34.337 -7.061 -18.806 1.00 93.62 341 SER A N 1
ATOM 2778 C CA . SER A 1 341 ? 34.870 -7.303 -17.456 1.00 93.62 341 SER A CA 1
ATOM 2779 C C . SER A 1 341 ? 35.369 -6.031 -16.757 1.00 93.62 341 SER A C 1
ATOM 2781 O O . SER A 1 341 ? 35.208 -5.866 -15.548 1.00 93.62 341 SER A O 1
ATOM 2783 N N . GLU A 1 342 ? 35.894 -5.075 -17.520 1.00 95.81 342 GLU A N 1
ATOM 2784 C CA . GLU A 1 342 ? 36.352 -3.773 -17.047 1.00 95.81 342 GLU A CA 1
ATOM 2785 C C . GLU A 1 342 ? 35.218 -2.908 -16.471 1.00 95.81 342 GLU A C 1
ATOM 2787 O O . GLU A 1 342 ? 35.468 -2.036 -15.636 1.00 95.81 342 GLU A O 1
ATOM 2792 N N . LEU A 1 343 ? 33.962 -3.171 -16.853 1.00 93.25 343 LEU A N 1
ATOM 2793 C CA . LEU A 1 343 ? 32.785 -2.479 -16.329 1.00 93.25 343 LEU A CA 1
ATOM 2794 C C . LEU A 1 343 ? 32.193 -3.157 -15.088 1.00 93.25 343 LEU A C 1
ATOM 2796 O O . LEU A 1 343 ? 31.368 -2.547 -14.406 1.00 93.25 343 LEU A O 1
ATOM 2800 N N . HIS A 1 344 ? 32.618 -4.377 -14.738 1.00 92.38 344 HIS A N 1
ATOM 2801 C CA . HIS A 1 344 ? 32.012 -5.134 -13.632 1.00 92.38 344 HIS A CA 1
ATOM 2802 C C . HIS A 1 344 ? 32.135 -4.393 -12.305 1.00 92.38 344 HIS A C 1
ATOM 2804 O O . HIS A 1 344 ? 31.155 -4.262 -11.580 1.00 92.38 344 HIS A O 1
ATOM 2810 N N . LYS A 1 345 ? 33.302 -3.804 -12.023 1.00 91.88 345 LYS A N 1
ATOM 2811 C CA . LYS A 1 345 ? 33.506 -2.994 -10.813 1.00 91.88 345 LYS A CA 1
ATOM 2812 C C . LYS A 1 345 ? 32.630 -1.738 -10.790 1.00 91.88 345 LYS A C 1
ATOM 2814 O O . LYS A 1 345 ? 32.206 -1.316 -9.722 1.00 91.88 345 LYS A O 1
ATOM 2819 N N . LYS A 1 346 ? 32.358 -1.138 -11.953 1.00 92.00 346 LYS A N 1
ATOM 2820 C CA . LYS A 1 346 ? 31.500 0.051 -12.067 1.00 92.00 346 LYS A CA 1
ATOM 2821 C C . LYS A 1 346 ? 30.035 -0.288 -11.785 1.00 92.00 346 LYS A C 1
ATOM 2823 O O . LYS A 1 346 ? 29.343 0.512 -11.168 1.00 92.00 346 LYS A O 1
ATOM 2828 N N . PHE A 1 347 ? 29.579 -1.460 -12.223 1.00 90.81 347 PHE A N 1
ATOM 2829 C CA . PHE A 1 347 ? 28.189 -1.898 -12.085 1.00 90.81 347 PHE A CA 1
ATOM 2830 C C . PHE A 1 347 ? 27.937 -2.835 -10.902 1.00 90.81 347 PHE A C 1
ATOM 2832 O O . PHE A 1 347 ? 26.801 -3.240 -10.702 1.00 90.81 347 PHE A O 1
ATOM 2839 N N . GLN A 1 348 ? 28.945 -3.164 -10.091 1.00 87.06 348 GLN A N 1
ATOM 2840 C CA . GLN A 1 348 ? 28.798 -4.117 -8.982 1.00 87.06 348 GLN A CA 1
ATOM 2841 C C . GLN A 1 348 ? 27.691 -3.720 -7.988 1.00 87.06 348 GLN A C 1
ATOM 2843 O O . GLN A 1 348 ? 26.996 -4.585 -7.461 1.00 87.06 348 GLN A O 1
ATOM 2848 N N . ASP A 1 349 ? 27.516 -2.414 -7.753 1.00 87.00 349 ASP A N 1
ATOM 2849 C CA . ASP A 1 349 ? 26.563 -1.896 -6.769 1.00 87.00 349 ASP A CA 1
ATOM 2850 C C . ASP A 1 349 ? 25.150 -1.744 -7.351 1.00 87.00 349 ASP A C 1
ATOM 2852 O O . ASP A 1 349 ? 24.165 -1.696 -6.614 1.00 87.00 349 ASP A O 1
ATOM 2856 N N . TYR A 1 350 ? 25.040 -1.689 -8.678 1.00 87.00 350 TYR A N 1
ATOM 2857 C CA . TYR A 1 350 ? 23.771 -1.625 -9.391 1.00 87.00 350 TYR A CA 1
ATOM 2858 C C . TYR A 1 350 ? 23.920 -2.265 -10.779 1.00 87.00 350 TYR A C 1
ATOM 2860 O O . TYR A 1 350 ? 24.088 -1.549 -11.775 1.00 87.00 350 TYR A O 1
ATOM 2868 N N . PRO A 1 351 ? 23.916 -3.612 -10.867 1.00 88.50 351 PRO A N 1
ATOM 2869 C CA . PRO A 1 351 ? 24.032 -4.276 -12.152 1.00 88.50 351 PRO A CA 1
ATOM 2870 C C . PRO A 1 351 ? 22.801 -3.939 -12.995 1.00 88.50 351 PRO A C 1
ATOM 2872 O O . PRO A 1 351 ? 21.664 -4.026 -12.530 1.00 88.50 351 PRO A O 1
ATOM 2875 N N . MET A 1 352 ? 23.041 -3.484 -14.219 1.00 86.50 352 MET A N 1
ATOM 2876 C CA . MET A 1 352 ? 21.978 -3.112 -15.149 1.00 86.50 352 MET A CA 1
ATOM 2877 C C . MET A 1 352 ? 21.405 -4.364 -15.823 1.00 86.50 352 MET A C 1
ATOM 2879 O O . MET A 1 352 ? 22.005 -5.434 -15.745 1.00 86.50 352 MET A O 1
ATOM 2883 N N . LEU A 1 353 ? 20.278 -4.208 -16.526 1.00 90.38 353 LEU A N 1
ATOM 2884 C CA . LEU A 1 353 ? 19.686 -5.252 -17.376 1.00 90.38 353 LEU A CA 1
ATOM 2885 C C . LEU A 1 353 ? 19.268 -6.511 -16.587 1.00 90.38 353 LEU A C 1
ATOM 2887 O O . LEU A 1 353 ? 19.820 -7.598 -16.794 1.00 90.38 353 LEU A O 1
ATOM 2891 N N . PRO A 1 354 ? 18.323 -6.379 -15.638 1.00 91.81 354 PRO A N 1
ATOM 2892 C CA . PRO A 1 354 ? 17.871 -7.511 -14.850 1.00 91.81 354 PRO A CA 1
ATOM 2893 C C . PRO A 1 354 ? 17.154 -8.538 -15.735 1.00 91.81 354 PRO A C 1
ATOM 2895 O O . PRO A 1 354 ? 16.375 -8.195 -16.626 1.00 91.81 354 PRO A O 1
ATOM 2898 N N . GLU A 1 355 ? 17.384 -9.814 -15.453 1.00 90.81 355 GLU A N 1
ATOM 2899 C CA . GLU A 1 355 ? 16.849 -10.928 -16.233 1.00 90.81 355 GLU A CA 1
ATOM 2900 C C . GLU A 1 355 ? 16.131 -11.933 -15.328 1.00 90.81 355 GLU A C 1
ATOM 2902 O O . GLU A 1 355 ? 16.384 -12.005 -14.122 1.00 90.81 355 GLU A O 1
ATOM 2907 N N . HIS A 1 356 ? 15.231 -12.729 -15.902 1.00 90.00 356 HIS A N 1
ATOM 2908 C CA . HIS A 1 356 ? 14.655 -13.867 -15.195 1.00 90.00 356 HIS A CA 1
ATOM 2909 C C . HIS A 1 356 ? 15.680 -15.005 -15.157 1.00 90.00 356 HIS A C 1
ATOM 2911 O O . HIS A 1 356 ? 15.812 -15.768 -16.108 1.00 90.00 356 HIS A O 1
ATOM 2917 N N . TYR A 1 357 ? 16.401 -15.122 -14.042 1.00 90.50 357 TYR A N 1
ATOM 2918 C CA . TYR A 1 357 ? 17.470 -16.100 -13.860 1.00 90.50 357 TYR A CA 1
ATOM 2919 C C . TYR A 1 357 ? 17.134 -17.090 -12.744 1.00 90.50 357 TYR A C 1
ATOM 2921 O O . TYR A 1 357 ? 16.556 -16.727 -11.713 1.00 90.50 357 TYR A O 1
ATOM 2929 N N . ILE A 1 358 ? 17.511 -18.353 -12.942 1.00 92.56 358 ILE A N 1
ATOM 2930 C CA . ILE A 1 358 ? 17.502 -19.383 -11.899 1.00 92.56 358 ILE A CA 1
ATOM 2931 C C . ILE A 1 358 ? 18.952 -19.565 -11.446 1.00 92.56 358 ILE A C 1
ATOM 2933 O O . ILE A 1 358 ? 19.741 -20.129 -12.207 1.00 92.56 358 ILE A O 1
ATOM 2937 N N . PRO A 1 359 ? 19.318 -19.112 -10.231 1.00 91.31 359 PRO A N 1
ATOM 2938 C CA . PRO A 1 359 ? 20.665 -19.302 -9.712 1.00 91.31 359 PRO A CA 1
ATOM 2939 C C . PRO A 1 359 ? 21.080 -20.769 -9.710 1.00 91.31 359 PRO A C 1
ATOM 2941 O O . PRO A 1 359 ? 20.353 -21.635 -9.215 1.00 91.31 359 PRO A O 1
ATOM 2944 N N . LYS A 1 360 ? 22.271 -21.037 -10.241 1.00 91.50 360 LYS A N 1
ATOM 2945 C CA . LYS A 1 360 ? 22.907 -22.353 -10.203 1.00 91.50 360 LYS A CA 1
ATOM 2946 C C . LYS A 1 360 ? 23.580 -22.544 -8.850 1.00 91.50 360 LYS A C 1
ATOM 2948 O O . LYS A 1 360 ? 23.877 -21.588 -8.141 1.00 91.50 360 LYS A O 1
ATOM 2953 N N . GLU A 1 361 ? 23.894 -23.787 -8.501 1.00 89.62 361 GLU A N 1
ATOM 2954 C CA . GLU A 1 361 ? 24.609 -24.090 -7.253 1.00 89.62 361 GLU A CA 1
ATOM 2955 C C . GLU A 1 361 ? 25.975 -23.384 -7.162 1.00 89.62 361 GLU A C 1
ATOM 2957 O O . GLU A 1 361 ? 26.393 -22.978 -6.077 1.00 89.62 361 GLU A O 1
ATOM 2962 N N . ALA A 1 362 ? 26.632 -23.171 -8.306 1.00 91.25 362 ALA A N 1
ATOM 2963 C CA . ALA A 1 362 ? 27.876 -22.410 -8.407 1.00 91.25 362 ALA A CA 1
ATOM 2964 C C . ALA A 1 362 ? 27.717 -20.924 -8.030 1.00 91.25 362 ALA A C 1
ATOM 2966 O O . ALA A 1 362 ? 28.677 -20.317 -7.565 1.00 91.25 362 ALA A O 1
ATOM 2967 N N . ASP A 1 363 ? 26.511 -20.366 -8.167 1.00 89.44 363 ASP A N 1
ATOM 2968 C CA . ASP A 1 363 ? 26.210 -18.962 -7.860 1.00 89.44 363 ASP A CA 1
ATOM 2969 C C . ASP A 1 363 ? 25.910 -18.755 -6.362 1.00 89.44 363 ASP A C 1
ATOM 2971 O O . ASP A 1 363 ? 25.799 -17.625 -5.883 1.00 89.44 363 ASP A O 1
ATOM 2975 N N . LEU A 1 364 ? 25.753 -19.846 -5.601 1.00 89.88 364 LEU A N 1
ATOM 2976 C CA . LEU A 1 364 ? 25.437 -19.800 -4.178 1.00 89.88 364 LEU A CA 1
ATOM 2977 C C . LEU A 1 364 ? 26.700 -19.609 -3.336 1.00 89.88 364 LEU A C 1
ATOM 2979 O O . LEU A 1 364 ? 27.691 -20.326 -3.482 1.00 89.88 364 LEU A O 1
ATOM 2983 N N . SER A 1 365 ? 26.619 -18.698 -2.365 1.00 89.56 365 SER A N 1
ATOM 2984 C CA . SER A 1 365 ? 27.635 -18.589 -1.314 1.00 89.56 365 SER A CA 1
ATOM 2985 C C . SER A 1 365 ? 27.647 -19.829 -0.417 1.00 89.56 365 SER A C 1
ATOM 2987 O O . SER A 1 365 ? 26.617 -20.481 -0.232 1.00 89.56 365 SER A O 1
ATOM 2989 N N . ASP A 1 366 ? 28.783 -20.113 0.218 1.00 94.00 366 ASP A N 1
ATOM 2990 C CA . ASP A 1 366 ? 28.922 -21.265 1.123 1.00 94.00 366 ASP A CA 1
ATOM 2991 C C . ASP A 1 366 ? 27.905 -21.239 2.271 1.00 94.00 366 ASP A C 1
ATOM 2993 O O . ASP A 1 366 ? 27.380 -22.274 2.674 1.00 94.00 366 ASP A O 1
ATOM 2997 N N . TYR A 1 367 ? 27.542 -20.043 2.742 1.00 91.56 367 TYR A N 1
ATOM 2998 C CA . TYR A 1 367 ? 26.477 -19.865 3.725 1.00 91.56 367 TYR A CA 1
ATOM 2999 C C . TYR A 1 367 ? 25.111 -20.335 3.204 1.00 91.56 367 TYR A C 1
ATOM 3001 O O . TYR A 1 367 ? 24.397 -21.047 3.902 1.00 91.56 367 TYR A O 1
ATOM 3009 N N . GLN A 1 368 ? 24.749 -19.976 1.968 1.00 91.44 368 GLN A N 1
ATOM 3010 C CA . GLN A 1 368 ? 23.490 -20.419 1.361 1.00 91.44 368 GLN A CA 1
ATOM 3011 C C . GLN A 1 368 ? 23.485 -21.931 1.125 1.00 91.44 368 GLN A C 1
ATOM 3013 O O . GLN A 1 368 ? 22.476 -22.579 1.387 1.00 91.44 368 GLN A O 1
ATOM 3018 N N . LYS A 1 369 ? 24.615 -22.498 0.683 1.00 94.25 369 LYS A N 1
ATOM 3019 C CA . LYS A 1 369 ? 24.775 -23.952 0.538 1.00 94.25 369 LYS A CA 1
ATOM 3020 C C . LYS A 1 369 ? 24.580 -24.665 1.876 1.00 94.25 369 LYS A C 1
ATOM 3022 O O . LYS A 1 369 ? 23.852 -25.650 1.931 1.00 94.25 369 LYS A O 1
ATOM 3027 N N . LYS A 1 370 ? 25.147 -24.124 2.960 1.00 94.94 370 LYS A N 1
ATOM 3028 C CA . LYS A 1 370 ? 24.951 -24.646 4.317 1.00 94.94 370 LYS A CA 1
ATOM 3029 C C . LYS A 1 370 ? 23.489 -24.581 4.760 1.00 94.94 370 LYS A C 1
ATOM 3031 O O . LYS A 1 370 ? 22.973 -25.580 5.232 1.00 94.94 370 LYS A O 1
ATOM 3036 N N . LEU A 1 371 ? 22.799 -23.456 4.555 1.00 94.19 371 LEU A N 1
ATOM 3037 C CA . LEU A 1 371 ? 21.374 -23.349 4.902 1.00 94.19 371 LEU A CA 1
ATOM 3038 C C . LEU A 1 371 ? 20.513 -24.395 4.184 1.00 94.19 371 LEU A C 1
ATOM 3040 O O . LEU A 1 371 ? 19.560 -24.899 4.766 1.00 94.19 371 LEU A O 1
ATOM 3044 N N . ILE A 1 372 ? 20.838 -24.709 2.927 1.00 93.38 372 ILE A N 1
ATOM 3045 C CA . ILE A 1 372 ? 20.163 -25.772 2.171 1.00 93.38 372 ILE A CA 1
ATOM 3046 C C . ILE A 1 372 ? 20.489 -27.149 2.764 1.00 93.38 372 ILE A C 1
ATOM 3048 O O . ILE A 1 372 ? 19.591 -27.974 2.889 1.00 93.38 372 ILE A O 1
ATOM 3052 N N . ALA A 1 373 ? 21.751 -27.397 3.127 1.00 93.50 373 ALA A N 1
ATOM 3053 C CA . ALA A 1 373 ? 22.170 -28.651 3.755 1.00 93.50 373 ALA A CA 1
ATOM 3054 C C . ALA A 1 373 ? 21.524 -28.869 5.135 1.00 93.50 373 ALA A C 1
ATOM 3056 O O . ALA A 1 373 ? 21.197 -29.999 5.475 1.00 93.50 373 ALA A O 1
ATOM 3057 N N . ASP A 1 374 ? 21.294 -27.790 5.885 1.00 95.94 374 ASP A N 1
ATOM 3058 C CA . ASP A 1 374 ? 20.634 -27.798 7.196 1.00 95.94 374 ASP A CA 1
ATOM 3059 C C . ASP A 1 374 ? 19.088 -27.858 7.086 1.00 95.94 374 ASP A C 1
ATOM 3061 O O . ASP A 1 374 ? 18.398 -27.708 8.089 1.00 95.94 374 ASP A O 1
ATOM 3065 N N . GLU A 1 375 ? 18.528 -28.019 5.877 1.00 92.06 375 GLU A N 1
ATOM 3066 C CA . GLU A 1 375 ? 17.078 -28.036 5.580 1.00 92.06 375 GLU A CA 1
ATOM 3067 C C . GLU A 1 375 ? 16.307 -26.762 5.994 1.00 92.06 375 GLU A C 1
ATOM 3069 O O . GLU A 1 375 ? 15.077 -26.726 6.004 1.00 92.06 375 GLU A O 1
ATOM 3074 N N . ILE A 1 376 ? 17.025 -25.672 6.277 1.00 92.31 376 ILE A N 1
ATOM 3075 C CA . ILE A 1 376 ? 16.450 -24.350 6.573 1.00 92.31 376 ILE A CA 1
ATOM 3076 C C . ILE A 1 376 ? 16.141 -23.598 5.268 1.00 92.31 376 ILE A C 1
ATOM 3078 O O . ILE A 1 376 ? 15.181 -22.832 5.176 1.00 92.31 376 ILE A O 1
ATOM 3082 N N . GLY A 1 377 ? 16.989 -23.781 4.252 1.00 85.38 377 GLY A N 1
ATOM 3083 C CA . GLY A 1 377 ? 16.906 -23.132 2.947 1.00 85.38 377 GLY A CA 1
ATOM 3084 C C . GLY A 1 377 ? 16.419 -24.065 1.839 1.00 85.38 377 GLY A C 1
ATOM 3085 O O . GLY A 1 377 ? 16.542 -25.281 1.914 1.00 85.38 377 GLY A O 1
ATOM 3086 N N . ASN A 1 378 ? 15.920 -23.478 0.750 1.00 86.25 378 ASN A N 1
ATOM 3087 C CA . ASN A 1 378 ? 15.498 -24.217 -0.440 1.00 86.25 378 ASN A CA 1
ATOM 3088 C C . ASN A 1 378 ? 16.466 -23.988 -1.604 1.00 86.25 378 ASN A C 1
ATOM 3090 O O . ASN A 1 378 ? 16.927 -22.865 -1.822 1.00 86.25 378 ASN A O 1
ATOM 3094 N N . LYS A 1 379 ? 16.716 -25.034 -2.404 1.00 87.62 379 LYS A N 1
ATOM 3095 C CA . LYS A 1 379 ? 17.403 -24.878 -3.694 1.00 87.62 379 LYS A CA 1
ATOM 3096 C C . LYS A 1 379 ? 16.604 -23.931 -4.606 1.00 87.62 379 LYS A C 1
ATOM 3098 O O . LYS A 1 379 ? 15.370 -24.005 -4.600 1.00 87.62 379 LYS A O 1
ATOM 3103 N N . PRO A 1 380 ? 17.262 -23.076 -5.407 1.00 88.00 380 PRO A N 1
ATOM 3104 C CA . PRO A 1 380 ? 16.576 -22.264 -6.405 1.00 88.00 380 PRO A CA 1
ATOM 3105 C C . PRO A 1 380 ? 15.831 -23.163 -7.402 1.00 88.00 380 PRO A C 1
ATOM 3107 O O . PRO A 1 380 ? 16.432 -24.044 -8.009 1.00 88.00 380 PRO A O 1
ATOM 3110 N N . LYS A 1 381 ? 14.515 -22.969 -7.538 1.00 87.50 381 LYS A N 1
ATOM 3111 C CA . LYS A 1 381 ? 13.657 -23.756 -8.451 1.00 87.50 381 LYS A CA 1
ATOM 3112 C C . LYS A 1 381 ? 12.969 -22.913 -9.520 1.00 87.50 381 LYS A C 1
ATOM 3114 O O . LYS A 1 381 ? 12.709 -23.407 -10.606 1.00 87.50 381 LYS A O 1
ATOM 3119 N N . ASN A 1 382 ? 12.681 -21.652 -9.207 1.00 86.19 382 ASN A N 1
ATOM 3120 C CA . ASN A 1 382 ? 11.910 -20.758 -10.065 1.00 86.19 382 ASN A CA 1
ATOM 3121 C C . ASN A 1 382 ? 12.758 -19.551 -10.447 1.00 86.19 382 ASN A C 1
ATOM 3123 O O . ASN A 1 382 ? 13.506 -19.042 -9.607 1.00 86.19 382 ASN A O 1
ATOM 3127 N N . GLY A 1 383 ? 12.593 -19.080 -11.685 1.00 85.44 383 GLY A N 1
ATOM 3128 C CA . GLY A 1 383 ? 13.245 -17.867 -12.165 1.00 85.44 383 GLY A CA 1
ATOM 3129 C C . GLY A 1 383 ? 12.843 -16.677 -11.307 1.00 85.44 383 GLY A C 1
ATOM 3130 O O . GLY A 1 383 ? 11.671 -16.508 -10.960 1.00 85.44 383 GLY A O 1
ATOM 3131 N N . LYS A 1 384 ? 13.824 -15.867 -10.927 1.00 87.88 384 LYS A N 1
ATOM 3132 C CA . LYS A 1 384 ? 13.605 -14.588 -10.255 1.00 87.88 384 LYS A CA 1
ATOM 3133 C C . LYS A 1 384 ? 14.226 -13.492 -11.095 1.00 87.88 384 LYS A C 1
ATOM 3135 O O . LYS A 1 384 ? 15.176 -13.742 -11.828 1.00 87.88 384 LYS A O 1
ATOM 3140 N N . LEU A 1 385 ? 13.685 -12.288 -10.969 1.00 91.31 385 LEU A N 1
ATOM 3141 C CA . LEU A 1 385 ? 14.297 -11.112 -11.559 1.00 91.31 385 LEU A CA 1
ATOM 3142 C C . LEU A 1 385 ? 15.603 -10.823 -10.808 1.00 91.31 385 LEU A C 1
ATOM 3144 O O . LEU A 1 385 ? 15.570 -10.461 -9.632 1.00 91.31 385 LEU A O 1
ATOM 3148 N N . ILE A 1 386 ? 16.739 -11.055 -11.460 1.00 90.56 386 ILE A N 1
ATOM 3149 C CA . ILE A 1 386 ? 18.070 -10.931 -10.869 1.00 90.56 386 ILE A CA 1
ATOM 3150 C C . ILE A 1 386 ? 18.919 -10.033 -11.760 1.00 90.56 386 ILE A C 1
ATOM 3152 O O . ILE A 1 386 ? 18.968 -10.184 -12.978 1.00 90.56 386 ILE A O 1
ATOM 3156 N N . SER A 1 387 ? 19.620 -9.104 -11.121 1.00 90.31 387 SER A N 1
ATOM 3157 C CA . SER A 1 387 ? 20.604 -8.249 -11.775 1.00 90.31 387 SER A CA 1
ATOM 3158 C C . SER A 1 387 ? 21.953 -8.980 -11.798 1.00 90.31 387 SER A C 1
ATOM 3160 O O . SER A 1 387 ? 22.662 -8.994 -10.791 1.00 90.31 387 SER A O 1
ATOM 3162 N N . THR A 1 388 ? 22.284 -9.641 -12.913 1.00 89.69 388 THR A N 1
ATOM 3163 C CA . THR A 1 388 ? 23.572 -10.338 -13.104 1.00 89.69 388 THR A CA 1
ATOM 3164 C C . THR A 1 388 ? 24.447 -9.606 -14.123 1.00 89.69 388 THR A C 1
ATOM 3166 O O . THR A 1 388 ? 23.939 -8.967 -15.044 1.00 89.69 388 THR A O 1
ATOM 3169 N N . LEU A 1 389 ? 25.768 -9.766 -14.012 1.00 91.12 389 LEU A N 1
ATOM 3170 C CA . LEU A 1 389 ? 26.737 -9.270 -15.001 1.00 91.12 389 LEU A CA 1
ATOM 3171 C C . LEU A 1 389 ? 27.079 -10.315 -16.082 1.00 91.12 389 LEU A C 1
ATOM 3173 O O . LEU A 1 389 ? 28.058 -10.152 -16.808 1.00 91.12 389 LEU A O 1
ATOM 3177 N N . TYR A 1 390 ? 26.306 -11.402 -16.177 1.00 91.44 390 TYR A N 1
ATOM 3178 C CA . TYR A 1 390 ? 26.506 -12.418 -17.209 1.00 91.44 390 TYR A CA 1
ATOM 3179 C C . TYR A 1 390 ? 26.116 -11.895 -18.594 1.00 91.44 390 TYR A C 1
ATOM 3181 O O . TYR A 1 390 ? 25.261 -11.004 -18.683 1.00 91.44 390 TYR A O 1
ATOM 3189 N N . PRO A 1 391 ? 26.683 -12.471 -19.670 1.00 93.00 391 PRO A N 1
ATOM 3190 C CA . PRO A 1 391 ? 26.153 -12.277 -21.010 1.00 93.00 391 PRO A CA 1
ATOM 3191 C C . PRO A 1 391 ? 24.657 -12.597 -21.061 1.00 93.00 391 PRO A C 1
ATOM 3193 O O . PRO A 1 391 ? 24.199 -13.546 -20.421 1.00 93.00 391 PRO A O 1
ATOM 3196 N N . LYS A 1 392 ? 23.912 -11.799 -21.817 1.00 93.12 392 LYS A N 1
ATOM 3197 C CA . LYS A 1 392 ? 22.481 -11.962 -22.060 1.00 93.12 392 LYS A CA 1
ATOM 3198 C C . LYS A 1 392 ? 22.277 -12.440 -23.490 1.00 93.12 392 LYS A C 1
ATOM 3200 O O . LYS A 1 392 ? 22.994 -12.008 -24.392 1.00 93.12 392 LYS A O 1
ATOM 3205 N N . LYS A 1 393 ? 21.300 -13.318 -23.674 1.00 92.94 393 LYS A N 1
ATOM 3206 C CA . LYS A 1 393 ? 20.865 -13.809 -24.980 1.00 92.94 393 LYS A CA 1
ATOM 3207 C C . LYS A 1 393 ? 19.416 -13.424 -25.199 1.00 92.94 393 LYS A C 1
ATOM 3209 O O . LYS A 1 393 ? 18.642 -13.518 -24.247 1.00 92.94 393 LYS A O 1
ATOM 3214 N N . ASP A 1 394 ? 19.100 -12.979 -26.411 1.00 92.56 394 ASP A N 1
ATOM 3215 C CA . ASP A 1 394 ? 17.758 -12.528 -26.798 1.00 92.56 394 ASP A CA 1
ATOM 3216 C C . ASP A 1 394 ? 17.142 -11.549 -25.776 1.00 92.56 394 ASP A C 1
ATOM 3218 O O . ASP A 1 394 ? 15.973 -11.654 -25.396 1.00 92.56 394 ASP A O 1
ATOM 3222 N N . TYR A 1 395 ? 17.958 -10.625 -25.256 1.00 93.19 395 TYR A N 1
ATOM 3223 C CA . TYR A 1 395 ? 17.506 -9.641 -24.280 1.00 93.19 395 TYR A CA 1
ATOM 3224 C C . TYR A 1 395 ? 16.618 -8.610 -24.972 1.00 93.19 395 TYR A C 1
ATOM 3226 O O . TYR A 1 395 ? 16.993 -8.078 -26.015 1.00 93.19 395 TYR A O 1
ATOM 3234 N N . ILE A 1 396 ? 15.465 -8.344 -24.360 1.00 91.94 396 ILE A N 1
ATOM 3235 C CA . ILE A 1 396 ? 14.429 -7.417 -24.831 1.00 91.94 396 ILE A CA 1
ATOM 3236 C C . ILE A 1 396 ? 14.519 -6.113 -24.050 1.00 91.94 396 ILE A C 1
ATOM 3238 O O . ILE A 1 396 ? 14.557 -6.202 -22.794 1.00 91.94 396 ILE A O 1
#

Secondary structure (DSSP, 8-state):
----------HHHHTTTT--HHHHHHHHTT-SEEEETTTTEEEEEEEEEEEPPPTTS--EEEEEETTT--EEEEE--GGG-TTHHHHS-GGGHHHHTSPPP--TTT--SGGGGGSPPP-SGGGG-BTTTTBPPPHHHHHHHHHHHHHTT-SSHHHHHHHHHHHHHHHHHHHHHHHHHHHHHHHS--GGGSSSHHHHHHHHHHHHH---PPP---HHHHHHHHHH--------SSS-----SSEEEETTTTEEEEPPHHHHHHTTS--TTSPP--------TTHHHHHTTS----S----TT-TT----SS-GGG--HHHHHT--TT-SS-----EEE---HHHHHHHTTS-SS-EEE---GGGS-HHHHHHHHTTSS----S-EEE---S-EEEE-

Sequence (396 aa):
MVPITVEFKFIDTLNFVGTSLDKAVKNLAEVNNCYCSSCKKVQAMKEGNFLPMNSAGVLIYQAKCKICDTILKKSIKYKKFKNIMREFKADELHLVLQKGIYPYEWVDCYKKFSQQLPENKDDWYSTLNDSNISNNALGFAKKVYKHFGCKNFGEYHDLYLKLDAILTKDIFDNFRKTCYNIYTLDPVYFISAPQLSDMASLKLTRQNLELLTDQETYEIYEKGIRGGNSVIPHRHALANNCYFYDEKSMKTVKLSKEDAVKKGIWNSKKHLSYILYLDANNLYGWALSKPLPVGEFFNYNNEKNNVTEPKPSDFTKETILNLEDNGDYGYTFIVDLEIPSELHKKFQDYPMLPEHYIPKEADLSDYQKKLIADEIGNKPKNGKLISTLYPKKDYI

Foldseek 3Di:
DPPPPPPPPPPLLVQQPPDDLQSVLCSLQVNQWDQDPVVNGIAGWDPKFWDFQDPVLWIKIWTAGPPPRDIDIDTGPCVLLVLCVVVDPSRCCRLLSHQQQDQVVLPPDPVQQQAADDPDQVSNQDPVVRDTDDPVNSVSNVVVCVVVVPPHVNSSVVSNVVSVVSSSVSSLVVSQVVLCVQQVDGCVVDPDPVRSVVVSVCSVVVAAADDDPDPVLVVLVVQQDDDDDDDDLDPDDAFAAQWDQDPVVRDIDGDDQVVCVVVVRHDPVDDGGDDDDDDDDPVVVVVVPADDDRDPDDDPVDPVDPDDPDDPVVPDPVNVVPDDPRDPDDDDDFDKDAQDPVCCVVCSRPQPQWHFDQDDPVNDDPVQVVCVVVVNHDHRDGTDRGRDNHIDHRRD

Radius of gyration: 29.13 Å; chains: 1; bounding box: 70×58×76 Å